Protein AF-0000000083596847 (afdb_homodimer)

Organism: NCBI:txid1368476

Radius of gyration: 22.95 Å; Cα contacts (8 Å, |Δi|>4): 1396; chains: 2; bounding box: 48×69×54 Å

Nearest PDB structures (foldseek):
  4c5m-assembly2_A  TM=9.742E-01  e=1.119E-39  Staphylococcus aureus subsp. aureus Mu50
  4c5k-assembly2_A  TM=9.726E-01  e=1.499E-39  Staphylococcus aureus subsp. aureus Mu50
  4c5m-assembly1_B  TM=9.642E-01  e=7.012E-40  Staphylococcus aureus subsp. aureus Mu50
  4c5m-assembly2_C  TM=9.725E-01  e=6.465E-39  Staphylococcus aureus subsp. aureus Mu50
  2i5b-assembly2_D  TM=9.674E-01  e=3.920E-35  Bacillus subtilis

pLDDT: mean 95.24, std 7.8, range [54.19, 99.0]

InterPro domains:
  IPR004399 Hydroxymethylpyrimidine kinase/phosphomethylpyrimidine kinase domain [TIGR00097] (7-261)
  IPR004399 Hydroxymethylpyrimidine kinase/phosphomethylpyrimidine kinase domain [cd01169] (5-249)
  IPR013749 Pyridoxamine kinase/Phosphomethylpyrimidine kinase [PF08543] (13-259)
  IPR029056 Ribokinase-like [G3DSA:3.40.1190.20] (1-277)
  IPR029056 Ribokinase-like [SSF53613] (4-266)

Sequence (554 aa):
MALKKTLTIAGSDASGGAGLEADLKAFEEHNTYGMAAVTVIATMDPDNNWSHGVHTLPINVLQAQLKTAFSTGIDALKTGMLSTEEVIQTTGEAISASGVEKVVIDPVMVCKGEDEVLNPGTVDAMIQYLLPNALVTTPNLFEAGQLAGTGTPKTIEEMKVAAQKINALGAKNIVIKGGRALNSDKAVDLFYDGQTFYLLETPKVDTTYNHGAGCTFAASVTANLANGLSVKESVIEAKEFVAAGILHGWKLNEFVGPVYHGAKPRLGAPEVTVTEIMALKKTLTIAGSDASGGAGLEADLKAFEEHNTYGMAAVTVIATMDPDNNWSHGVHTLPINVLQAQLKTAFSTGIDALKTGMLSTEEVIQTTGEAISASGVEKVVIDPVMVCKGEDEVLNPGTVDAMIQYLLPNALVTTPNLFEAGQLAGTGTPKTIEEMKVAAQKINALGAKNIVIKGGRALNSDKAVDLFYDGQTFYLLETPKVDTTYNHGAGCTFAASVTANLANGLSVKESVIEAKEFVAAGILHGWKLNEFVGPVYHGAKPRLGAPEVTVTEI

Foldseek 3Di:
DAFAEEEEEWADEPLLFAIVSLLCLLLVLLPHHYYYQHAKYWAFDPVPLRDIDIDGDDPVSSLVSLVVRLVVPHLFYEYYDHQDLSSLQSVLVSLVVSPHQRYEYAPYQDDPPDDDGRDLSSLVSCLPRPLQSAQEYEEEQCNLCSNLVHHRD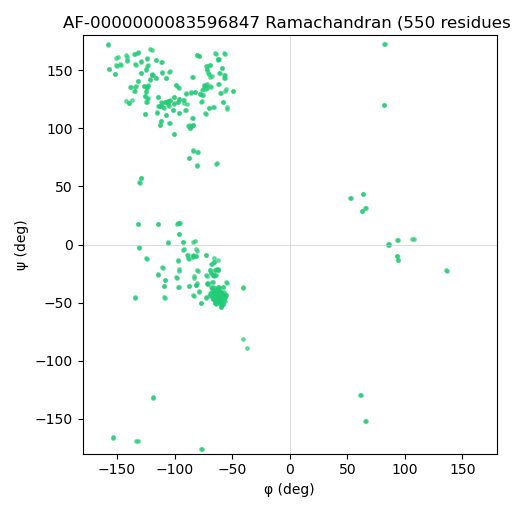ADPVSSVSSQQSSVVSHHQKYKYFHAPRHPDQWRWIWIDRNDWIKIKTFGHAPDQQARHLSRSLRSQLRSCVSVPDDSVVSNNVSVQQSQQQRNPWDDSDPNHIHGNNNRCVVPNGTDIDMDID/DAFAEEEEEWADEPLLFAIVSLLVLLLVLLPHHYYYQHAKYWAFDPVPLRDIDIDGDDPVSSLVSLVVRLVVPHLFYEYYDHQDLSSLQSVLVSLVVSPHQRYEYALYQDDPPDDDGRDLSSLVSCLPRPLQSAQEYEEEQCNLCSNLVHHRDADPVSSVSSQQSSVVSHHQKYKYFHAPRHPDQWRWIWIDRNDWIKIKTFGHAPDQAARHLSRSLRSQLRSCVSVPDDSVVSNNVSVQQSQQQRNPWDDPDPNHIHGNNNRCVPPNGTDIDMDID

Secondary structure (DSSP, 8-state):
-PPPEEEEEEEEETTSSSHHHHHHHHHHHTT-EEEEEEEEEEEEEGGGTTEEEEEEPPHHHHHHHHHHHHTT--SEEEE----SHHHHHHHHHHHHHHT---EEE----S-TT--S-S-HHHHHHHHHHTGGG-SEE--BHHHHHHHHTSPPP-SHHHHHHHHHHHHHTT-SEEEEEEET-SSSSEEEEEEE-SS-EEEEEEE----S--BTHHHHHHHHHHHHHHTT--HHHHHHHHHHHHHHHHHT----SSS--B--TTHHHHH--PPPEEEE-/-PPPEEEEEEEEETTSSSHHHHHHHHHHHTT-EEEEEEEEEEEEEGGGTTEEEEEEPPHHHHHHHHHHHHTT--SEEEE----SHHHHHHHHHHHHHHT---EEE----S-TT--S-S-HHHHHHHHHHTGGG-SEE--BHHHHHHHHTSPPP-SHHHHHHHHHHHHHTT-SEEEEEEET-SSSSEEEEEEE-SS-EEEEEEE----S--BTHHHHHHHHHHHHHHTT--HHHHHHHHHHHHHHHHHT----SSS--B--TTHHHHH--PPPEEEE-

Structure (mmCIF, N/CA/C/O backbone):
data_AF-0000000083596847-model_v1
#
loop_
_entity.id
_entity.type
_entity.pdbx_description
1 polymer 'pyridoxal kinase'
#
loop_
_atom_site.group_PDB
_atom_site.id
_atom_site.type_symbol
_atom_site.label_atom_id
_atom_site.label_alt_id
_atom_site.label_comp_id
_atom_site.label_asym_id
_atom_site.label_entity_id
_atom_site.label_seq_id
_atom_site.pdbx_PDB_ins_code
_atom_site.Cartn_x
_atom_site.Cartn_y
_atom_site.Cartn_z
_atom_site.occupancy
_atom_site.B_iso_or_equiv
_atom_site.auth_seq_id
_atom_site.auth_comp_id
_atom_site.auth_asym_id
_atom_site.auth_atom_id
_atom_site.pdbx_PDB_model_num
ATOM 1 N N . MET A 1 1 ? -19.203 5.289 -9.93 1 65.81 1 MET A N 1
ATOM 2 C CA . MET A 1 1 ? -19.219 3.83 -9.992 1 65.81 1 MET A CA 1
ATOM 3 C C . MET A 1 1 ? -18.234 3.221 -9.008 1 65.81 1 MET A C 1
ATOM 5 O O . MET A 1 1 ? -17.203 3.816 -8.719 1 65.81 1 MET A O 1
ATOM 9 N N . ALA A 1 2 ? -18.641 2.051 -8.375 1 87.31 2 ALA A N 1
ATOM 10 C CA . ALA A 1 2 ? -17.844 1.376 -7.344 1 87.31 2 ALA A CA 1
ATOM 11 C C . ALA A 1 2 ? -16.672 0.624 -7.961 1 87.31 2 ALA A C 1
ATOM 13 O O . ALA A 1 2 ? -16.812 0.002 -9.016 1 87.31 2 ALA A O 1
ATOM 14 N N . LEU A 1 3 ? -15.492 0.826 -7.484 1 95.81 3 LEU A N 1
ATOM 15 C CA . LEU A 1 3 ? -14.305 0.107 -7.926 1 95.81 3 LEU A CA 1
ATOM 16 C C . LEU A 1 3 ? -14.375 -1.361 -7.52 1 95.81 3 LEU A C 1
ATOM 18 O O . LEU A 1 3 ? -14.977 -1.698 -6.496 1 95.81 3 LEU A O 1
ATOM 22 N N . LYS A 1 4 ? -13.82 -2.264 -8.414 1 98.62 4 LYS A N 1
ATOM 23 C CA . LYS A 1 4 ? -13.625 -3.646 -7.992 1 98.62 4 LYS A CA 1
ATOM 24 C C . LYS A 1 4 ? -12.664 -3.732 -6.816 1 98.62 4 LYS A C 1
ATOM 26 O O . LYS A 1 4 ? -11.664 -3.004 -6.766 1 98.62 4 LYS A O 1
ATOM 31 N N . LYS A 1 5 ? -13.016 -4.578 -5.871 1 98.75 5 LYS A N 1
ATOM 32 C CA . LYS A 1 5 ? -12.258 -4.691 -4.629 1 98.75 5 LYS A CA 1
ATOM 33 C C . LYS A 1 5 ? -11.266 -5.848 -4.691 1 98.75 5 LYS A C 1
ATOM 35 O O . LYS A 1 5 ? -11.656 -6.996 -4.914 1 98.75 5 LYS A O 1
ATOM 40 N N . THR A 1 6 ? -9.961 -5.551 -4.492 1 98.94 6 THR A N 1
ATOM 41 C CA . THR A 1 6 ? -8.898 -6.547 -4.477 1 98.94 6 THR A CA 1
ATOM 42 C C . THR A 1 6 ? -8.234 -6.609 -3.102 1 98.94 6 THR A C 1
ATOM 44 O O . THR A 1 6 ? -8.07 -5.582 -2.441 1 98.94 6 THR A O 1
ATOM 47 N N . LEU A 1 7 ? -7.836 -7.812 -2.648 1 98.94 7 LEU A N 1
ATOM 48 C CA . LEU A 1 7 ? -7.203 -8.023 -1.352 1 98.94 7 LEU A CA 1
ATOM 49 C C . LEU A 1 7 ? -5.875 -8.758 -1.51 1 98.94 7 LEU A C 1
ATOM 51 O O . LEU A 1 7 ? -5.789 -9.75 -2.232 1 98.94 7 LEU A O 1
ATOM 55 N N . THR A 1 8 ? -4.855 -8.211 -0.955 1 98.94 8 THR A N 1
ATOM 56 C CA . THR A 1 8 ? -3.607 -8.945 -0.805 1 98.94 8 THR A CA 1
ATOM 57 C C . THR A 1 8 ? -3.402 -9.375 0.645 1 98.94 8 THR A C 1
ATOM 59 O O . THR A 1 8 ? -3.584 -8.578 1.565 1 98.94 8 THR A O 1
ATOM 62 N N . ILE A 1 9 ? -3.242 -10.633 0.878 1 98.88 9 ILE A N 1
ATOM 63 C CA . ILE A 1 9 ? -2.814 -11.211 2.15 1 98.88 9 ILE A CA 1
ATOM 64 C C . ILE A 1 9 ? -1.329 -11.562 2.084 1 98.88 9 ILE A C 1
ATOM 66 O O . ILE A 1 9 ? -0.958 -12.617 1.565 1 98.88 9 ILE A O 1
ATOM 70 N N . ALA A 1 10 ? -0.496 -10.648 2.561 1 98.25 10 ALA A N 1
ATOM 71 C CA . ALA A 1 10 ? 0.933 -10.758 2.281 1 98.25 10 ALA A CA 1
ATOM 72 C C . ALA A 1 10 ? 1.756 -9.992 3.311 1 98.25 10 ALA A C 1
ATOM 74 O O . ALA A 1 10 ? 1.199 -9.344 4.199 1 98.25 10 ALA A O 1
ATOM 75 N N . GLY A 1 11 ? 3.068 -10.172 3.221 1 97.5 11 GLY A N 1
ATOM 76 C CA . GLY A 1 11 ? 3.979 -9.414 4.062 1 97.5 11 GLY A CA 1
ATOM 77 C C . GLY A 1 11 ? 4.215 -8 3.561 1 97.5 11 GLY A C 1
ATOM 78 O O . GLY A 1 11 ? 3.871 -7.676 2.422 1 97.5 11 GLY A O 1
ATOM 79 N N . SER A 1 12 ? 4.715 -7.191 4.477 1 98.44 12 SER A N 1
ATOM 80 C CA . SER A 1 12 ? 5.191 -5.855 4.141 1 98.44 12 SER A CA 1
ATOM 81 C C . SER A 1 12 ? 6.699 -5.848 3.906 1 98.44 12 SER A C 1
ATOM 83 O O . SER A 1 12 ? 7.465 -6.34 4.734 1 98.44 12 SER A O 1
ATOM 85 N N . ASP A 1 13 ? 7.109 -5.375 2.771 1 98 13 ASP A N 1
ATOM 86 C CA . ASP A 1 13 ? 8.516 -5.188 2.43 1 98 13 ASP A CA 1
ATOM 87 C C . ASP A 1 13 ? 8.961 -3.748 2.686 1 98 13 ASP A C 1
ATOM 89 O O . ASP A 1 13 ? 8.617 -2.846 1.92 1 98 13 ASP A O 1
ATOM 93 N N . ALA A 1 14 ? 9.828 -3.562 3.639 1 98.38 14 ALA A N 1
ATOM 94 C CA . ALA A 1 14 ? 10.203 -2.221 4.078 1 98.38 14 ALA A CA 1
ATOM 95 C C . ALA A 1 14 ? 10.938 -1.467 2.975 1 98.38 14 ALA A C 1
ATOM 97 O O . ALA A 1 14 ? 11.055 -0.24 3.023 1 98.38 14 ALA A O 1
ATOM 98 N N . SER A 1 15 ? 11.391 -2.158 1.961 1 97.81 15 SER A N 1
ATOM 99 C CA . SER A 1 15 ? 12.078 -1.495 0.856 1 97.81 15 SER A CA 1
ATOM 100 C C . SER A 1 15 ? 11.086 -1.03 -0.208 1 97.81 15 SER A C 1
ATOM 102 O O . SER A 1 15 ? 11.461 -0.325 -1.146 1 97.81 15 SER A O 1
ATOM 104 N N . GLY A 1 16 ? 9.852 -1.495 -0.107 1 98.12 16 GLY A N 1
ATOM 105 C CA . GLY A 1 16 ? 8.781 -0.997 -0.966 1 98.12 16 GLY A CA 1
ATOM 106 C C . GLY A 1 16 ? 8.703 -1.726 -2.293 1 98.12 16 GLY A C 1
ATOM 107 O O . GLY A 1 16 ? 7.812 -1.447 -3.104 1 98.12 16 GLY A O 1
ATOM 108 N N . GLY A 1 17 ? 9.586 -2.713 -2.502 1 97 17 GLY A N 1
ATOM 109 C CA . GLY A 1 17 ? 9.695 -3.303 -3.826 1 97 17 GLY A CA 1
ATOM 110 C C . GLY A 1 17 ? 8.875 -4.57 -3.982 1 97 17 GLY A C 1
ATOM 111 O O . GLY A 1 17 ? 8.547 -4.973 -5.102 1 97 17 GLY A O 1
ATOM 112 N N . ALA A 1 18 ? 8.562 -5.238 -2.902 1 97.31 18 ALA A N 1
ATOM 113 C CA . ALA A 1 18 ? 7.797 -6.48 -2.898 1 97.31 18 ALA A CA 1
ATOM 114 C C . ALA A 1 18 ? 6.676 -6.438 -1.861 1 97.31 18 ALA A C 1
ATOM 116 O O . ALA A 1 18 ? 6.27 -5.355 -1.425 1 97.31 18 ALA A O 1
ATOM 117 N N . GLY A 1 19 ? 6.066 -7.551 -1.611 1 97.62 19 GLY A N 1
ATOM 118 C CA . GLY A 1 19 ? 5.031 -7.609 -0.588 1 97.62 19 GLY A CA 1
ATOM 119 C C . GLY A 1 19 ? 3.801 -6.793 -0.934 1 97.62 19 GLY A C 1
ATOM 120 O O . GLY A 1 19 ? 3.475 -6.625 -2.109 1 97.62 19 GLY A O 1
ATOM 121 N N . LEU A 1 20 ? 3.121 -6.324 0.175 1 98.62 20 LEU A N 1
ATOM 122 C CA . LEU A 1 20 ? 1.864 -5.613 -0.031 1 98.62 20 LEU A CA 1
ATOM 123 C C . LEU A 1 20 ? 2.105 -4.266 -0.698 1 98.62 20 LEU A C 1
ATOM 125 O O . LEU A 1 20 ? 1.21 -3.715 -1.343 1 98.62 20 LEU A O 1
ATOM 129 N N . GLU A 1 21 ? 3.357 -3.684 -0.548 1 98.81 21 GLU A N 1
ATOM 130 C CA . GLU A 1 21 ? 3.666 -2.428 -1.226 1 98.81 21 GLU A CA 1
ATOM 131 C C . GLU A 1 21 ? 3.594 -2.586 -2.742 1 98.81 21 GLU A C 1
ATOM 133 O O . GLU A 1 21 ? 2.959 -1.781 -3.426 1 98.81 21 GLU A O 1
ATOM 138 N N . ALA A 1 22 ? 4.207 -3.672 -3.264 1 98.69 22 ALA A N 1
ATOM 139 C CA . ALA A 1 22 ? 4.145 -3.949 -4.695 1 98.69 22 ALA A CA 1
ATOM 140 C C . ALA A 1 22 ? 2.715 -4.27 -5.129 1 98.69 22 ALA A C 1
ATOM 142 O O . ALA A 1 22 ? 2.275 -3.842 -6.199 1 98.69 22 ALA A O 1
ATOM 143 N N . ASP A 1 23 ? 2.014 -5.027 -4.312 1 98.88 23 ASP A N 1
ATOM 144 C CA . ASP A 1 23 ? 0.649 -5.438 -4.633 1 98.88 23 ASP A CA 1
ATOM 145 C C . ASP A 1 23 ? -0.271 -4.227 -4.762 1 98.88 23 ASP A C 1
ATOM 147 O O . ASP A 1 23 ? -1.021 -4.109 -5.734 1 98.88 23 ASP A O 1
ATOM 151 N N . LEU A 1 24 ? -0.179 -3.309 -3.797 1 98.94 24 LEU A N 1
ATOM 152 C CA . LEU A 1 24 ? -1.057 -2.143 -3.789 1 98.94 24 LEU A CA 1
ATOM 153 C C . LEU A 1 24 ? -0.738 -1.214 -4.957 1 98.94 24 LEU A C 1
ATOM 155 O O . LEU A 1 24 ? -1.64 -0.597 -5.527 1 98.94 24 LEU A O 1
ATOM 159 N N . LYS A 1 25 ? 0.543 -1.064 -5.312 1 98.81 25 LYS A N 1
ATOM 160 C CA . LYS A 1 25 ? 0.917 -0.277 -6.484 1 98.81 25 LYS A CA 1
ATOM 161 C C . LYS A 1 25 ? 0.323 -0.872 -7.758 1 98.81 25 LYS A C 1
ATOM 163 O O . LYS A 1 25 ? -0.242 -0.149 -8.578 1 98.81 25 LYS A O 1
ATOM 168 N N . ALA A 1 26 ? 0.414 -2.205 -7.891 1 98.88 26 ALA A N 1
ATOM 169 C CA . ALA A 1 26 ? -0.132 -2.875 -9.07 1 98.88 26 ALA A CA 1
ATOM 170 C C . ALA A 1 26 ? -1.651 -2.742 -9.117 1 98.88 26 ALA A C 1
ATOM 172 O O . ALA A 1 26 ? -2.221 -2.459 -10.172 1 98.88 26 ALA A O 1
ATOM 173 N N . PHE A 1 27 ? -2.32 -2.963 -7.953 1 98.94 27 PHE A N 1
ATOM 174 C CA . PHE A 1 27 ? -3.77 -2.805 -7.883 1 98.94 27 PHE A CA 1
ATOM 175 C C . PHE A 1 27 ? -4.184 -1.413 -8.344 1 98.94 27 PHE A C 1
ATOM 177 O O . PHE A 1 27 ? -5.141 -1.265 -9.109 1 98.94 27 PHE A O 1
ATOM 184 N N . GLU A 1 28 ? -3.416 -0.406 -7.871 1 98.69 28 GLU A N 1
ATOM 185 C CA . GLU A 1 28 ? -3.756 0.976 -8.195 1 98.69 28 GLU A CA 1
ATOM 186 C C . GLU A 1 28 ? -3.602 1.251 -9.688 1 98.69 28 GLU A C 1
ATOM 188 O O . GLU A 1 28 ? -4.449 1.913 -10.289 1 98.69 28 GLU A O 1
ATOM 193 N N . GLU A 1 29 ? -2.561 0.734 -10.289 1 98.56 29 GLU A N 1
ATOM 194 C CA . GLU A 1 29 ? -2.328 0.927 -11.719 1 98.56 29 GLU A CA 1
ATOM 195 C C . GLU A 1 29 ? -3.426 0.271 -12.555 1 98.56 29 GLU A C 1
ATOM 197 O O . GLU A 1 29 ? -3.684 0.684 -13.688 1 98.56 29 GLU A O 1
ATOM 202 N N . HIS A 1 30 ? -4.059 -0.752 -12.008 1 98.62 30 HIS A N 1
ATOM 203 C CA . HIS A 1 30 ? -5.141 -1.437 -12.703 1 98.62 30 HIS A CA 1
ATOM 204 C C . HIS A 1 30 ? -6.496 -0.847 -12.328 1 98.62 30 HIS A C 1
ATOM 206 O O . HIS A 1 30 ? -7.539 -1.38 -12.711 1 98.62 30 HIS A O 1
ATOM 212 N N . ASN A 1 31 ? -6.488 0.159 -11.523 1 98.12 31 ASN A N 1
ATOM 213 C CA . ASN A 1 31 ? -7.672 0.902 -11.109 1 98.12 31 ASN A CA 1
ATOM 214 C C . ASN A 1 31 ? -8.633 0.024 -10.32 1 98.12 31 ASN A C 1
ATOM 216 O O . ASN A 1 31 ? -9.836 0.015 -10.586 1 98.12 31 ASN A O 1
ATOM 220 N N . THR A 1 32 ? -8.164 -0.755 -9.43 1 98.62 32 THR A N 1
ATOM 221 C CA . THR A 1 32 ? -8.961 -1.482 -8.445 1 98.62 32 THR A CA 1
ATOM 222 C C . THR A 1 32 ? -8.711 -0.939 -7.039 1 98.62 32 THR A C 1
ATOM 224 O O . THR A 1 32 ? -7.738 -0.212 -6.812 1 98.62 32 THR A O 1
ATOM 227 N N . TYR A 1 33 ? -9.664 -1.153 -6.113 1 98.69 33 TYR A N 1
ATOM 228 C CA . TYR A 1 33 ? -9.539 -0.738 -4.719 1 98.69 33 TYR A CA 1
ATOM 229 C C . TYR A 1 33 ? -8.805 -1.792 -3.9 1 98.69 33 TYR A C 1
ATOM 231 O O . TYR A 1 33 ? -9.398 -2.781 -3.473 1 98.69 33 TYR A O 1
ATOM 239 N N . GLY A 1 34 ? -7.5 -1.48 -3.646 1 98.81 34 GLY A N 1
ATOM 240 C CA . GLY A 1 34 ? -6.652 -2.469 -2.998 1 98.81 34 GLY A CA 1
ATOM 241 C C . GLY A 1 34 ? -6.742 -2.428 -1.483 1 98.81 34 GLY A C 1
ATOM 242 O O . GLY A 1 34 ? -6.617 -1.362 -0.877 1 98.81 34 GLY A O 1
ATOM 243 N N . MET A 1 35 ? -6.941 -3.588 -0.889 1 98.88 35 MET A N 1
ATOM 244 C CA . MET A 1 35 ? -6.867 -3.805 0.553 1 98.88 35 MET A CA 1
ATOM 245 C C . MET A 1 35 ? -5.727 -4.754 0.9 1 98.88 35 MET A C 1
ATOM 247 O O . MET A 1 35 ? -5.246 -5.496 0.041 1 98.88 35 MET A O 1
ATOM 251 N N . ALA A 1 36 ? -5.293 -4.676 2.152 1 98.88 36 ALA A N 1
ATOM 252 C CA . ALA A 1 36 ? -4.195 -5.551 2.559 1 98.88 36 ALA A CA 1
ATOM 253 C C . ALA A 1 36 ? -4.438 -6.121 3.953 1 98.88 36 ALA A C 1
ATOM 255 O O . ALA A 1 36 ? -4.938 -5.426 4.84 1 98.88 36 ALA A O 1
ATOM 256 N N . ALA A 1 37 ? -4.203 -7.348 4.117 1 98.88 37 ALA A N 1
ATOM 257 C CA . ALA A 1 37 ? -4.004 -7.992 5.414 1 98.88 37 ALA A CA 1
ATOM 258 C C . ALA A 1 37 ? -2.537 -8.367 5.617 1 98.88 37 ALA A C 1
ATOM 260 O O . ALA A 1 37 ? -2.023 -9.273 4.957 1 98.88 37 ALA A O 1
ATOM 261 N N . VAL A 1 38 ? -1.915 -7.688 6.527 1 98.81 38 VAL A N 1
ATOM 262 C CA . VAL A 1 38 ? -0.48 -7.812 6.758 1 98.81 38 VAL A CA 1
ATOM 263 C C . VAL A 1 38 ? -0.194 -9.086 7.551 1 98.81 38 VAL A C 1
ATOM 265 O O . VAL A 1 38 ? -0.779 -9.305 8.617 1 98.81 38 VAL A O 1
ATOM 268 N N . THR A 1 39 ? 0.744 -9.883 7.051 1 97.94 39 THR A N 1
ATOM 269 C CA . THR A 1 39 ? 1.021 -11.156 7.715 1 97.94 39 THR A CA 1
ATOM 270 C C . THR A 1 39 ? 2.377 -11.117 8.414 1 97.94 39 THR A C 1
ATOM 272 O O . THR A 1 39 ? 2.564 -11.75 9.453 1 97.94 39 THR A O 1
ATOM 275 N N . VAL A 1 40 ? 3.281 -10.445 7.789 1 96.56 40 VAL A N 1
ATOM 276 C CA . VAL A 1 40 ? 4.668 -10.422 8.242 1 96.56 40 VAL A CA 1
ATOM 277 C C . VAL A 1 40 ? 5.324 -9.109 7.824 1 96.56 40 VAL A C 1
ATOM 279 O O . VAL A 1 40 ? 4.926 -8.5 6.828 1 96.56 40 VAL A O 1
ATOM 282 N N . ILE A 1 41 ? 6.254 -8.625 8.688 1 97.94 41 ILE A N 1
ATOM 283 C CA . ILE A 1 41 ? 7.078 -7.477 8.344 1 97.94 41 ILE A CA 1
ATOM 284 C C . ILE A 1 41 ? 8.469 -7.949 7.922 1 97.94 41 ILE A C 1
ATOM 286 O O . ILE A 1 41 ? 9.172 -8.602 8.695 1 97.94 41 ILE A O 1
ATOM 290 N N . ALA A 1 42 ? 8.805 -7.695 6.672 1 96.88 42 ALA A N 1
ATOM 291 C CA . ALA A 1 42 ? 10.141 -8.008 6.172 1 96.88 42 ALA A CA 1
ATOM 292 C C . ALA A 1 42 ? 11.016 -6.754 6.129 1 96.88 42 ALA A C 1
ATOM 294 O O . ALA A 1 42 ? 10.609 -5.723 5.586 1 96.88 42 ALA A O 1
ATOM 295 N N . THR A 1 43 ? 12.164 -6.824 6.73 1 97.69 43 THR A N 1
ATOM 296 C CA . THR A 1 43 ? 13.133 -5.73 6.766 1 97.69 43 THR A CA 1
ATOM 297 C C . THR A 1 43 ? 14.484 -6.184 6.215 1 97.69 43 THR A C 1
ATOM 299 O O . THR A 1 43 ? 14.719 -7.379 6.039 1 97.69 43 THR A O 1
ATOM 302 N N . MET A 1 44 ? 15.281 -5.23 5.824 1 97.56 44 MET A N 1
ATOM 303 C CA . MET A 1 44 ? 16.641 -5.484 5.379 1 97.56 44 MET A CA 1
ATOM 304 C C . MET A 1 44 ? 17.641 -4.656 6.184 1 97.56 44 MET A C 1
ATOM 306 O O . MET A 1 44 ? 17.312 -3.564 6.648 1 97.56 44 MET A O 1
ATOM 310 N N . ASP A 1 45 ? 18.859 -5.191 6.328 1 97.25 45 ASP A N 1
ATOM 311 C CA . ASP A 1 45 ? 19.922 -4.527 7.074 1 97.25 45 ASP A CA 1
ATOM 312 C C . ASP A 1 45 ? 21.062 -4.102 6.148 1 97.25 45 ASP A C 1
ATOM 314 O O . ASP A 1 45 ? 21.891 -4.926 5.766 1 97.25 45 ASP A O 1
ATOM 318 N N . PRO A 1 46 ? 21.094 -2.795 5.832 1 96.88 46 PRO A N 1
ATOM 319 C CA . PRO A 1 46 ? 22.141 -2.324 4.91 1 96.88 46 PRO A CA 1
ATOM 320 C C . PRO A 1 46 ? 23.547 -2.518 5.461 1 96.88 46 PRO A C 1
ATOM 322 O O . PRO A 1 46 ? 24.516 -2.57 4.695 1 96.88 46 PRO A O 1
ATOM 325 N N . ASP A 1 47 ? 23.719 -2.645 6.777 1 97.69 47 ASP A N 1
ATOM 326 C CA . ASP A 1 47 ? 25.031 -2.805 7.402 1 97.69 47 ASP A CA 1
ATOM 327 C C . ASP A 1 47 ? 25.469 -4.27 7.387 1 97.69 47 ASP A C 1
ATOM 329 O O . ASP A 1 47 ? 26.609 -4.582 7.715 1 97.69 47 ASP A O 1
ATOM 333 N N . ASN A 1 48 ? 24.625 -5.152 7.023 1 96.81 48 ASN A N 1
ATOM 334 C CA . ASN A 1 48 ? 24.906 -6.586 6.988 1 96.81 48 ASN A CA 1
ATOM 335 C C . ASN A 1 48 ? 24.5 -7.203 5.656 1 96.81 48 ASN A C 1
ATOM 337 O O . ASN A 1 48 ? 23.703 -8.148 5.621 1 96.81 48 ASN A O 1
ATOM 341 N N . ASN A 1 49 ? 25.031 -6.578 4.578 1 95.19 49 ASN A N 1
ATOM 342 C CA . ASN A 1 49 ? 24.875 -7.051 3.20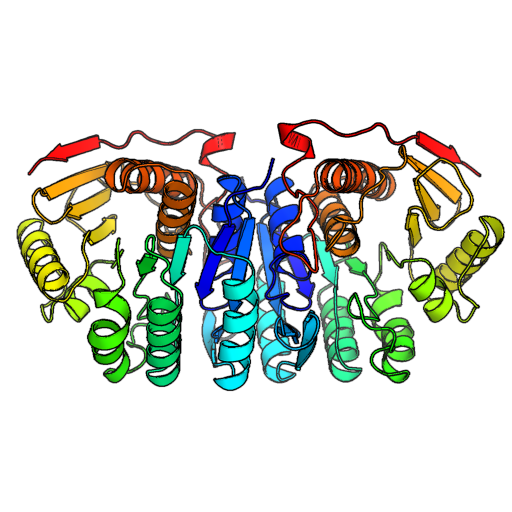5 1 95.19 49 ASN A CA 1
ATOM 343 C C . ASN A 1 49 ? 23.422 -7.289 2.848 1 95.19 49 ASN A C 1
ATOM 345 O O . ASN A 1 49 ? 23.078 -8.32 2.275 1 95.19 49 ASN A O 1
ATOM 349 N N . TRP A 1 50 ? 22.547 -6.352 3.338 1 95.5 50 TRP A N 1
ATOM 350 C CA . TRP A 1 50 ? 21.125 -6.371 2.996 1 95.5 50 TRP A CA 1
ATOM 351 C C . TRP A 1 50 ? 20.453 -7.645 3.506 1 95.5 50 TRP A C 1
ATOM 353 O O . TRP A 1 50 ? 19.516 -8.148 2.893 1 95.5 50 TRP A O 1
ATOM 363 N N . SER A 1 51 ? 20.969 -8.227 4.617 1 94.88 51 SER A N 1
ATOM 364 C CA . SER A 1 51 ? 20.344 -9.398 5.227 1 94.88 51 SER A CA 1
ATOM 365 C C . SER A 1 51 ? 18.906 -9.117 5.629 1 94.88 51 SER A C 1
ATOM 367 O O . SER A 1 51 ? 18.562 -7.992 6.012 1 94.88 51 SER A O 1
ATOM 369 N N . HIS A 1 52 ? 18.094 -10.203 5.633 1 93.81 52 HIS A N 1
ATOM 370 C CA . HIS A 1 52 ? 16.656 -10.039 5.844 1 93.81 52 HIS A CA 1
ATOM 371 C C . HIS A 1 52 ? 16.281 -10.32 7.293 1 93.81 52 HIS A C 1
ATOM 373 O O . HIS A 1 52 ? 16.844 -11.219 7.926 1 93.81 52 HIS A O 1
ATOM 379 N N . GLY A 1 53 ? 15.43 -9.477 7.82 1 93.94 53 GLY A N 1
ATOM 380 C CA . GLY A 1 53 ? 14.695 -9.734 9.047 1 93.94 53 GLY A CA 1
ATOM 381 C C . GLY A 1 53 ? 13.211 -9.938 8.828 1 93.94 53 GLY A C 1
ATOM 382 O O . GLY A 1 53 ? 12.633 -9.367 7.902 1 93.94 53 GLY A O 1
ATOM 383 N N . VAL A 1 54 ? 12.617 -10.805 9.727 1 93.81 54 VAL A N 1
ATOM 384 C CA . VAL A 1 54 ? 11.195 -11.125 9.57 1 93.81 54 VAL A CA 1
ATOM 385 C C . VAL A 1 54 ? 10.5 -11.055 10.93 1 93.81 54 VAL A C 1
ATOM 387 O O . VAL A 1 54 ? 11.031 -11.539 11.93 1 93.81 54 VAL A O 1
ATOM 390 N N . HIS A 1 55 ? 9.383 -10.383 10.969 1 96.69 55 HIS A N 1
ATOM 391 C CA . HIS A 1 55 ? 8.508 -10.352 12.141 1 96.69 55 HIS A CA 1
ATOM 392 C C . HIS A 1 55 ? 7.086 -10.758 11.773 1 96.69 55 HIS A C 1
ATOM 394 O O . HIS A 1 55 ? 6.359 -10 11.133 1 96.69 55 HIS A O 1
ATOM 400 N N . THR A 1 56 ? 6.633 -11.93 12.266 1 96.44 56 THR A N 1
ATOM 401 C CA . THR A 1 56 ? 5.293 -12.438 11.992 1 96.44 56 THR A CA 1
ATOM 402 C C . THR A 1 56 ? 4.273 -11.805 12.938 1 96.44 56 THR A C 1
ATOM 404 O O . THR A 1 56 ? 4.504 -11.742 14.148 1 96.44 56 THR A O 1
ATOM 407 N N . LEU A 1 57 ? 3.182 -11.312 12.406 1 98 57 LEU A N 1
ATOM 408 C CA . LEU A 1 57 ? 2.129 -10.766 13.242 1 98 57 LEU A CA 1
ATOM 409 C C . LEU A 1 57 ? 1.386 -11.867 13.984 1 98 57 LEU A C 1
ATOM 411 O O . LEU A 1 57 ? 1.294 -13 13.492 1 98 57 LEU A O 1
ATOM 415 N N . PRO A 1 58 ? 0.78 -11.5 15.18 1 98.19 58 PRO A N 1
ATOM 416 C CA . PRO A 1 58 ? -0.04 -12.492 15.883 1 98.19 58 PRO A CA 1
ATOM 417 C C . PRO A 1 58 ? -1.24 -12.953 15.062 1 98.19 58 PRO A C 1
ATOM 419 O O . PRO A 1 58 ? -1.837 -12.164 14.328 1 98.19 58 PRO A O 1
ATOM 422 N N . ILE A 1 59 ? -1.588 -14.234 15.289 1 98.44 59 ILE A N 1
ATOM 423 C CA . ILE A 1 59 ? -2.633 -14.867 14.492 1 98.44 59 ILE A CA 1
ATOM 424 C C . ILE A 1 59 ? -3.953 -14.125 14.695 1 98.44 59 ILE A C 1
ATOM 426 O O . ILE A 1 59 ? -4.734 -13.977 13.75 1 98.44 59 ILE A O 1
ATOM 430 N N . ASN A 1 60 ? -4.215 -13.648 15.938 1 98.62 60 ASN A N 1
ATOM 431 C CA . ASN A 1 60 ? -5.465 -12.945 16.219 1 98.62 60 ASN A CA 1
ATOM 432 C C . ASN A 1 60 ? -5.535 -11.609 15.469 1 98.62 60 ASN A C 1
ATOM 434 O O . ASN A 1 60 ? -6.617 -11.172 15.086 1 98.62 60 ASN A O 1
ATOM 438 N N . VAL A 1 61 ? -4.387 -10.977 15.273 1 98.5 61 VAL A N 1
ATOM 439 C CA . VAL A 1 61 ? -4.332 -9.734 14.508 1 98.5 61 VAL A CA 1
ATOM 440 C C . VAL A 1 61 ? -4.629 -10.016 13.039 1 98.5 61 VAL A C 1
ATOM 442 O O . VAL A 1 61 ? -5.375 -9.266 12.398 1 98.5 61 VAL A O 1
ATOM 445 N N . LEU A 1 62 ? -4.086 -11.094 12.508 1 98.69 62 LEU A N 1
ATOM 446 C CA . LEU A 1 62 ? -4.383 -11.492 11.141 1 98.69 62 LEU A CA 1
ATOM 447 C C . LEU A 1 62 ? -5.867 -11.781 10.969 1 98.69 62 LEU A C 1
ATOM 449 O O . LEU A 1 62 ? -6.488 -11.32 10.008 1 98.69 62 LEU A O 1
ATOM 453 N N . GLN A 1 63 ? -6.441 -12.492 11.883 1 98.75 63 GLN A N 1
ATOM 454 C CA . GLN A 1 63 ? -7.855 -12.844 11.82 1 98.75 63 GLN A CA 1
ATOM 455 C C . GLN A 1 63 ? -8.734 -11.594 11.812 1 98.75 63 GLN A C 1
ATOM 457 O O . GLN A 1 63 ? -9.719 -11.531 11.07 1 98.75 63 GLN A O 1
ATOM 462 N N . ALA A 1 64 ? -8.375 -10.648 12.656 1 98.75 64 ALA A N 1
ATOM 463 C CA . ALA A 1 64 ? -9.148 -9.406 12.727 1 98.75 64 ALA A CA 1
ATOM 464 C C . ALA A 1 64 ? -9.062 -8.641 11.414 1 98.75 64 ALA A C 1
ATOM 466 O O . ALA A 1 64 ? -10.055 -8.055 10.969 1 98.75 64 ALA A O 1
ATOM 467 N N . GLN A 1 65 ? -7.898 -8.602 10.797 1 98.88 65 GLN A N 1
ATOM 468 C CA . GLN A 1 65 ? -7.738 -7.957 9.5 1 98.88 65 GLN A CA 1
ATOM 469 C C . GLN A 1 65 ? -8.609 -8.625 8.445 1 98.88 65 GLN A C 1
ATOM 471 O O . GLN A 1 65 ? -9.289 -7.945 7.672 1 98.88 65 GLN A O 1
ATOM 476 N N . LEU A 1 66 ? -8.547 -9.953 8.406 1 98.88 66 LEU A N 1
ATOM 477 C CA . LEU A 1 66 ? -9.305 -10.719 7.418 1 98.88 66 LEU A CA 1
ATOM 478 C C . LEU A 1 66 ? -10.805 -10.516 7.602 1 98.88 66 LEU A C 1
ATOM 480 O O . LEU A 1 66 ? -11.539 -10.359 6.625 1 98.88 66 LEU A O 1
ATOM 484 N N . LYS A 1 67 ? -11.234 -10.531 8.852 1 98.62 67 LYS A N 1
ATOM 485 C CA . LYS A 1 67 ? -12.641 -10.266 9.141 1 98.62 67 LYS A CA 1
ATOM 486 C C . LYS A 1 67 ? -13.07 -8.906 8.594 1 98.62 67 LYS A C 1
ATOM 488 O O . LYS A 1 67 ? -14.125 -8.781 7.973 1 98.62 67 LYS A O 1
ATOM 493 N N . THR A 1 68 ? -12.242 -7.895 8.812 1 98.62 68 THR A N 1
ATOM 494 C CA . THR A 1 68 ? -12.516 -6.555 8.305 1 98.62 68 THR A CA 1
ATOM 495 C C . THR A 1 68 ? -12.617 -6.566 6.781 1 98.62 68 THR A C 1
ATOM 497 O O . THR A 1 68 ? -13.625 -6.137 6.219 1 98.62 68 THR A O 1
ATOM 500 N N . ALA A 1 69 ? -11.617 -7.086 6.121 1 98.69 69 ALA A N 1
ATOM 501 C CA . ALA A 1 69 ? -11.508 -7.023 4.668 1 98.69 69 ALA A CA 1
ATOM 502 C C . ALA A 1 69 ? -12.633 -7.812 4.004 1 98.69 69 ALA A C 1
ATOM 504 O O . ALA A 1 69 ? -13.32 -7.297 3.119 1 98.69 69 ALA A O 1
ATOM 505 N N . PHE A 1 70 ? -12.852 -9.023 4.441 1 98.62 70 PHE A N 1
ATOM 506 C CA . PHE A 1 70 ? -13.844 -9.883 3.799 1 98.62 70 PHE A CA 1
ATOM 507 C C . PHE A 1 70 ? -15.25 -9.328 3.996 1 98.62 70 PHE A C 1
ATOM 509 O O . PHE A 1 70 ? -16.125 -9.539 3.154 1 98.62 70 PHE A O 1
ATOM 516 N N . SER A 1 71 ? -15.477 -8.562 5.07 1 98.06 71 SER A N 1
ATOM 517 C CA . SER A 1 71 ? -16.797 -8 5.336 1 98.06 71 SER A CA 1
ATOM 518 C C . SER A 1 71 ? -17.172 -6.949 4.301 1 98.06 71 SER A C 1
ATOM 520 O O . SER A 1 71 ? -18.344 -6.582 4.18 1 98.06 71 SER A O 1
ATOM 522 N N . THR A 1 72 ? -16.203 -6.402 3.523 1 97.56 72 THR A N 1
ATOM 523 C CA . THR A 1 72 ? -16.469 -5.359 2.539 1 97.56 72 THR A CA 1
ATOM 524 C C . THR A 1 72 ? -16.828 -5.965 1.189 1 97.56 72 THR A C 1
ATOM 526 O O . THR A 1 72 ? -17.234 -5.25 0.271 1 97.56 72 THR A O 1
ATOM 529 N N . GLY A 1 73 ? -16.672 -7.289 1.066 1 97.19 73 GLY A N 1
ATOM 530 C CA . GLY A 1 73 ? -16.812 -7.926 -0.234 1 97.19 73 GLY A CA 1
ATOM 531 C C . GLY A 1 73 ? -15.555 -7.828 -1.085 1 97.19 73 GLY A C 1
ATOM 532 O O . GLY A 1 73 ? -15.039 -6.734 -1.312 1 97.19 73 GLY A O 1
ATOM 533 N N . ILE A 1 74 ? -15.031 -8.961 -1.429 1 98.62 74 ILE A N 1
ATOM 534 C CA . ILE A 1 74 ? -13.797 -9.016 -2.213 1 98.62 74 ILE A CA 1
ATOM 535 C C . ILE A 1 74 ? -14.086 -9.625 -3.584 1 98.62 74 ILE A C 1
ATOM 537 O O . ILE A 1 74 ? -14.664 -10.711 -3.68 1 98.62 74 ILE A O 1
ATOM 541 N N . ASP A 1 75 ? -13.672 -8.875 -4.652 1 98.88 75 ASP A N 1
ATOM 542 C CA . ASP A 1 75 ? -13.891 -9.383 -6.004 1 98.88 75 ASP A CA 1
ATOM 543 C C . ASP A 1 75 ? -12.812 -10.391 -6.398 1 98.88 75 ASP A C 1
ATOM 545 O O . ASP A 1 75 ? -13.078 -11.336 -7.141 1 98.88 75 ASP A O 1
ATOM 549 N N . ALA A 1 76 ? -11.602 -10.195 -5.957 1 98.94 76 ALA A N 1
ATOM 550 C CA . ALA A 1 76 ? -10.469 -11.094 -6.172 1 98.94 76 ALA A CA 1
ATOM 551 C C . ALA A 1 76 ? -9.398 -10.891 -5.105 1 98.94 76 ALA A C 1
ATOM 553 O O . ALA A 1 76 ? -9.266 -9.797 -4.559 1 98.94 76 ALA A O 1
ATOM 554 N N . LEU A 1 77 ? -8.664 -11.914 -4.793 1 98.94 77 LEU A N 1
ATOM 555 C CA . LEU A 1 77 ? -7.609 -11.766 -3.793 1 98.94 77 LEU A CA 1
ATOM 556 C C . LEU A 1 77 ? -6.371 -12.562 -4.188 1 98.94 77 LEU A C 1
ATOM 558 O O . LEU A 1 77 ? -6.438 -13.438 -5.051 1 98.94 77 LEU A O 1
ATOM 562 N N . LYS A 1 78 ? -5.254 -12.156 -3.617 1 98.81 78 LYS A N 1
ATOM 563 C CA . LYS A 1 78 ? -4.027 -12.93 -3.766 1 98.81 78 LYS A CA 1
ATOM 564 C C . LYS A 1 78 ? -3.312 -13.094 -2.428 1 98.81 78 LYS A C 1
ATOM 566 O O . LYS A 1 78 ? -3.514 -12.297 -1.51 1 98.81 78 LYS A O 1
ATOM 571 N N . THR A 1 79 ? -2.535 -14.156 -2.361 1 98.75 79 THR A N 1
ATOM 572 C CA . THR A 1 79 ? -1.623 -14.32 -1.235 1 98.75 79 THR A CA 1
ATOM 573 C C . THR A 1 79 ? -0.187 -14.023 -1.655 1 98.75 79 THR A C 1
ATOM 575 O O . THR A 1 79 ? 0.151 -14.117 -2.838 1 98.75 79 THR A O 1
ATOM 578 N N . GLY A 1 80 ? 0.549 -13.531 -0.735 1 97.44 80 GLY A N 1
ATOM 579 C CA . GLY A 1 80 ? 1.995 -13.43 -0.842 1 97.44 80 GLY A CA 1
ATOM 580 C C . GLY A 1 80 ? 2.73 -14.219 0.22 1 97.44 80 GLY A C 1
ATOM 581 O O . GLY A 1 80 ? 2.428 -15.398 0.444 1 97.44 80 GLY A O 1
ATOM 582 N N . MET A 1 81 ? 3.656 -13.641 0.857 1 94.56 81 MET A N 1
ATOM 583 C CA . MET A 1 81 ? 4.469 -14.32 1.861 1 94.56 81 MET A CA 1
ATOM 584 C C . MET A 1 81 ? 3.648 -14.625 3.109 1 94.56 81 MET A C 1
ATOM 586 O O . MET A 1 81 ? 3.104 -13.719 3.738 1 94.56 81 MET A O 1
ATOM 590 N N . LEU A 1 82 ? 3.521 -15.875 3.371 1 95.88 82 LEU A N 1
ATOM 591 C CA . LEU A 1 82 ? 2.934 -16.422 4.586 1 95.88 82 LEU A CA 1
ATOM 592 C C . LEU A 1 82 ? 3.979 -17.188 5.395 1 95.88 82 LEU A C 1
ATOM 594 O O . LEU A 1 82 ? 4.438 -18.25 4.98 1 95.88 82 LEU A O 1
ATOM 598 N N . SER A 1 83 ? 4.309 -16.703 6.52 1 91.19 83 SER A N 1
ATOM 599 C CA . SER A 1 83 ? 5.586 -16.969 7.172 1 91.19 83 SER A CA 1
ATOM 600 C C . SER A 1 83 ? 5.551 -18.281 7.938 1 91.19 83 SER A C 1
ATOM 602 O O . SER A 1 83 ? 6.594 -18.891 8.18 1 91.19 83 SER A O 1
ATOM 604 N N . THR A 1 84 ? 4.395 -18.734 8.414 1 93.5 84 THR A N 1
ATOM 605 C CA . THR A 1 84 ? 4.312 -19.922 9.242 1 93.5 84 THR A CA 1
ATOM 606 C C . THR A 1 84 ? 3.16 -20.828 8.789 1 93.5 84 THR A C 1
ATOM 608 O O . THR A 1 84 ? 2.277 -20.375 8.055 1 93.5 84 THR A O 1
ATOM 611 N N . GLU A 1 85 ? 3.207 -22.047 9.25 1 95.75 85 GLU A N 1
ATOM 612 C CA . GLU A 1 85 ? 2.131 -23 8.961 1 95.75 85 GLU A CA 1
ATOM 613 C C . GLU A 1 85 ? 0.791 -22.469 9.477 1 95.75 85 GLU A C 1
ATOM 615 O O . GLU A 1 85 ? -0.236 -22.625 8.812 1 95.75 85 GLU A O 1
ATOM 620 N N . GLU A 1 86 ? 0.841 -21.922 10.656 1 97 86 GLU A N 1
ATOM 621 C CA . GLU A 1 86 ? -0.379 -21.406 11.266 1 97 86 GLU A CA 1
ATOM 622 C C . GLU A 1 86 ? -0.971 -20.266 10.438 1 97 86 GLU A C 1
ATOM 624 O O . GLU A 1 86 ? -2.189 -20.188 10.266 1 97 86 GLU A O 1
ATOM 629 N N . VAL A 1 87 ? -0.134 -19.359 9.953 1 97.38 87 VAL A N 1
ATOM 630 C CA . VAL A 1 87 ? -0.576 -18.25 9.102 1 97.38 87 VAL A CA 1
ATOM 631 C C . VAL A 1 87 ? -1.197 -18.812 7.82 1 97.38 87 VAL A C 1
ATOM 633 O O . VAL A 1 87 ? -2.244 -18.328 7.379 1 97.38 87 VAL A O 1
ATOM 636 N N . ILE A 1 88 ? -0.543 -19.812 7.262 1 97.94 88 ILE A N 1
ATOM 637 C CA . ILE A 1 88 ? -1.014 -20.422 6.027 1 97.94 88 ILE A CA 1
ATOM 638 C C . ILE A 1 88 ? -2.379 -21.062 6.262 1 97.94 88 ILE A C 1
ATOM 640 O O . ILE A 1 88 ? -3.312 -20.859 5.484 1 97.94 88 ILE A O 1
ATOM 644 N N . GLN A 1 89 ? -2.479 -21.828 7.309 1 98.44 89 GLN A N 1
ATOM 645 C CA . GLN A 1 89 ? -3.736 -22.5 7.637 1 98.44 89 GLN A CA 1
ATOM 646 C C . GLN A 1 89 ? -4.848 -21.484 7.875 1 98.44 89 GLN A C 1
ATOM 648 O O . GLN A 1 89 ? -5.945 -21.609 7.332 1 98.44 89 GLN A O 1
ATOM 653 N N . THR A 1 90 ? -4.598 -20.484 8.672 1 98.69 90 THR A N 1
ATOM 654 C CA . THR A 1 90 ? -5.57 -19.453 8.992 1 98.69 90 THR A CA 1
ATOM 655 C C . THR A 1 90 ? -6.035 -18.734 7.719 1 98.69 90 THR A C 1
ATOM 657 O O . THR A 1 90 ? -7.234 -18.516 7.527 1 98.69 90 THR A O 1
ATOM 660 N N . THR A 1 91 ? -5.102 -18.422 6.883 1 98.75 91 THR A N 1
ATOM 661 C CA . THR A 1 91 ? -5.395 -17.734 5.625 1 98.75 91 THR A CA 1
ATOM 662 C C . THR A 1 91 ? -6.242 -18.625 4.719 1 98.75 91 THR A C 1
ATOM 664 O O . THR A 1 91 ? -7.262 -18.172 4.184 1 98.75 91 THR A O 1
ATOM 667 N N . GLY A 1 92 ? -5.809 -19.844 4.539 1 98.69 92 GLY A N 1
ATOM 668 C CA . GLY A 1 92 ? -6.539 -20.781 3.689 1 98.69 92 GLY A CA 1
ATOM 669 C C . GLY A 1 92 ? -7.973 -21 4.137 1 98.69 92 GLY A C 1
ATOM 670 O O . GLY A 1 92 ? -8.891 -21.016 3.314 1 98.69 92 GLY A O 1
ATOM 671 N N . GLU A 1 93 ? -8.156 -21.188 5.395 1 98.75 93 GLU A N 1
ATOM 672 C CA . GLU A 1 93 ? -9.492 -21.391 5.953 1 98.75 93 GLU A CA 1
ATOM 673 C C . GLU A 1 93 ? -10.367 -20.156 5.773 1 98.75 93 GLU A C 1
ATOM 675 O O . GLU A 1 93 ? -11.555 -20.281 5.48 1 98.75 93 GLU A O 1
ATOM 680 N N . ALA A 1 94 ? -9.758 -19.016 5.988 1 98.75 94 ALA A N 1
ATOM 681 C CA . ALA A 1 94 ? -10.508 -17.766 5.805 1 98.75 94 ALA A CA 1
ATOM 682 C C . ALA A 1 94 ? -10.938 -17.594 4.352 1 98.75 94 ALA A C 1
ATOM 684 O O . ALA A 1 94 ? -12.062 -17.172 4.078 1 98.75 94 ALA A O 1
ATOM 685 N N . ILE A 1 95 ? -10.055 -17.906 3.428 1 98.81 95 ILE A N 1
ATOM 686 C CA . ILE A 1 95 ? -10.359 -17.797 2.004 1 98.81 95 ILE A CA 1
ATOM 687 C C . ILE A 1 95 ? -11.508 -18.75 1.655 1 98.81 95 ILE A C 1
ATOM 689 O O . ILE A 1 95 ? -12.477 -18.344 1.012 1 98.81 95 ILE A O 1
ATOM 693 N N . SER A 1 96 ? -11.359 -19.953 2.094 1 98.38 96 SER A N 1
ATOM 694 C CA . SER A 1 96 ? -12.391 -20.953 1.824 1 98.38 96 SER A CA 1
ATOM 695 C C . SER A 1 96 ? -13.742 -20.5 2.365 1 98.38 96 SER A C 1
ATOM 697 O O . SER A 1 96 ? -14.758 -20.641 1.685 1 98.38 96 SER A O 1
ATOM 699 N N . ALA A 1 97 ? -13.789 -19.953 3.51 1 98.19 97 ALA A N 1
ATOM 700 C CA . ALA A 1 97 ? -15.016 -19.547 4.176 1 98.19 97 ALA A CA 1
ATOM 701 C C . ALA A 1 97 ? -15.617 -18.312 3.5 1 98.19 97 ALA A C 1
ATOM 703 O O . ALA A 1 97 ? -16.828 -18.109 3.543 1 98.19 97 ALA A O 1
ATOM 704 N N . SER A 1 98 ? -14.836 -17.5 2.877 1 97.81 98 SER A N 1
ATOM 705 C CA . SER A 1 98 ? -15.266 -16.234 2.287 1 97.81 98 SER A CA 1
ATOM 706 C C . SER A 1 98 ? -16.125 -16.469 1.042 1 97.81 98 SER A C 1
ATOM 708 O O . SER A 1 98 ? -16.938 -15.625 0.675 1 97.81 98 SER A O 1
ATOM 710 N N . GLY A 1 99 ? -15.781 -17.562 0.319 1 97.44 99 GLY A N 1
ATOM 711 C CA . GLY A 1 99 ? -16.484 -17.859 -0.917 1 97.44 99 GLY A CA 1
ATOM 712 C C . GLY A 1 99 ? -15.914 -17.141 -2.121 1 97.44 99 GLY A C 1
ATOM 713 O O . GLY A 1 99 ? -16.438 -17.25 -3.23 1 97.44 99 GLY A O 1
ATOM 714 N N . VAL A 1 100 ? -14.883 -16.359 -1.906 1 98.44 100 VAL A N 1
ATOM 715 C CA . VAL A 1 100 ? -14.25 -15.688 -3.039 1 98.44 100 VAL A CA 1
ATOM 716 C C . VAL A 1 100 ? -13.734 -16.734 -4.027 1 98.44 100 VAL A C 1
ATOM 718 O O . VAL A 1 100 ? -13.039 -17.672 -3.643 1 98.44 100 VAL A O 1
ATOM 721 N N . GLU A 1 101 ? -14.047 -16.578 -5.27 1 98.31 101 GLU A N 1
ATOM 722 C CA . GLU A 1 101 ? -13.695 -17.578 -6.285 1 98.31 101 GLU A CA 1
ATOM 723 C C . GLU A 1 101 ? -12.406 -17.188 -7 1 98.31 101 GLU A C 1
ATOM 725 O O . GLU A 1 101 ? -11.633 -18.062 -7.41 1 98.31 101 GLU A O 1
ATOM 730 N N . LYS A 1 102 ? -12.227 -15.891 -7.227 1 98.94 102 LYS A N 1
ATOM 731 C CA . LYS A 1 102 ? -11.039 -15.422 -7.941 1 98.94 102 LYS A CA 1
ATOM 732 C C . LYS A 1 102 ? -9.859 -15.258 -6.996 1 98.94 102 LYS A C 1
ATOM 734 O O . LYS A 1 102 ? -9.531 -14.141 -6.59 1 98.94 102 LYS A O 1
ATOM 739 N N . VAL A 1 103 ? -9.203 -16.406 -6.715 1 98.94 103 VAL A N 1
ATOM 740 C CA . VAL A 1 103 ? -8.109 -16.469 -5.762 1 98.94 103 VAL A CA 1
ATOM 741 C C . VAL A 1 103 ? -6.801 -16.766 -6.496 1 98.94 103 VAL A C 1
ATOM 743 O O . VAL A 1 103 ? -6.699 -17.766 -7.211 1 98.94 103 VAL A O 1
ATOM 746 N N . VAL A 1 104 ? -5.848 -15.898 -6.34 1 99 104 VAL A N 1
ATOM 747 C CA . VAL A 1 104 ? -4.508 -16.094 -6.887 1 99 104 VAL A CA 1
ATOM 748 C C . VAL A 1 104 ? -3.533 -16.438 -5.758 1 99 104 VAL A C 1
ATOM 750 O O . VAL A 1 104 ? -3.398 -15.672 -4.797 1 99 104 VAL A O 1
ATOM 753 N N . ILE A 1 105 ? -2.859 -17.578 -5.836 1 98.88 105 ILE A N 1
ATOM 754 C CA . ILE A 1 105 ? -1.887 -17.984 -4.832 1 98.88 105 ILE A CA 1
ATOM 755 C C . ILE A 1 105 ? -0.472 -17.797 -5.371 1 98.88 105 ILE A C 1
ATOM 757 O O . ILE A 1 105 ? -0.032 -18.516 -6.262 1 98.88 105 ILE A O 1
ATOM 761 N N . ASP A 1 106 ? 0.174 -16.781 -4.918 1 98.31 106 ASP A N 1
ATOM 762 C CA . ASP A 1 106 ? 1.617 -16.641 -5.086 1 98.31 106 ASP A CA 1
ATOM 763 C C . ASP A 1 106 ? 2.373 -17.344 -3.965 1 98.31 106 ASP A C 1
ATOM 765 O O . ASP A 1 106 ? 2.494 -16.812 -2.857 1 98.31 106 ASP A O 1
ATOM 769 N N . PRO A 1 107 ? 2.859 -18.516 -4.25 1 96.56 107 PRO A N 1
ATOM 770 C CA . PRO A 1 107 ? 3.408 -19.359 -3.188 1 96.56 107 PRO A CA 1
ATOM 771 C C . PRO A 1 107 ? 4.828 -18.969 -2.789 1 96.56 107 PRO A C 1
ATOM 773 O O . PRO A 1 107 ? 5.754 -19.766 -2.896 1 96.56 107 PRO A O 1
ATOM 776 N N . VAL A 1 108 ? 4.992 -17.828 -2.184 1 92.69 108 VAL A N 1
ATOM 777 C CA . VAL A 1 108 ? 6.281 -17.281 -1.789 1 92.69 108 VAL A CA 1
ATOM 778 C C . VAL A 1 108 ? 6.902 -18.141 -0.697 1 92.69 108 VAL A C 1
ATOM 780 O O . VAL A 1 108 ? 6.344 -18.281 0.394 1 92.69 108 VAL A O 1
ATOM 783 N N . MET A 1 109 ? 8.086 -18.719 -0.99 1 87.69 109 MET A N 1
ATOM 784 C CA . MET A 1 109 ? 8.711 -19.641 -0.047 1 87.69 109 MET A CA 1
ATOM 785 C C . MET A 1 109 ? 10.023 -19.062 0.489 1 87.69 109 MET A C 1
ATOM 787 O O . MET A 1 109 ? 10.516 -19.5 1.529 1 87.69 109 MET A O 1
ATOM 791 N N . VAL A 1 110 ? 10.664 -18.203 -0.252 1 76.88 110 VAL A N 1
ATOM 792 C CA . VAL A 1 110 ? 11.961 -17.656 0.144 1 76.88 110 VAL A CA 1
ATOM 793 C C . VAL A 1 110 ? 11.945 -16.141 -0.006 1 76.88 110 VAL A C 1
ATOM 795 O O . VAL A 1 110 ? 11.25 -15.594 -0.869 1 76.88 110 VAL A O 1
ATOM 798 N N . CYS A 1 111 ? 12.609 -15.578 1.037 1 65.38 111 CYS A N 1
ATOM 799 C CA . CYS A 1 111 ? 12.867 -14.156 0.822 1 65.38 111 CYS A CA 1
ATOM 800 C C . CYS A 1 111 ? 14.008 -13.961 -0.177 1 65.38 111 CYS A C 1
ATOM 802 O O . CYS A 1 111 ? 14.953 -14.742 -0.207 1 65.38 111 CYS A O 1
ATOM 804 N N . LYS A 1 112 ? 13.703 -13.086 -1.045 1 58.41 112 LYS A N 1
ATOM 805 C CA . LYS A 1 112 ? 14.742 -12.844 -2.041 1 58.41 112 LYS A CA 1
ATOM 806 C C . LYS A 1 112 ? 16.094 -12.609 -1.378 1 58.41 112 LYS A C 1
ATOM 808 O O . LYS A 1 112 ? 16.203 -11.828 -0.433 1 58.41 112 LYS A O 1
ATOM 813 N N . GLY A 1 113 ? 17.047 -13.242 -1.844 1 55.34 113 GLY A N 1
ATOM 814 C CA . GLY A 1 113 ? 18.406 -13.164 -1.356 1 55.34 113 GLY A CA 1
ATOM 815 C C . GLY A 1 113 ? 18.734 -14.219 -0.313 1 55.34 113 GLY A C 1
ATOM 816 O O . GLY A 1 113 ? 19.875 -14.336 0.131 1 55.34 113 GLY A O 1
ATOM 817 N N . GLU A 1 114 ? 17.656 -14.852 0.088 1 58.72 114 GLU A N 1
ATOM 818 C CA . GLU A 1 114 ? 17.906 -15.945 1.021 1 58.72 114 GLU A CA 1
ATOM 819 C C . GLU A 1 114 ? 17.703 -17.297 0.344 1 58.72 114 GLU A C 1
ATOM 821 O O . GLU A 1 114 ? 16.938 -17.406 -0.625 1 58.72 114 GLU A O 1
ATOM 826 N N . ASP A 1 115 ? 18.516 -18.219 0.711 1 54.38 115 ASP A N 1
ATOM 827 C CA . ASP A 1 115 ? 18.438 -19.547 0.102 1 54.38 115 ASP A CA 1
ATOM 828 C C . ASP A 1 115 ? 17.625 -20.5 0.966 1 54.38 115 ASP A C 1
ATOM 830 O O . ASP A 1 115 ? 17.281 -21.594 0.527 1 54.38 115 ASP A O 1
ATOM 834 N N . GLU A 1 116 ? 17.469 -20.047 2.055 1 56.41 116 GLU A N 1
ATOM 835 C CA . GLU A 1 116 ? 16.797 -21 2.943 1 56.41 116 GLU A CA 1
ATOM 836 C C . GLU A 1 116 ? 15.281 -20.859 2.867 1 56.41 116 GLU A C 1
ATOM 838 O O . GLU A 1 116 ? 14.75 -19.766 2.973 1 56.41 116 GLU A O 1
ATOM 843 N N . VAL A 1 117 ? 14.812 -22.047 2.469 1 60.44 117 VAL A N 1
ATOM 844 C CA . VAL A 1 117 ? 13.359 -22.141 2.5 1 60.44 117 VAL A CA 1
ATOM 845 C C . VAL A 1 117 ? 12.852 -21.812 3.902 1 60.44 117 VAL A C 1
ATOM 847 O O . VAL A 1 117 ? 13.516 -22.094 4.895 1 60.44 117 VAL A O 1
ATOM 850 N N . LEU A 1 118 ? 11.891 -20.984 4.035 1 65.12 118 LEU A N 1
ATOM 851 C CA . LEU A 1 118 ? 11.344 -20.672 5.348 1 65.12 118 LEU A CA 1
ATOM 852 C C . LEU A 1 118 ? 11.312 -21.922 6.234 1 65.12 118 LEU A C 1
ATOM 854 O O . LEU A 1 118 ? 12.008 -21.984 7.254 1 65.12 118 LEU A O 1
ATOM 858 N N . ASN A 1 119 ? 10.266 -22.844 6.324 1 68.12 119 ASN A N 1
ATOM 859 C CA . ASN A 1 119 ? 10.102 -24.078 7.09 1 68.12 119 ASN A CA 1
ATOM 860 C C . ASN A 1 119 ? 9.469 -25.172 6.246 1 68.12 119 ASN A C 1
ATOM 862 O O . ASN A 1 119 ? 8.547 -24.922 5.477 1 68.12 119 ASN A O 1
ATOM 866 N N . PRO A 1 120 ? 10.172 -26.344 6.156 1 72.19 120 PRO A N 1
ATOM 867 C CA . PRO A 1 120 ? 9.578 -27.453 5.41 1 72.19 120 PRO A CA 1
ATOM 868 C C . PRO A 1 120 ? 8.078 -27.594 5.66 1 72.19 120 PRO A C 1
ATOM 870 O O . PRO A 1 120 ? 7.324 -27.922 4.742 1 72.19 120 PRO A O 1
ATOM 873 N N . GLY A 1 121 ? 7.656 -27.391 6.746 1 88.94 121 GLY A N 1
ATOM 874 C CA . GLY A 1 121 ? 6.246 -27.484 7.09 1 88.94 121 GLY A CA 1
ATOM 875 C C . GLY A 1 121 ? 5.379 -26.484 6.344 1 88.94 121 GLY A C 1
ATOM 876 O O . GLY A 1 121 ? 4.184 -26.719 6.156 1 88.94 121 GLY A O 1
ATOM 877 N N . THR A 1 122 ? 5.984 -25.547 5.734 1 91.5 122 THR A N 1
ATOM 878 C CA . THR A 1 122 ? 5.227 -24.484 5.062 1 91.5 122 THR A CA 1
ATOM 879 C C . THR A 1 122 ? 4.75 -24.969 3.689 1 91.5 122 THR A C 1
ATOM 881 O O . THR A 1 122 ? 3.652 -24.609 3.254 1 91.5 122 THR A O 1
ATOM 884 N N . VAL A 1 123 ? 5.531 -25.781 3.031 1 93.94 123 VAL A N 1
ATOM 885 C CA . VAL A 1 123 ? 5.156 -26.266 1.714 1 93.94 123 VAL A CA 1
ATOM 886 C C . VAL A 1 123 ? 3.932 -27.172 1.834 1 93.94 123 VAL A C 1
ATOM 888 O O . VAL A 1 123 ? 2.961 -27.031 1.088 1 93.94 123 VAL A O 1
ATOM 891 N N . ASP A 1 124 ? 3.99 -28.078 2.787 1 95.5 124 ASP A N 1
ATOM 892 C CA . ASP A 1 124 ? 2.863 -28.984 3.018 1 95.5 124 ASP A CA 1
ATOM 893 C C . ASP A 1 124 ? 1.598 -28.188 3.361 1 95.5 124 ASP A C 1
ATOM 895 O O . ASP A 1 124 ? 0.505 -28.547 2.91 1 95.5 124 ASP A O 1
ATOM 899 N N . ALA A 1 125 ? 1.758 -27.234 4.152 1 97.12 125 ALA A N 1
ATOM 900 C CA . ALA A 1 125 ? 0.621 -26.406 4.539 1 97.12 125 ALA A CA 1
ATOM 901 C C . ALA A 1 125 ? 0.032 -25.688 3.33 1 97.12 125 ALA A C 1
ATOM 903 O O . ALA A 1 125 ? -1.188 -25.562 3.207 1 97.12 125 ALA A O 1
ATOM 904 N N . MET A 1 126 ? 0.876 -25.156 2.471 1 97.44 126 MET A N 1
ATOM 905 C CA . MET A 1 126 ? 0.403 -24.484 1.268 1 97.44 126 MET A CA 1
ATOM 906 C C . MET A 1 126 ? -0.411 -25.438 0.394 1 97.44 126 MET A C 1
ATOM 908 O O . MET A 1 126 ? -1.469 -25.062 -0.117 1 97.44 126 MET A O 1
ATOM 912 N N . ILE A 1 127 ? 0.112 -26.609 0.241 1 97.62 127 ILE A N 1
ATOM 913 C CA . ILE A 1 127 ? -0.542 -27.625 -0.58 1 97.62 127 ILE A CA 1
ATOM 914 C C . ILE A 1 127 ? -1.914 -27.953 0.004 1 97.62 127 ILE A C 1
ATOM 916 O O . ILE A 1 127 ? -2.902 -28.031 -0.727 1 97.62 127 ILE A O 1
ATOM 920 N N . GLN A 1 128 ? -1.987 -28.047 1.247 1 97.94 128 GLN A N 1
ATOM 921 C CA . GLN A 1 128 ? -3.197 -28.5 1.927 1 97.94 128 GLN A CA 1
ATOM 922 C C . GLN A 1 128 ? -4.227 -27.375 2.016 1 97.94 128 GLN A C 1
ATOM 924 O O . GLN A 1 128 ? -5.422 -27.594 1.807 1 97.94 128 GLN A O 1
ATOM 929 N N . TYR A 1 129 ? -3.771 -26.156 2.293 1 98.38 129 TYR A N 1
ATOM 930 C CA . TYR A 1 129 ? -4.727 -25.141 2.717 1 98.38 129 TYR A CA 1
ATOM 931 C C . TYR A 1 129 ? -4.887 -24.062 1.65 1 98.38 129 TYR A C 1
ATOM 933 O O . TYR A 1 129 ? -5.867 -23.312 1.658 1 98.38 129 TYR A O 1
ATOM 941 N N . LEU A 1 130 ? -3.924 -23.922 0.717 1 98.56 130 LEU A N 1
ATOM 942 C CA . LEU A 1 130 ? -3.988 -22.812 -0.229 1 98.56 130 LEU A CA 1
ATOM 943 C C . LEU A 1 130 ? -4.324 -23.312 -1.63 1 98.56 130 LEU A C 1
ATOM 945 O O . LEU A 1 130 ? -5.207 -22.766 -2.293 1 98.56 130 LEU A O 1
ATOM 949 N N . LEU A 1 131 ? -3.699 -24.391 -2.127 1 98.38 131 LEU A N 1
ATOM 950 C CA . LEU A 1 131 ? -3.795 -24.812 -3.518 1 98.38 131 LEU A CA 1
ATOM 951 C C . LEU A 1 131 ? -5.234 -25.172 -3.879 1 98.38 131 LEU A C 1
ATOM 953 O O . LEU A 1 131 ? -5.699 -24.859 -4.977 1 98.38 131 LEU A O 1
ATOM 957 N N . PRO A 1 132 ? -6 -25.812 -2.986 1 98.38 132 PRO A N 1
ATOM 958 C CA . PRO A 1 132 ? -7.383 -26.156 -3.332 1 98.38 132 PRO A CA 1
ATOM 959 C C . PRO A 1 132 ? -8.25 -24.938 -3.607 1 98.38 132 PRO A C 1
ATOM 961 O O . PRO A 1 132 ? -9.289 -25.031 -4.266 1 98.38 132 PRO A O 1
ATOM 964 N N . ASN A 1 133 ? -7.855 -23.734 -3.107 1 98.44 133 ASN A N 1
ATOM 965 C CA . ASN A 1 133 ? -8.602 -22.5 -3.299 1 98.44 133 ASN A CA 1
ATOM 966 C C . ASN A 1 133 ? -8.125 -21.734 -4.535 1 98.44 133 ASN A C 1
ATOM 968 O O . ASN A 1 133 ? -8.75 -20.75 -4.941 1 98.44 133 ASN A O 1
ATOM 972 N N . ALA A 1 134 ? -7.074 -22.188 -5.203 1 98.81 134 ALA A N 1
ATOM 973 C CA . ALA A 1 134 ? -6.359 -21.391 -6.199 1 98.81 134 ALA A CA 1
ATOM 974 C C . ALA A 1 134 ? -7.039 -21.484 -7.562 1 98.81 134 ALA A C 1
ATOM 976 O O . ALA A 1 134 ? -7.004 -22.531 -8.211 1 98.81 134 ALA A O 1
ATOM 977 N N . LEU A 1 135 ? -7.672 -20.344 -7.945 1 98.94 135 LEU A N 1
ATOM 978 C CA . LEU A 1 135 ? -8.016 -20.25 -9.359 1 98.94 135 LEU A CA 1
ATOM 979 C C . LEU A 1 135 ? -6.762 -20.203 -10.219 1 98.94 135 LEU A C 1
ATOM 981 O O . LEU A 1 135 ? -6.707 -20.828 -11.281 1 98.94 135 LEU A O 1
ATOM 985 N N . VAL A 1 136 ? -5.789 -19.469 -9.773 1 98.94 136 VAL A N 1
ATOM 986 C CA . VAL A 1 136 ? -4.48 -19.375 -10.406 1 98.94 136 VAL A CA 1
ATOM 987 C C . VAL A 1 136 ? -3.385 -19.5 -9.352 1 98.94 136 VAL A C 1
ATOM 989 O O . VAL A 1 136 ? -3.5 -18.922 -8.266 1 98.94 136 VAL A O 1
ATOM 992 N N . THR A 1 137 ? -2.369 -20.219 -9.547 1 98.94 137 THR A N 1
ATOM 993 C CA . THR A 1 137 ? -1.146 -20.172 -8.75 1 98.94 137 THR A CA 1
ATOM 994 C C . THR A 1 137 ? 0.051 -19.797 -9.625 1 98.94 137 THR A C 1
ATOM 996 O O . THR A 1 137 ? 0.113 -20.172 -10.797 1 98.94 137 THR A O 1
ATOM 999 N N . THR A 1 138 ? 1.018 -19.062 -9.016 1 98.81 138 THR A N 1
ATOM 1000 C CA . THR A 1 138 ? 2.049 -18.438 -9.836 1 98.81 138 THR A CA 1
ATOM 1001 C C . THR A 1 138 ? 3.439 -18.766 -9.297 1 98.81 138 THR A C 1
ATOM 1003 O O . THR A 1 138 ? 4.25 -17.859 -9.078 1 98.81 138 THR A O 1
ATOM 1006 N N . PRO A 1 139 ? 3.82 -19.953 -9.164 1 98.12 139 PRO A N 1
ATOM 1007 C CA . PRO A 1 139 ? 5.145 -20.312 -8.648 1 98.12 139 PRO A CA 1
ATOM 1008 C C . PRO A 1 139 ? 6.27 -19.984 -9.625 1 98.12 139 PRO A C 1
ATOM 1010 O O . PRO A 1 139 ? 6.059 -20 -10.844 1 98.12 139 PRO A O 1
ATOM 1013 N N . ASN A 1 140 ? 7.438 -19.609 -9.055 1 95.94 140 ASN A N 1
ATOM 1014 C CA . ASN A 1 140 ? 8.641 -19.672 -9.875 1 95.94 140 ASN A CA 1
ATOM 1015 C C . ASN A 1 140 ? 9.148 -21.094 -10.039 1 95.94 140 ASN A C 1
ATOM 1017 O O . ASN A 1 140 ? 8.492 -22.047 -9.594 1 95.94 140 ASN A O 1
ATOM 1021 N N . LEU A 1 141 ? 10.258 -21.297 -10.688 1 96.06 141 LEU A N 1
ATOM 1022 C CA . LEU A 1 141 ? 10.766 -22.625 -10.984 1 96.06 141 LEU A CA 1
ATOM 1023 C C . LEU A 1 141 ? 11.031 -23.406 -9.703 1 96.06 141 LEU A C 1
ATOM 1025 O O . LEU A 1 141 ? 10.617 -24.562 -9.586 1 96.06 141 LEU A O 1
ATOM 1029 N N . PHE A 1 142 ? 11.703 -22.781 -8.734 1 94.38 142 PHE A N 1
ATOM 1030 C CA . PHE A 1 142 ? 12.023 -23.422 -7.465 1 94.38 142 PHE A CA 1
ATOM 1031 C C . PHE A 1 142 ? 10.75 -23.781 -6.715 1 94.38 142 PHE A C 1
ATOM 1033 O O . PHE A 1 142 ? 10.602 -24.922 -6.254 1 94.38 142 PHE A O 1
ATOM 1040 N N . GLU A 1 143 ? 9.828 -22.859 -6.621 1 95.75 143 GLU A N 1
ATOM 1041 C CA . GLU A 1 143 ? 8.555 -23.062 -5.93 1 95.75 143 GLU A CA 1
ATOM 1042 C C . GLU A 1 143 ? 7.723 -24.141 -6.609 1 95.75 143 GLU A C 1
ATOM 1044 O O . GLU A 1 143 ? 7.074 -24.938 -5.934 1 95.75 143 GLU A O 1
ATOM 1049 N N . ALA A 1 144 ? 7.754 -24.141 -7.949 1 97.25 144 ALA A N 1
ATOM 1050 C CA . ALA A 1 144 ? 7.031 -25.172 -8.695 1 97.25 144 ALA A CA 1
ATOM 1051 C C . ALA A 1 144 ? 7.555 -26.562 -8.352 1 97.25 144 ALA A C 1
ATOM 1053 O O . ALA A 1 144 ? 6.77 -27.5 -8.156 1 97.25 144 ALA A O 1
ATOM 1054 N N . GLY A 1 145 ? 8.844 -26.656 -8.328 1 96.38 145 GLY A N 1
ATOM 1055 C CA . GLY A 1 145 ? 9.438 -27.922 -7.949 1 96.38 145 GLY A CA 1
ATOM 1056 C C . GLY A 1 145 ? 9.047 -28.375 -6.559 1 96.38 145 GLY A C 1
ATOM 1057 O O . GLY A 1 145 ? 8.773 -29.562 -6.336 1 96.38 145 GLY A O 1
ATOM 1058 N N . GLN A 1 146 ? 8.992 -27.438 -5.602 1 95.12 146 GLN A N 1
ATOM 1059 C CA . GLN A 1 146 ? 8.633 -27.75 -4.223 1 95.12 146 GLN A CA 1
ATOM 1060 C C . GLN A 1 146 ? 7.172 -28.188 -4.125 1 95.12 146 GLN A C 1
ATOM 1062 O O . GLN A 1 146 ? 6.863 -29.172 -3.453 1 95.12 146 GLN A O 1
ATOM 1067 N N . LEU A 1 147 ? 6.301 -27.484 -4.781 1 97 147 LEU A N 1
ATOM 1068 C CA . LEU A 1 147 ? 4.883 -27.812 -4.723 1 97 147 LEU A CA 1
ATOM 1069 C C . LEU A 1 147 ? 4.602 -29.141 -5.395 1 97 147 LEU A C 1
ATOM 1071 O O . LEU A 1 147 ? 3.811 -29.938 -4.891 1 97 147 LEU A O 1
ATOM 1075 N N . ALA A 1 148 ? 5.297 -29.375 -6.48 1 97.56 148 ALA A N 1
ATOM 1076 C CA . ALA A 1 148 ? 5.043 -30.578 -7.289 1 97.56 148 ALA A CA 1
ATOM 1077 C C . ALA A 1 148 ? 5.746 -31.797 -6.707 1 97.56 148 ALA A C 1
ATOM 1079 O O . ALA A 1 148 ? 5.434 -32.938 -7.07 1 97.56 148 ALA A O 1
ATOM 1080 N N . GLY A 1 149 ? 6.602 -31.5 -5.715 1 94.81 149 GLY A N 1
ATOM 1081 C CA . GLY A 1 149 ? 7.398 -32.594 -5.18 1 94.81 149 GLY A CA 1
ATOM 1082 C C . GLY A 1 149 ? 8.383 -33.156 -6.188 1 94.81 149 GLY A C 1
ATOM 1083 O O . GLY A 1 149 ? 8.602 -34.375 -6.234 1 94.81 149 GLY A O 1
ATOM 1084 N N . THR A 1 150 ? 8.766 -32.219 -6.988 1 93.62 150 THR A N 1
ATOM 1085 C CA . THR A 1 150 ? 9.773 -32.594 -7.984 1 93.62 150 THR A CA 1
ATOM 1086 C C . THR A 1 150 ? 11.023 -31.734 -7.82 1 93.62 150 THR A C 1
ATOM 1088 O O . THR A 1 150 ? 11.062 -30.828 -6.98 1 93.62 150 THR A O 1
ATOM 1091 N N . GLY A 1 151 ? 12.125 -31.984 -8.391 1 92.31 151 GLY A N 1
ATOM 1092 C CA . GLY A 1 151 ? 13.242 -31.062 -8.492 1 92.31 151 GLY A CA 1
ATOM 1093 C C . GLY A 1 151 ? 12.906 -29.797 -9.266 1 92.31 151 GLY A C 1
ATOM 1094 O O . GLY A 1 151 ? 11.875 -29.75 -9.945 1 92.31 151 GLY A O 1
ATOM 1095 N N . THR A 1 152 ? 13.672 -28.766 -9.07 1 94.94 152 THR A N 1
ATOM 1096 C CA . THR A 1 152 ? 13.469 -27.531 -9.82 1 94.94 152 THR A CA 1
ATOM 1097 C C . THR A 1 152 ? 13.492 -27.812 -11.32 1 94.94 152 THR A C 1
ATOM 1099 O O . THR A 1 152 ? 14.484 -28.312 -11.852 1 94.94 152 THR A O 1
ATOM 1102 N N . PRO A 1 153 ? 12.375 -27.547 -12.031 1 96.75 153 PRO A N 1
ATOM 1103 C CA . PRO A 1 153 ? 12.352 -27.781 -13.477 1 96.75 153 PRO A CA 1
ATOM 1104 C C . PRO A 1 153 ? 13.438 -27.016 -14.219 1 96.75 153 PRO A C 1
ATOM 1106 O O . PRO A 1 153 ? 13.742 -25.859 -13.867 1 96.75 153 PRO A O 1
ATOM 1109 N N . LYS A 1 154 ? 13.984 -27.609 -15.219 1 94.81 154 LYS A N 1
ATOM 1110 C CA . LYS A 1 154 ? 15.039 -27 -16.016 1 94.81 154 LYS A CA 1
ATOM 1111 C C . LYS A 1 154 ? 14.664 -26.953 -17.484 1 94.81 154 LYS A C 1
ATOM 1113 O O . LYS A 1 154 ? 15.344 -26.297 -18.281 1 94.81 154 LYS A O 1
ATOM 1118 N N . THR A 1 155 ? 13.617 -27.656 -17.859 1 95 155 THR A N 1
ATOM 1119 C CA . THR A 1 155 ? 13.148 -27.703 -19.234 1 95 155 THR A CA 1
ATOM 1120 C C . THR A 1 155 ? 11.648 -27.469 -19.312 1 95 155 THR A C 1
ATOM 1122 O O . THR A 1 155 ? 10.953 -27.547 -18.297 1 95 155 THR A O 1
ATOM 1125 N N . ILE A 1 156 ? 11.164 -27.188 -20.469 1 96.31 156 ILE A N 1
ATOM 1126 C CA . ILE A 1 156 ? 9.734 -26.984 -20.688 1 96.31 156 ILE A CA 1
ATOM 1127 C C . ILE A 1 156 ? 8.961 -28.25 -20.312 1 96.31 156 ILE A C 1
ATOM 1129 O O . ILE A 1 156 ? 7.891 -28.172 -19.703 1 96.31 156 ILE A O 1
ATOM 1133 N N . GLU A 1 157 ? 9.531 -29.406 -20.672 1 97.19 157 GLU A N 1
ATOM 1134 C CA . GLU A 1 157 ? 8.875 -30.672 -20.359 1 97.19 157 GLU A CA 1
ATOM 1135 C C . GLU A 1 157 ? 8.758 -30.875 -18.844 1 97.19 157 GLU A C 1
ATOM 1137 O O . GLU A 1 157 ? 7.73 -31.344 -18.359 1 97.19 157 GLU A O 1
ATOM 1142 N N . GLU A 1 158 ? 9.82 -30.547 -18.156 1 97.62 158 GLU A N 1
ATOM 1143 C CA . GLU A 1 158 ? 9.781 -30.641 -16.703 1 97.62 158 GLU A CA 1
ATOM 1144 C C . GLU A 1 158 ? 8.781 -29.672 -16.109 1 97.62 158 GLU A C 1
ATOM 1146 O O . GLU A 1 158 ? 8.133 -29.969 -15.102 1 97.62 158 GLU A O 1
ATOM 1151 N N . MET A 1 159 ? 8.648 -28.469 -16.656 1 98.06 159 MET A N 1
ATOM 1152 C CA . MET A 1 159 ? 7.652 -27.5 -16.234 1 98.06 159 MET A CA 1
ATOM 1153 C C . MET A 1 159 ? 6.242 -28.047 -16.406 1 98.06 159 MET A C 1
ATOM 1155 O O . MET A 1 159 ? 5.379 -27.859 -15.547 1 98.06 159 MET A O 1
ATOM 1159 N N . LYS A 1 160 ? 6.02 -28.719 -17.562 1 98.56 160 LYS A N 1
ATOM 1160 C CA . LYS A 1 160 ? 4.707 -29.297 -17.828 1 98.56 160 LYS A CA 1
ATOM 1161 C C . LYS A 1 160 ? 4.336 -30.328 -16.766 1 98.56 160 LYS A C 1
ATOM 1163 O O . LYS A 1 160 ? 3.207 -30.328 -16.266 1 98.56 160 LYS A O 1
ATOM 1168 N N . VAL A 1 161 ? 5.312 -31.156 -16.453 1 98.56 161 VAL A N 1
ATOM 1169 C CA . VAL A 1 161 ? 5.086 -32.188 -15.445 1 98.56 161 VAL A CA 1
ATOM 1170 C C . VAL A 1 161 ? 4.742 -31.531 -14.102 1 98.56 161 VAL A C 1
ATOM 1172 O O . VAL A 1 161 ? 3.793 -31.953 -13.438 1 98.56 161 VAL A O 1
ATOM 1175 N N . ALA A 1 162 ? 5.539 -30.547 -13.75 1 98.56 162 ALA A N 1
ATOM 1176 C CA . ALA A 1 162 ? 5.289 -29.844 -12.492 1 98.56 162 ALA A CA 1
ATOM 1177 C C . ALA A 1 162 ? 3.9 -29.219 -12.484 1 98.56 162 ALA A C 1
ATOM 1179 O O . ALA A 1 162 ? 3.182 -29.297 -11.484 1 98.56 162 ALA A O 1
ATOM 1180 N N . ALA A 1 163 ? 3.516 -28.609 -13.57 1 98.81 163 ALA A N 1
ATOM 1181 C CA . ALA A 1 163 ? 2.223 -27.938 -13.672 1 98.81 163 ALA A CA 1
ATOM 1182 C C . ALA A 1 163 ? 1.076 -28.922 -13.492 1 98.81 163 ALA A C 1
ATOM 1184 O O . ALA A 1 163 ? 0.105 -28.641 -12.789 1 98.81 163 ALA A O 1
ATOM 1185 N N . GLN A 1 164 ? 1.198 -30.062 -14.125 1 98.75 164 GLN A N 1
ATOM 1186 C CA . GLN A 1 164 ? 0.157 -31.078 -14.031 1 98.75 164 GLN A CA 1
ATOM 1187 C C . GLN A 1 164 ? 0.027 -31.594 -12.602 1 98.75 164 GLN A C 1
ATOM 1189 O O . GLN A 1 164 ? -1.082 -31.844 -12.125 1 98.75 164 GLN A O 1
ATOM 1194 N N . LYS A 1 165 ? 1.154 -31.812 -12 1 98.69 165 LYS A N 1
ATOM 1195 C CA . LYS A 1 165 ? 1.133 -32.281 -10.625 1 98.69 165 LYS A CA 1
ATOM 1196 C C . LYS A 1 165 ? 0.48 -31.25 -9.703 1 98.69 165 LYS A C 1
ATOM 1198 O O . LYS A 1 165 ? -0.303 -31.609 -8.82 1 98.69 165 LYS A O 1
ATOM 1203 N N . ILE A 1 166 ? 0.841 -29.969 -9.875 1 98.81 166 ILE A N 1
ATOM 1204 C CA . ILE A 1 166 ? 0.261 -28.906 -9.062 1 98.81 166 ILE A CA 1
ATOM 1205 C C . ILE A 1 166 ? -1.241 -28.812 -9.328 1 98.81 166 ILE A C 1
ATOM 1207 O O . ILE A 1 166 ? -2.027 -28.594 -8.406 1 98.81 166 ILE A O 1
ATOM 1211 N N . ASN A 1 167 ? -1.643 -28.969 -10.594 1 98.81 167 ASN A N 1
ATOM 1212 C CA . ASN A 1 167 ? -3.059 -29.016 -10.945 1 98.81 167 ASN A CA 1
ATOM 1213 C C . ASN A 1 167 ? -3.785 -30.125 -10.203 1 98.81 167 ASN A C 1
ATOM 1215 O O . ASN A 1 167 ? -4.891 -29.938 -9.695 1 98.81 167 ASN A O 1
ATOM 1219 N N . ALA A 1 168 ? -3.184 -31.25 -10.141 1 98.44 168 ALA A N 1
ATOM 1220 C CA . ALA A 1 168 ? -3.771 -32.406 -9.484 1 98.44 168 ALA A CA 1
ATOM 1221 C C . ALA A 1 168 ? -3.936 -32.188 -7.984 1 98.44 168 ALA A C 1
ATOM 1223 O O . ALA A 1 168 ? -4.758 -32.812 -7.332 1 98.44 168 ALA A O 1
ATOM 1224 N N . LEU A 1 169 ? -3.158 -31.266 -7.457 1 98.19 169 LEU A N 1
ATOM 1225 C CA . LEU A 1 169 ? -3.213 -30.953 -6.031 1 98.19 169 LEU A CA 1
ATOM 1226 C C . LEU A 1 169 ? -4.324 -29.953 -5.738 1 98.19 169 LEU A C 1
ATOM 1228 O O . LEU A 1 169 ? -4.609 -29.656 -4.574 1 98.19 169 LEU A O 1
ATOM 1232 N N . GLY A 1 170 ? -4.941 -29.359 -6.809 1 98.06 170 GLY A N 1
ATOM 1233 C CA . GLY A 1 170 ? -6.148 -28.578 -6.555 1 98.06 170 GLY A CA 1
ATOM 1234 C C . GLY A 1 170 ? -6.172 -27.25 -7.289 1 98.06 170 GLY A C 1
ATOM 1235 O O . GLY A 1 170 ? -7.238 -26.672 -7.488 1 98.06 170 GLY A O 1
ATOM 1236 N N . ALA A 1 171 ? -5.008 -26.719 -7.684 1 98.62 171 ALA A N 1
ATOM 1237 C CA . ALA A 1 171 ? -4.969 -25.453 -8.406 1 98.62 171 ALA A CA 1
ATOM 1238 C C . ALA A 1 171 ? -5.559 -25.609 -9.805 1 98.62 171 ALA A C 1
ATOM 1240 O O . ALA A 1 171 ? -5.246 -26.562 -10.516 1 98.62 171 ALA A O 1
ATOM 1241 N N . LYS A 1 172 ? -6.371 -24.672 -10.227 1 98.75 172 LYS A N 1
ATOM 1242 C CA . LYS A 1 172 ? -7.086 -24.828 -11.492 1 98.75 172 LYS A CA 1
ATOM 1243 C C . LYS A 1 172 ? -6.219 -24.391 -12.672 1 98.75 172 LYS A C 1
ATOM 1245 O O . LYS A 1 172 ? -6.262 -25 -13.742 1 98.75 172 LYS A O 1
ATOM 1250 N N . ASN A 1 173 ? -5.543 -23.281 -12.523 1 98.94 173 ASN A N 1
ATOM 1251 C CA . ASN A 1 173 ? -4.613 -22.734 -13.508 1 98.94 173 ASN A CA 1
ATOM 1252 C C . ASN A 1 173 ? -3.227 -22.531 -12.906 1 98.94 173 ASN A C 1
ATOM 1254 O O . ASN A 1 173 ? -3.098 -22.094 -11.766 1 98.94 173 ASN A O 1
ATOM 1258 N N . ILE A 1 174 ? -2.17 -22.891 -13.633 1 98.94 174 ILE A N 1
ATOM 1259 C CA . ILE A 1 174 ? -0.803 -22.812 -13.125 1 98.94 174 ILE A CA 1
ATOM 1260 C C . ILE A 1 174 ? 0.045 -21.969 -14.07 1 98.94 174 ILE A C 1
ATOM 1262 O O . ILE A 1 174 ? 0.086 -22.219 -15.273 1 98.94 174 ILE A O 1
ATOM 1266 N N . VAL A 1 175 ? 0.624 -20.938 -13.539 1 98.94 175 VAL A N 1
ATOM 1267 C CA . VAL A 1 175 ? 1.628 -20.172 -14.266 1 98.94 175 VAL A CA 1
ATOM 1268 C C . VAL A 1 175 ? 2.998 -20.359 -13.617 1 98.94 175 VAL A C 1
ATOM 1270 O O . VAL A 1 175 ? 3.26 -19.828 -12.539 1 98.94 175 VAL A O 1
ATOM 1273 N N . ILE A 1 176 ? 3.871 -21.109 -14.219 1 98.62 176 ILE A N 1
ATOM 1274 C CA . ILE A 1 176 ? 5.238 -21.266 -13.734 1 98.62 176 ILE A CA 1
ATOM 1275 C C . ILE A 1 176 ? 6.133 -20.203 -14.367 1 98.62 176 ILE A C 1
ATOM 1277 O O . ILE A 1 176 ? 6.352 -20.203 -15.578 1 98.62 176 ILE A O 1
ATOM 1281 N N . LYS A 1 177 ? 6.645 -19.344 -13.555 1 96.88 177 LYS A N 1
ATOM 1282 C CA . LYS A 1 177 ? 7.48 -18.219 -13.992 1 96.88 177 LYS A CA 1
ATOM 1283 C C . LYS A 1 177 ? 8.93 -18.656 -14.156 1 96.88 177 LYS A C 1
ATOM 1285 O O . LYS A 1 177 ? 9.664 -18.781 -13.172 1 96.88 177 LYS A O 1
ATOM 1290 N N . GLY A 1 178 ? 9.297 -18.828 -15.32 1 92.31 178 GLY A N 1
ATOM 1291 C CA . GLY A 1 178 ? 10.664 -19.219 -15.625 1 92.31 178 GLY A CA 1
ATOM 1292 C C . GLY A 1 178 ? 11.602 -18.047 -15.773 1 92.31 178 GLY A C 1
ATOM 1293 O O . GLY A 1 178 ? 12.773 -18.125 -15.406 1 92.31 178 GLY A O 1
ATOM 1294 N N . GLY A 1 179 ? 11.062 -17.016 -16.312 1 86.94 179 GLY A N 1
ATOM 1295 C CA . GLY A 1 179 ? 11.898 -15.859 -16.547 1 86.94 179 GLY A CA 1
ATOM 1296 C C . GLY A 1 179 ? 13.055 -16.141 -17.484 1 86.94 179 GLY A C 1
ATOM 1297 O O . GLY A 1 179 ? 12.875 -16.719 -18.562 1 86.94 179 GLY A O 1
ATOM 1298 N N . ARG A 1 180 ? 14.305 -15.727 -17 1 80.5 180 ARG A N 1
ATOM 1299 C CA . ARG A 1 180 ? 15.508 -15.852 -17.828 1 80.5 180 ARG A CA 1
ATOM 1300 C C . ARG A 1 180 ? 16.266 -17.141 -17.5 1 80.5 180 ARG A C 1
ATOM 1302 O O . ARG A 1 180 ? 17.359 -17.375 -18.031 1 80.5 180 ARG A O 1
ATOM 1309 N N . ALA A 1 181 ? 15.617 -17.922 -16.734 1 78.31 181 ALA A N 1
ATOM 1310 C CA . ALA A 1 181 ? 16.375 -19.031 -16.141 1 78.31 181 ALA A CA 1
ATOM 1311 C C . ALA A 1 181 ? 16.516 -20.172 -17.125 1 78.31 181 ALA A C 1
ATOM 1313 O O . ALA A 1 181 ? 17.406 -21.016 -16.984 1 78.31 181 ALA A O 1
ATOM 1314 N N . LEU A 1 182 ? 15.633 -20.203 -18.078 1 78.62 182 LEU A N 1
ATOM 1315 C CA . LEU A 1 182 ? 15.688 -21.297 -19.047 1 78.62 182 LEU A CA 1
ATOM 1316 C C . LEU A 1 182 ? 16.672 -20.969 -20.172 1 78.62 182 LEU A C 1
ATOM 1318 O O . LEU A 1 182 ? 16.953 -19.797 -20.438 1 78.62 182 LEU A O 1
ATOM 1322 N N . ASN A 1 183 ? 17.297 -21.891 -20.609 1 76.56 183 ASN A N 1
ATOM 1323 C CA . ASN A 1 183 ? 18.25 -21.719 -21.703 1 76.56 183 ASN A CA 1
ATOM 1324 C C . ASN A 1 183 ? 17.562 -21.266 -22.984 1 76.56 183 ASN A C 1
ATOM 1326 O O . ASN A 1 183 ? 17.375 -22.062 -23.906 1 76.56 183 ASN A O 1
ATOM 1330 N N . SER A 1 184 ? 17.125 -20.094 -22.953 1 78.06 184 SER A N 1
ATOM 1331 C CA . SER A 1 184 ? 16.5 -19.5 -24.125 1 78.06 184 SER A CA 1
ATOM 1332 C C . SER A 1 184 ? 16.875 -18.016 -24.25 1 78.06 184 SER A C 1
ATOM 1334 O O . SER A 1 184 ? 17.391 -17.422 -23.312 1 78.06 184 SER A O 1
ATOM 1336 N N . ASP A 1 185 ? 16.656 -17.5 -25.422 1 85.5 185 ASP A N 1
ATOM 1337 C CA . ASP A 1 185 ? 16.922 -16.094 -25.688 1 85.5 185 ASP A CA 1
ATOM 1338 C C . ASP A 1 185 ? 15.75 -15.211 -25.266 1 85.5 185 ASP A C 1
ATOM 1340 O O . ASP A 1 185 ? 15.773 -14 -25.453 1 85.5 185 ASP A O 1
ATOM 1344 N N . LYS A 1 186 ? 14.758 -15.859 -24.719 1 90.88 186 LYS A N 1
ATOM 1345 C CA . LYS A 1 186 ? 13.555 -15.148 -24.281 1 90.88 186 LYS A CA 1
ATOM 1346 C C . LYS A 1 186 ? 13.273 -15.391 -22.797 1 90.88 186 LYS A C 1
ATOM 1348 O O . LYS A 1 186 ? 13.828 -16.312 -22.203 1 90.88 186 LYS A O 1
ATOM 1353 N N . ALA A 1 187 ? 12.609 -14.484 -22.172 1 92.75 187 ALA A N 1
ATOM 1354 C CA . ALA A 1 187 ? 11.992 -14.758 -20.875 1 92.75 187 ALA A CA 1
ATOM 1355 C C . ALA A 1 187 ? 10.719 -15.578 -21.047 1 92.75 187 ALA A C 1
ATOM 1357 O O . ALA A 1 187 ? 9.789 -15.164 -21.734 1 92.75 187 ALA A O 1
ATOM 1358 N N . VAL A 1 188 ? 10.648 -16.734 -20.406 1 94.75 188 VAL A N 1
ATOM 1359 C CA . VAL A 1 188 ? 9.594 -17.703 -20.719 1 94.75 188 VAL A CA 1
ATOM 1360 C C . VAL A 1 188 ? 8.828 -18.062 -19.438 1 94.75 188 VAL A C 1
ATOM 1362 O O . VAL A 1 188 ? 9.43 -18.375 -18.406 1 94.75 188 VAL A O 1
ATOM 1365 N N . ASP A 1 189 ? 7.551 -18.016 -19.531 1 97.62 189 ASP A N 1
ATOM 1366 C CA . ASP A 1 189 ? 6.641 -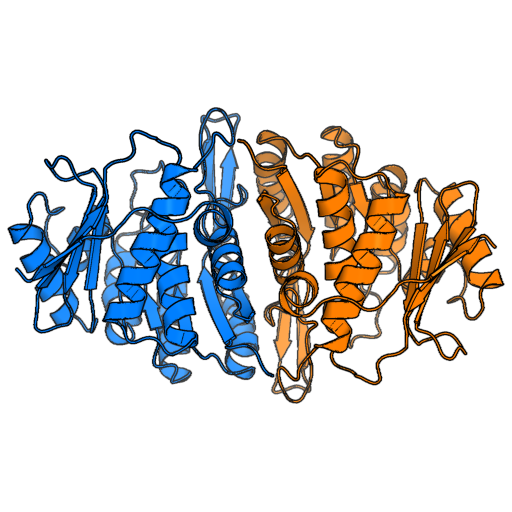18.578 -18.531 1 97.62 189 ASP A CA 1
ATOM 1367 C C . ASP A 1 189 ? 5.75 -19.656 -19.141 1 97.62 189 ASP A C 1
ATOM 1369 O O . ASP A 1 189 ? 5.43 -19.594 -20.344 1 97.62 189 ASP A O 1
ATOM 1373 N N . LEU A 1 190 ? 5.438 -20.625 -18.391 1 98.56 190 LEU A N 1
ATOM 1374 C CA . LEU A 1 190 ? 4.488 -21.656 -18.812 1 98.56 190 LEU A CA 1
ATOM 1375 C C . LEU A 1 190 ? 3.139 -21.469 -18.141 1 98.56 190 LEU A C 1
ATOM 1377 O O . LEU A 1 190 ? 3.068 -21.344 -16.906 1 98.56 190 LEU A O 1
ATOM 1381 N N . PHE A 1 191 ? 2.123 -21.344 -18.969 1 98.88 191 PHE A N 1
ATOM 1382 C CA . PHE A 1 191 ? 0.749 -21.25 -18.5 1 98.88 191 PHE A CA 1
ATOM 1383 C C . PHE A 1 191 ? -0.022 -22.531 -18.828 1 98.88 191 PHE A C 1
ATOM 1385 O O . PHE A 1 191 ? -0.106 -22.922 -19.984 1 98.88 191 PHE A O 1
ATOM 1392 N N . TYR A 1 192 ? -0.487 -23.25 -17.797 1 98.88 192 TYR A N 1
ATOM 1393 C CA . TYR A 1 192 ? -1.343 -24.422 -17.922 1 98.88 192 TYR A CA 1
ATOM 1394 C C . TYR A 1 192 ? -2.74 -24.141 -17.391 1 98.88 192 TYR A C 1
ATOM 1396 O O . TYR A 1 192 ? -2.91 -23.891 -16.188 1 98.88 192 TYR A O 1
ATOM 1404 N N . ASP A 1 193 ? -3.758 -24.25 -18.266 1 98.56 193 ASP A N 1
ATOM 1405 C CA . ASP A 1 193 ? -5.109 -23.891 -17.844 1 98.56 193 ASP A CA 1
ATOM 1406 C C . ASP A 1 193 ? -5.906 -25.125 -17.438 1 98.56 193 ASP A C 1
ATOM 1408 O O . ASP A 1 193 ? -7.133 -25.078 -17.344 1 98.56 193 ASP A O 1
ATOM 1412 N N . GLY A 1 194 ? -5.211 -26.219 -17.172 1 97.75 194 GLY A N 1
ATOM 1413 C CA . GLY A 1 194 ? -5.855 -27.484 -16.812 1 97.75 194 GLY A CA 1
ATOM 1414 C C . GLY A 1 194 ? -6.074 -28.391 -18 1 97.75 194 GLY A C 1
ATOM 1415 O O . GLY A 1 194 ? -6.34 -29.594 -17.844 1 97.75 194 GLY A O 1
ATOM 1416 N N . GLN A 1 195 ? -5.93 -27.859 -19.219 1 98 195 GLN A N 1
ATOM 1417 C CA . GLN A 1 195 ? -6.148 -28.625 -20.438 1 98 195 GLN A CA 1
ATOM 1418 C C . GLN A 1 195 ? -5.027 -28.391 -21.453 1 98 195 GLN A C 1
ATOM 1420 O O . GLN A 1 195 ? -4.523 -29.328 -22.062 1 98 195 GLN A O 1
ATOM 1425 N N . THR A 1 196 ? -4.695 -27.125 -21.609 1 98.5 196 THR A N 1
ATOM 1426 C CA . THR A 1 196 ? -3.746 -26.719 -22.641 1 98.5 196 THR A CA 1
ATOM 1427 C C . THR A 1 196 ? -2.557 -26 -22.016 1 98.5 196 THR A C 1
ATOM 1429 O O . THR A 1 196 ? -2.713 -25.25 -21.047 1 98.5 196 THR A O 1
ATOM 1432 N N . PHE A 1 197 ? -1.407 -26.266 -22.594 1 98.69 197 PHE A N 1
ATOM 1433 C CA . PHE A 1 197 ? -0.19 -25.562 -22.203 1 98.69 197 PHE A CA 1
ATOM 1434 C C . PHE A 1 197 ? 0.094 -24.406 -23.141 1 98.69 197 PHE A C 1
ATOM 1436 O O . PHE A 1 197 ? -0.038 -24.547 -24.359 1 98.69 197 PHE A O 1
ATOM 1443 N N . TYR A 1 198 ? 0.456 -23.266 -22.578 1 98.69 198 TYR A N 1
ATOM 1444 C CA . TYR A 1 198 ? 0.869 -22.094 -23.344 1 98.69 198 TYR A CA 1
ATOM 1445 C C . TYR A 1 198 ? 2.242 -21.609 -22.906 1 98.69 198 TYR A C 1
ATOM 1447 O O . TYR A 1 198 ? 2.543 -21.578 -21.703 1 98.69 198 TYR A O 1
ATOM 1455 N N . LEU A 1 199 ? 3.025 -21.312 -23.859 1 97.62 199 LEU A N 1
ATOM 1456 C CA . LEU A 1 199 ? 4.258 -20.578 -23.594 1 97.62 199 LEU A CA 1
ATOM 1457 C C . LEU A 1 199 ? 4.043 -19.078 -23.734 1 97.62 199 LEU A C 1
ATOM 1459 O O . LEU A 1 199 ? 3.514 -18.609 -24.75 1 97.62 199 LEU A O 1
ATOM 1463 N N . LEU A 1 200 ? 4.363 -18.359 -22.719 1 97.94 200 LEU A N 1
ATOM 1464 C CA . LEU A 1 200 ? 4.367 -16.906 -22.75 1 97.94 200 LEU A CA 1
ATOM 1465 C C . LEU A 1 200 ? 5.789 -16.359 -22.812 1 97.94 200 LEU A C 1
ATOM 1467 O O . LEU A 1 200 ? 6.586 -16.578 -21.906 1 97.94 200 LEU A O 1
ATOM 1471 N N . GLU A 1 201 ? 6.066 -15.625 -23.891 1 96.44 201 GLU A N 1
ATOM 1472 C CA . GLU A 1 201 ? 7.445 -15.203 -24.109 1 96.44 201 GLU A CA 1
ATOM 1473 C C . GLU A 1 201 ? 7.539 -13.695 -24.297 1 96.44 201 GLU A C 1
ATOM 1475 O O . GLU A 1 201 ? 6.668 -13.086 -24.922 1 96.44 201 GLU A O 1
ATOM 1480 N N . THR A 1 202 ? 8.469 -13.102 -23.703 1 95.5 202 THR A N 1
ATOM 1481 C CA . THR A 1 202 ? 8.883 -11.719 -23.922 1 95.5 202 THR A CA 1
ATOM 1482 C C . THR A 1 202 ? 10.391 -11.641 -24.156 1 95.5 202 THR A C 1
ATOM 1484 O O . THR A 1 202 ? 11.125 -12.57 -23.828 1 95.5 202 THR A O 1
ATOM 1487 N N . PRO A 1 203 ? 10.859 -10.555 -24.828 1 92.12 203 PRO A N 1
ATOM 1488 C CA . PRO A 1 203 ? 12.312 -10.383 -24.906 1 92.12 203 PRO A CA 1
ATOM 1489 C C . PRO A 1 203 ? 12.984 -10.352 -23.547 1 92.12 203 PRO A C 1
ATOM 1491 O O . PRO A 1 203 ? 12.414 -9.828 -22.578 1 92.12 203 PRO A O 1
ATOM 1494 N N . LYS A 1 204 ? 14.172 -10.883 -23.516 1 90.88 204 LYS A N 1
ATOM 1495 C CA . LYS A 1 204 ? 14.938 -10.812 -22.281 1 90.88 204 LYS A CA 1
ATOM 1496 C C . LYS A 1 204 ? 15.438 -9.398 -22.031 1 90.88 204 LYS A C 1
ATOM 1498 O O . LYS A 1 204 ? 15.812 -8.688 -22.969 1 90.88 204 LYS A O 1
ATOM 1503 N N . VAL A 1 205 ? 15.32 -9.047 -20.844 1 88.5 205 VAL A N 1
ATOM 1504 C CA . VAL A 1 205 ? 15.898 -7.781 -20.406 1 88.5 205 VAL A CA 1
ATOM 1505 C C . VAL A 1 205 ? 17.125 -8.047 -19.531 1 88.5 205 VAL A C 1
ATOM 1507 O O . VAL A 1 205 ? 17.047 -8.805 -18.562 1 88.5 205 VAL A O 1
ATOM 1510 N N . ASP A 1 206 ? 18.266 -7.535 -19.875 1 88 206 ASP A N 1
ATOM 1511 C CA . ASP A 1 206 ? 19.484 -7.719 -19.109 1 88 206 ASP A CA 1
ATOM 1512 C C . ASP A 1 206 ? 19.547 -6.758 -17.922 1 88 206 ASP A C 1
ATOM 1514 O O . ASP A 1 206 ? 20.188 -5.715 -17.984 1 88 206 ASP A O 1
ATOM 1518 N N . THR A 1 207 ? 18.859 -7.137 -16.922 1 89.38 207 THR A N 1
ATOM 1519 C CA . THR A 1 207 ? 18.828 -6.312 -15.711 1 89.38 207 THR A CA 1
ATOM 1520 C C . THR A 1 207 ? 18.703 -7.184 -14.469 1 89.38 207 THR A C 1
ATOM 1522 O O . THR A 1 207 ? 18.25 -8.328 -14.539 1 89.38 207 THR A O 1
ATOM 1525 N N . THR A 1 208 ? 19.188 -6.641 -13.367 1 89.06 208 THR A N 1
ATOM 1526 C CA . THR A 1 208 ? 19 -7.289 -12.07 1 89.06 208 THR A CA 1
ATOM 1527 C C . THR A 1 208 ? 17.953 -6.562 -11.234 1 89.06 208 THR A C 1
ATOM 1529 O O . THR A 1 208 ? 17.703 -6.926 -10.086 1 89.06 208 THR A O 1
ATOM 1532 N N . TYR A 1 209 ? 17.422 -5.559 -11.859 1 92.25 209 TYR A N 1
ATOM 1533 C CA . TYR A 1 209 ? 16.422 -4.754 -11.164 1 92.25 209 TYR A CA 1
ATOM 1534 C C . TYR A 1 209 ? 15.031 -5.332 -11.352 1 92.25 209 TYR A C 1
ATOM 1536 O O . TYR A 1 209 ? 14.203 -4.762 -12.062 1 92.25 209 TYR A O 1
ATOM 1544 N N . ASN A 1 210 ? 14.766 -6.441 -10.641 1 93.06 210 ASN A N 1
ATOM 1545 C CA . ASN A 1 210 ? 13.508 -7.16 -10.805 1 93.06 210 ASN A CA 1
ATOM 1546 C C . ASN A 1 210 ? 12.859 -7.469 -9.461 1 93.06 210 ASN A C 1
ATOM 1548 O O . ASN A 1 210 ? 11.969 -8.312 -9.375 1 93.06 210 ASN A O 1
ATOM 1552 N N . HIS A 1 211 ? 13.297 -6.758 -8.406 1 95.06 211 HIS A N 1
ATOM 1553 C CA . HIS A 1 211 ? 12.703 -6.945 -7.094 1 95.06 211 HIS A CA 1
ATOM 1554 C C . HIS A 1 211 ? 11.203 -6.68 -7.129 1 95.06 211 HIS A C 1
ATOM 1556 O O . HIS A 1 211 ? 10.766 -5.633 -7.609 1 95.06 211 HIS A O 1
ATOM 1562 N N . GLY A 1 212 ? 10.469 -7.652 -6.734 1 96 212 GLY A N 1
ATOM 1563 C CA . GLY A 1 212 ? 9.023 -7.52 -6.66 1 96 212 GLY A CA 1
ATOM 1564 C C . GLY A 1 212 ? 8.312 -7.992 -7.914 1 96 212 GLY A C 1
ATOM 1565 O O . GLY A 1 212 ? 7.09 -7.906 -8.008 1 96 212 GLY A O 1
ATOM 1566 N N . ALA A 1 213 ? 9.047 -8.531 -8.898 1 96.56 213 ALA A N 1
ATOM 1567 C CA . ALA A 1 213 ? 8.461 -8.945 -10.164 1 96.56 213 ALA A CA 1
ATOM 1568 C C . ALA A 1 213 ? 7.379 -10.008 -9.953 1 96.56 213 ALA A C 1
ATOM 1570 O O . ALA A 1 213 ? 6.301 -9.93 -10.547 1 96.56 213 ALA A O 1
ATOM 1571 N N . GLY A 1 214 ? 7.629 -11 -9.102 1 96.94 214 GLY A N 1
ATOM 1572 C CA . GLY A 1 214 ? 6.66 -12.047 -8.82 1 96.94 214 GLY A CA 1
ATOM 1573 C C . GLY A 1 214 ? 5.406 -11.523 -8.141 1 96.94 214 GLY A C 1
ATOM 1574 O O . GLY A 1 214 ? 4.289 -11.867 -8.539 1 96.94 214 GLY A O 1
ATOM 1575 N N . CYS A 1 215 ? 5.566 -10.68 -7.094 1 98.12 215 CYS A N 1
ATOM 1576 C CA . CYS A 1 215 ? 4.438 -10.062 -6.406 1 98.12 215 CYS A CA 1
ATOM 1577 C C . CYS A 1 215 ? 3.6 -9.234 -7.371 1 98.12 215 CYS A C 1
ATOM 1579 O O . CYS A 1 215 ? 2.369 -9.305 -7.348 1 98.12 215 CYS A O 1
ATOM 1581 N N . THR A 1 216 ? 4.262 -8.492 -8.195 1 98.62 216 THR A N 1
ATOM 1582 C CA . THR A 1 216 ? 3.602 -7.613 -9.156 1 98.62 216 THR A CA 1
ATOM 1583 C C . THR A 1 216 ? 2.807 -8.43 -10.172 1 98.62 216 THR A C 1
ATOM 1585 O O . THR A 1 216 ? 1.688 -8.062 -10.539 1 98.62 216 THR A O 1
ATOM 1588 N N . PHE A 1 217 ? 3.422 -9.516 -10.68 1 98.69 217 PHE A N 1
ATOM 1589 C CA . PHE A 1 217 ? 2.736 -10.391 -11.625 1 98.69 217 PHE A CA 1
ATOM 1590 C C . PHE A 1 217 ? 1.451 -10.938 -11.016 1 98.69 217 PHE A C 1
ATOM 1592 O O . PHE A 1 217 ? 0.376 -10.82 -11.609 1 98.69 217 PHE A O 1
ATOM 1599 N N . ALA A 1 218 ? 1.546 -11.516 -9.797 1 98.88 218 ALA A N 1
ATOM 1600 C CA . ALA A 1 218 ? 0.396 -12.117 -9.117 1 98.88 218 ALA A CA 1
ATOM 1601 C C . ALA A 1 218 ? -0.676 -11.07 -8.828 1 98.88 218 ALA A C 1
ATOM 1603 O O . ALA A 1 218 ? -1.869 -11.328 -9.008 1 98.88 218 ALA A O 1
ATOM 1604 N N . ALA A 1 219 ? -0.253 -9.891 -8.398 1 98.94 219 ALA A N 1
ATOM 1605 C CA . ALA A 1 219 ? -1.189 -8.805 -8.109 1 98.94 219 ALA A CA 1
ATOM 1606 C C . ALA A 1 219 ? -1.898 -8.344 -9.383 1 98.94 219 ALA A C 1
ATOM 1608 O O . ALA A 1 219 ? -3.092 -8.039 -9.359 1 98.94 219 ALA A O 1
ATOM 1609 N N . SER A 1 220 ? -1.162 -8.281 -10.484 1 98.94 220 SER A N 1
ATOM 1610 C CA . SER A 1 220 ? -1.744 -7.883 -11.758 1 98.94 220 SER A CA 1
ATOM 1611 C C . SER A 1 220 ? -2.783 -8.891 -12.234 1 98.94 220 SER A C 1
ATOM 1613 O O . SER A 1 220 ? -3.855 -8.516 -12.711 1 98.94 220 SER A O 1
ATOM 1615 N N . VAL A 1 221 ? -2.457 -10.203 -12.125 1 98.94 221 VAL A N 1
ATOM 1616 C CA . VAL A 1 221 ? -3.443 -11.227 -12.453 1 98.94 221 VAL A CA 1
ATOM 1617 C C . VAL A 1 221 ? -4.703 -11.016 -11.609 1 98.94 221 VAL A C 1
ATOM 1619 O O . VAL A 1 221 ? -5.816 -11.047 -12.141 1 98.94 221 VAL A O 1
ATOM 1622 N N . THR A 1 222 ? -4.539 -10.766 -10.352 1 98.94 222 THR A N 1
ATOM 1623 C CA . THR A 1 222 ? -5.633 -10.586 -9.406 1 98.94 222 THR A CA 1
ATOM 1624 C C . THR A 1 222 ? -6.512 -9.406 -9.812 1 98.94 222 THR A C 1
ATOM 1626 O O . THR A 1 222 ? -7.738 -9.523 -9.852 1 98.94 222 THR A O 1
ATOM 1629 N N . ALA A 1 223 ? -5.859 -8.266 -10.094 1 98.94 223 ALA A N 1
ATOM 1630 C CA . ALA A 1 223 ? -6.594 -7.062 -10.469 1 98.94 223 ALA A CA 1
ATOM 1631 C C . ALA A 1 223 ? -7.355 -7.273 -11.773 1 98.94 223 ALA A C 1
ATOM 1633 O O . ALA A 1 223 ? -8.5 -6.836 -11.914 1 98.94 223 ALA A O 1
ATOM 1634 N N . ASN A 1 224 ? -6.73 -7.914 -12.758 1 98.94 224 ASN A N 1
ATOM 1635 C CA . ASN A 1 224 ? -7.375 -8.195 -14.039 1 98.94 224 ASN A CA 1
ATOM 1636 C C . ASN A 1 224 ? -8.586 -9.102 -13.867 1 98.94 224 ASN A C 1
ATOM 1638 O O . ASN A 1 224 ? -9.633 -8.875 -14.484 1 98.94 224 ASN A O 1
ATOM 1642 N N . LEU A 1 225 ? -8.445 -10.148 -13.031 1 98.94 225 LEU A N 1
ATOM 1643 C CA . LEU A 1 225 ? -9.57 -11.016 -12.734 1 98.94 225 LEU A CA 1
ATOM 1644 C C . LEU A 1 225 ? -10.719 -10.227 -12.102 1 98.94 225 LEU A C 1
ATOM 1646 O O . LEU A 1 225 ? -11.875 -10.406 -12.477 1 98.94 225 LEU A O 1
ATOM 1650 N N . ALA A 1 226 ? -10.391 -9.375 -11.156 1 98.88 226 ALA A N 1
ATOM 1651 C CA . ALA A 1 226 ? -11.398 -8.539 -10.516 1 98.88 226 ALA A CA 1
ATOM 1652 C C . ALA A 1 226 ? -12.133 -7.68 -11.539 1 98.88 226 ALA A C 1
ATOM 1654 O O . ALA A 1 226 ? -13.344 -7.477 -11.438 1 98.88 226 ALA A O 1
ATOM 1655 N N . ASN A 1 227 ? -11.406 -7.219 -12.539 1 98.75 227 ASN A N 1
ATOM 1656 C CA . ASN A 1 227 ? -11.953 -6.332 -13.57 1 98.75 227 ASN A CA 1
ATOM 1657 C C . ASN A 1 227 ? -12.711 -7.117 -14.641 1 98.75 227 ASN A C 1
ATOM 1659 O O . ASN A 1 227 ? -13.188 -6.535 -15.617 1 98.75 227 ASN A O 1
ATOM 1663 N N . GLY A 1 228 ? -12.695 -8.391 -14.547 1 98.75 228 GLY A N 1
ATOM 1664 C CA . GLY A 1 228 ? -13.609 -9.172 -15.367 1 98.75 228 GLY A CA 1
ATOM 1665 C C . GLY A 1 228 ? -12.93 -9.883 -16.516 1 98.75 228 GLY A C 1
ATOM 1666 O O . GLY A 1 228 ? -13.586 -10.547 -17.328 1 98.75 228 GLY A O 1
ATOM 1667 N N . LEU A 1 229 ? -11.656 -9.836 -16.625 1 98.81 229 LEU A N 1
ATOM 1668 C CA . LEU A 1 229 ? -10.945 -10.562 -17.672 1 98.81 229 LEU A CA 1
ATOM 1669 C C . LEU A 1 229 ? -10.961 -12.062 -17.406 1 98.81 229 LEU A C 1
ATOM 1671 O O . LEU A 1 229 ? -11.023 -12.492 -16.25 1 98.81 229 LEU A O 1
ATOM 1675 N N . SER A 1 230 ? -10.914 -12.875 -18.484 1 98.81 230 SER A N 1
ATOM 1676 C CA . SER A 1 230 ? -10.734 -14.312 -18.312 1 98.81 230 SER A CA 1
ATOM 1677 C C . SER A 1 230 ? -9.375 -14.633 -17.703 1 98.81 230 SER A C 1
ATOM 1679 O O . SER A 1 230 ? -8.484 -13.773 -17.672 1 98.81 230 SER A O 1
ATOM 1681 N N . VAL A 1 231 ? -9.227 -15.828 -17.219 1 98.88 231 VAL A N 1
ATOM 1682 C CA . VAL A 1 231 ? -7.953 -16.234 -16.641 1 98.88 231 VAL A CA 1
ATOM 1683 C C . VAL A 1 231 ? -6.832 -16.047 -17.656 1 98.88 231 VAL A C 1
ATOM 1685 O O . VAL A 1 231 ? -5.793 -15.453 -17.344 1 98.88 231 VAL A O 1
ATOM 1688 N N . LYS A 1 232 ? -7.047 -16.531 -18.844 1 98.62 232 LYS A N 1
ATOM 1689 C CA . LYS A 1 232 ? -6.023 -16.438 -19.891 1 98.62 232 LYS A CA 1
ATOM 1690 C C . LYS A 1 232 ? -5.664 -14.992 -20.188 1 98.62 232 LYS A C 1
ATOM 1692 O O . LYS A 1 232 ? -4.484 -14.633 -20.234 1 98.62 232 LYS A O 1
ATOM 1697 N N . GLU A 1 233 ? -6.656 -14.148 -20.406 1 98.69 233 GLU A N 1
ATOM 1698 C CA . GLU A 1 233 ? -6.414 -12.734 -20.656 1 98.69 233 GLU A CA 1
ATOM 1699 C C . GLU A 1 233 ? -5.68 -12.078 -19.5 1 98.69 233 GLU A C 1
ATOM 1701 O O . GLU A 1 233 ? -4.805 -11.234 -19.703 1 98.69 233 GLU A O 1
ATOM 1706 N N . SER A 1 234 ? -6.098 -12.445 -18.25 1 98.88 234 SER A N 1
ATOM 1707 C CA . SER A 1 234 ? -5.496 -11.883 -17.047 1 98.88 234 SER A CA 1
ATOM 1708 C C . SER A 1 234 ? -4.008 -12.211 -16.969 1 98.88 234 SER A C 1
ATOM 1710 O O . SER A 1 234 ? -3.193 -11.352 -16.625 1 98.88 234 SER A O 1
ATOM 1712 N N . VAL A 1 235 ? -3.68 -13.414 -17.281 1 98.81 235 VAL A N 1
ATOM 1713 C CA . VAL A 1 235 ? -2.307 -13.898 -17.188 1 98.81 235 VAL A CA 1
ATOM 1714 C C . VAL A 1 235 ? -1.455 -13.234 -18.266 1 98.81 235 VAL A C 1
ATOM 1716 O O . VAL A 1 235 ? -0.345 -12.773 -18 1 98.81 235 VAL A O 1
ATOM 1719 N N . ILE A 1 236 ? -1.962 -13.141 -19.5 1 98.38 236 ILE A N 1
ATOM 1720 C CA . ILE A 1 236 ? -1.229 -12.531 -20.609 1 98.38 236 ILE A CA 1
ATOM 1721 C C . ILE A 1 236 ? -0.999 -11.055 -20.328 1 98.38 236 ILE A C 1
ATOM 1723 O O . ILE A 1 236 ? 0.117 -10.547 -20.469 1 98.38 236 ILE A O 1
ATOM 1727 N N . GLU A 1 237 ? -2.049 -10.383 -19.891 1 98.31 237 GLU A N 1
ATOM 1728 C CA . GLU A 1 237 ? -1.933 -8.969 -19.547 1 98.31 237 GLU A CA 1
ATOM 1729 C C . GLU A 1 237 ? -0.923 -8.758 -18.422 1 98.31 237 GLU A C 1
ATOM 1731 O O . GLU A 1 237 ? -0.156 -7.789 -18.438 1 98.31 237 GLU A O 1
ATOM 1736 N N . ALA A 1 238 ? -0.942 -9.625 -17.375 1 98.62 238 ALA A N 1
ATOM 1737 C CA . ALA A 1 238 ? -0.012 -9.523 -16.25 1 98.62 238 ALA A CA 1
ATOM 1738 C C . ALA A 1 238 ? 1.43 -9.703 -16.719 1 98.62 238 ALA A C 1
ATOM 1740 O O . ALA A 1 238 ? 2.338 -9.039 -16.219 1 98.62 238 ALA A O 1
ATOM 1741 N N . LYS A 1 239 ? 1.65 -10.602 -17.641 1 98.19 239 LYS A N 1
ATOM 1742 C CA . LYS A 1 239 ? 2.984 -10.797 -18.203 1 98.19 239 LYS A CA 1
ATOM 1743 C C . LYS A 1 239 ? 3.477 -9.531 -18.891 1 98.19 239 LYS A C 1
ATOM 1745 O O . LYS A 1 239 ? 4.637 -9.141 -18.75 1 98.19 239 LYS A O 1
ATOM 1750 N N . GLU A 1 240 ? 2.605 -8.891 -19.688 1 97.62 240 GLU A N 1
ATOM 1751 C CA . GLU A 1 240 ? 2.947 -7.625 -20.312 1 97.62 240 GLU A CA 1
ATOM 1752 C C . GLU A 1 240 ? 3.273 -6.555 -19.281 1 97.62 240 GLU A C 1
ATOM 1754 O O . GLU A 1 240 ? 4.242 -5.809 -19.438 1 97.62 240 GLU A O 1
ATOM 1759 N N . PHE A 1 241 ? 2.447 -6.512 -18.297 1 98.12 241 PHE A N 1
ATOM 1760 C CA . PHE A 1 241 ? 2.57 -5.516 -17.234 1 98.12 241 PHE A CA 1
ATOM 1761 C C . PHE A 1 241 ? 3.918 -5.637 -16.531 1 98.12 241 PHE A C 1
ATOM 1763 O O . PHE A 1 241 ? 4.645 -4.648 -16.406 1 98.12 241 PHE A O 1
ATOM 1770 N N . VAL A 1 242 ? 4.25 -6.855 -16.094 1 97.38 242 VAL A N 1
ATOM 1771 C CA . VAL A 1 242 ? 5.48 -7.047 -15.328 1 97.38 242 VAL A CA 1
ATOM 1772 C C . VAL A 1 242 ? 6.688 -6.906 -16.25 1 97.38 242 VAL A C 1
ATOM 1774 O O . VAL A 1 242 ? 7.734 -6.402 -15.844 1 97.38 242 VAL A O 1
ATOM 1777 N N . ALA A 1 243 ? 6.57 -7.332 -17.547 1 96.88 243 ALA A N 1
ATOM 1778 C CA . ALA A 1 243 ? 7.656 -7.16 -18.5 1 96.88 243 ALA A CA 1
ATOM 1779 C C . ALA A 1 243 ? 8 -5.684 -18.672 1 96.88 243 ALA A C 1
ATOM 1781 O O . ALA A 1 243 ? 9.18 -5.32 -18.766 1 96.88 243 ALA A O 1
ATOM 1782 N N . ALA A 1 244 ? 6.988 -4.867 -18.781 1 97.5 244 ALA A N 1
ATOM 1783 C CA . ALA A 1 244 ? 7.219 -3.426 -18.844 1 97.5 244 ALA A CA 1
ATOM 1784 C C . ALA A 1 244 ? 7.934 -2.924 -17.594 1 97.5 244 ALA A C 1
ATOM 1786 O O . ALA A 1 244 ? 8.859 -2.113 -17.688 1 97.5 244 ALA A O 1
ATOM 1787 N N . GLY A 1 245 ? 7.441 -3.359 -16.422 1 97.56 245 GLY A N 1
ATOM 1788 C CA . GLY A 1 245 ? 8.062 -2.969 -15.172 1 97.56 245 GLY A CA 1
ATOM 1789 C C . GLY A 1 245 ? 9.523 -3.365 -15.078 1 97.56 245 GLY A C 1
ATOM 1790 O O . GLY A 1 245 ? 10.352 -2.59 -14.594 1 97.56 245 GLY A O 1
ATOM 1791 N N . ILE A 1 246 ? 9.836 -4.613 -15.5 1 96.5 246 ILE A N 1
ATOM 1792 C CA . ILE A 1 246 ? 11.203 -5.109 -15.461 1 96.5 246 ILE A CA 1
ATOM 1793 C C . ILE A 1 246 ? 12.07 -4.312 -16.438 1 96.5 246 ILE A C 1
ATOM 1795 O O . ILE A 1 246 ? 13.188 -3.906 -16.094 1 96.5 246 ILE A O 1
ATOM 1799 N N . LEU A 1 247 ? 11.609 -4.09 -17.656 1 96 247 LEU A N 1
ATOM 1800 C CA . LEU A 1 247 ? 12.336 -3.352 -18.688 1 96 247 LEU A CA 1
ATOM 1801 C C . LEU A 1 247 ? 12.734 -1.97 -18.188 1 96 247 LEU A C 1
ATOM 1803 O O . LEU A 1 247 ? 13.805 -1.46 -18.531 1 96 247 LEU A O 1
ATOM 1807 N N . HIS A 1 248 ? 11.938 -1.408 -17.344 1 96.81 248 HIS A N 1
ATOM 1808 C CA . HIS A 1 248 ? 12.172 -0.047 -16.875 1 96.81 248 HIS A CA 1
ATOM 1809 C C . HIS A 1 248 ? 12.492 -0.027 -15.383 1 96.81 248 HIS A C 1
ATOM 1811 O O . HIS A 1 248 ? 12.266 0.98 -14.711 1 96.81 248 HIS A O 1
ATOM 1817 N N . GLY A 1 249 ? 12.867 -1.236 -14.844 1 96.44 249 GLY A N 1
ATOM 1818 C CA . GLY A 1 249 ? 13.352 -1.262 -13.469 1 96.44 249 GLY A CA 1
ATOM 1819 C C . GLY A 1 249 ? 14.539 -0.347 -13.242 1 96.44 249 GLY A C 1
ATOM 1820 O O . GLY A 1 249 ? 15.148 0.141 -14.195 1 96.44 249 GLY A O 1
ATOM 1821 N N . TRP A 1 250 ? 14.883 -0.045 -12.031 1 95.56 250 TRP A N 1
ATOM 1822 C CA . TRP A 1 250 ? 15.93 0.93 -11.742 1 95.56 250 TRP A CA 1
ATOM 1823 C C . TRP A 1 250 ? 16.625 0.604 -10.43 1 95.56 250 TRP A C 1
ATOM 1825 O O . TRP A 1 250 ? 16.125 -0.188 -9.633 1 95.56 250 TRP A O 1
ATOM 1835 N N . LYS A 1 251 ? 17.766 1.149 -10.305 1 96.25 251 LYS A N 1
ATOM 1836 C CA . LYS A 1 251 ? 18.594 0.912 -9.133 1 96.25 251 LYS A CA 1
ATOM 1837 C C . LYS A 1 251 ? 18.031 1.636 -7.906 1 96.25 251 LYS A C 1
ATOM 1839 O O . LYS A 1 251 ? 17.984 2.867 -7.879 1 96.25 251 LYS A O 1
ATOM 1844 N N . LEU A 1 252 ? 17.562 0.879 -6.953 1 96.88 252 LEU A N 1
ATOM 1845 C CA . LEU A 1 252 ? 17.109 1.475 -5.699 1 96.88 252 LEU A CA 1
ATOM 1846 C C . LEU A 1 252 ? 18.297 1.848 -4.816 1 96.88 252 LEU A C 1
ATOM 1848 O O . LEU A 1 252 ? 18.344 2.951 -4.27 1 96.88 252 LEU A O 1
ATOM 1852 N N . ASN A 1 253 ? 19.172 0.951 -4.617 1 95.75 253 ASN A N 1
ATOM 1853 C CA . ASN A 1 253 ? 20.438 1.109 -3.916 1 95.75 253 ASN A CA 1
ATOM 1854 C C . ASN A 1 253 ? 21.469 0.098 -4.398 1 95.75 253 ASN A C 1
ATOM 1856 O O . ASN A 1 253 ? 21.328 -0.48 -5.477 1 95.75 253 ASN A O 1
ATOM 1860 N N . GLU A 1 254 ? 22.594 -0.091 -3.68 1 95.06 254 GLU A N 1
ATOM 1861 C CA . GLU A 1 254 ? 23.688 -0.939 -4.152 1 95.06 254 GLU A CA 1
ATOM 1862 C C . GLU A 1 254 ? 23.312 -2.416 -4.074 1 95.06 254 GLU A C 1
ATOM 1864 O O . GLU A 1 254 ? 23.969 -3.264 -4.672 1 95.06 254 GLU A O 1
ATOM 1869 N N . PHE A 1 255 ? 22.156 -2.748 -3.426 1 94.06 255 PHE A N 1
ATOM 1870 C CA . PHE A 1 255 ? 21.828 -4.145 -3.18 1 94.06 255 PHE A CA 1
ATOM 1871 C C . PHE A 1 255 ? 20.672 -4.586 -4.074 1 94.06 255 PHE A C 1
ATOM 1873 O O . PHE A 1 255 ? 20.562 -5.766 -4.414 1 94.06 255 PHE A O 1
ATOM 1880 N N . VAL A 1 256 ? 19.766 -3.635 -4.406 1 94.69 256 VAL A N 1
ATOM 1881 C CA . VAL A 1 256 ? 18.5 -4.078 -5 1 94.69 256 VAL A CA 1
ATOM 1882 C C . VAL A 1 256 ? 17.969 -2.998 -5.941 1 94.69 256 VAL A C 1
ATOM 1884 O O . VAL A 1 256 ? 18.312 -1.821 -5.805 1 94.69 256 VAL A O 1
ATOM 1887 N N . GLY A 1 257 ? 17.172 -3.41 -6.945 1 96.5 257 GLY A N 1
ATOM 1888 C CA . GLY A 1 257 ? 16.406 -2.555 -7.836 1 96.5 257 GLY A CA 1
ATOM 1889 C C . GLY A 1 257 ? 15.023 -3.1 -8.133 1 96.5 257 GLY A C 1
ATOM 1890 O O . GLY A 1 257 ? 14.883 -4.234 -8.594 1 96.5 257 GLY A O 1
ATOM 1891 N N . PRO A 1 258 ? 13.977 -2.324 -7.828 1 97.38 258 PRO A N 1
ATOM 1892 C CA . PRO A 1 258 ? 12.609 -2.785 -8.055 1 97.38 258 PRO A CA 1
ATOM 1893 C C . PRO A 1 258 ? 12.156 -2.629 -9.5 1 97.38 258 PRO A C 1
ATOM 1895 O O . PRO A 1 258 ? 12.789 -1.902 -10.273 1 97.38 258 PRO A O 1
ATOM 1898 N N . VAL A 1 259 ? 11.062 -3.344 -9.828 1 97.44 259 VAL A N 1
ATOM 1899 C CA . VAL A 1 259 ? 10.367 -3.09 -11.086 1 97.44 259 VAL A CA 1
ATOM 1900 C C . VAL A 1 259 ? 9.68 -1.728 -11.031 1 97.44 259 VAL A C 1
ATOM 1902 O O . VAL A 1 259 ? 9.438 -1.19 -9.953 1 97.44 259 VAL A O 1
ATOM 1905 N N . TYR A 1 260 ? 9.461 -1.118 -12.211 1 98.06 260 TYR A N 1
ATOM 1906 C CA . TYR A 1 260 ? 8.688 0.113 -12.32 1 98.06 260 TYR A CA 1
ATOM 1907 C C . TYR A 1 260 ? 7.199 -0.191 -12.492 1 98.06 260 TYR A C 1
ATOM 1909 O O . TYR A 1 260 ? 6.734 -0.443 -13.602 1 98.06 260 TYR A O 1
ATOM 1917 N N . HIS A 1 261 ? 6.402 -0.055 -11.43 1 98 261 HIS A N 1
ATOM 1918 C CA . HIS A 1 261 ? 5.008 -0.489 -11.398 1 98 261 HIS A CA 1
ATOM 1919 C C . HIS A 1 261 ? 4.152 0.334 -12.359 1 98 261 HIS A C 1
ATOM 1921 O O . HIS A 1 261 ? 3.158 -0.163 -12.891 1 98 261 HIS A O 1
ATOM 1927 N N . GLY A 1 262 ? 4.559 1.61 -12.648 1 97.25 262 GLY A N 1
ATOM 1928 C CA . GLY A 1 262 ? 3.768 2.471 -13.516 1 97.25 262 GLY A CA 1
ATOM 1929 C C . GLY A 1 262 ? 4.227 2.449 -14.961 1 97.25 262 GLY A C 1
ATOM 1930 O O . GLY A 1 262 ? 3.822 3.297 -15.758 1 97.25 262 GLY A O 1
ATOM 1931 N N . ALA A 1 263 ? 4.969 1.474 -15.375 1 97.81 263 ALA A N 1
ATOM 1932 C CA . ALA A 1 263 ? 5.68 1.494 -16.656 1 97.81 263 ALA A CA 1
ATOM 1933 C C . ALA A 1 263 ? 4.715 1.318 -17.828 1 97.81 263 ALA A C 1
ATOM 1935 O O . ALA A 1 263 ? 4.758 2.082 -18.797 1 97.81 263 ALA A O 1
ATOM 1936 N N . LYS A 1 264 ? 3.793 0.359 -17.719 1 97.25 264 LYS A N 1
ATOM 1937 C CA . LYS A 1 264 ? 3.004 -0.028 -18.891 1 97.25 264 LYS A CA 1
ATOM 1938 C C . LYS A 1 264 ? 2.125 1.124 -19.359 1 97.25 264 LYS A C 1
ATOM 1940 O O . LYS A 1 264 ? 2.158 1.491 -20.547 1 97.25 264 LYS A O 1
ATOM 1945 N N . PRO A 1 265 ? 1.386 1.713 -18.453 1 94.62 265 PRO A N 1
ATOM 1946 C CA . PRO A 1 265 ? 0.521 2.785 -18.953 1 94.62 265 PRO A CA 1
ATOM 1947 C C . PRO A 1 265 ? 1.307 4.016 -19.406 1 94.62 265 PRO A C 1
ATOM 1949 O O . PRO A 1 265 ? 0.809 4.809 -20.219 1 94.62 265 PRO A O 1
ATOM 1952 N N . ARG A 1 266 ? 2.533 4.223 -18.938 1 95.19 266 ARG A N 1
ATOM 1953 C CA . ARG A 1 266 ? 3.279 5.449 -19.188 1 95.19 266 ARG A CA 1
ATOM 1954 C C . ARG A 1 266 ? 4.254 5.266 -20.344 1 95.19 266 ARG A C 1
ATOM 1956 O O . ARG A 1 266 ? 4.562 6.219 -21.062 1 95.19 266 ARG A O 1
ATOM 1963 N N . LEU A 1 267 ? 4.746 4.004 -20.547 1 96.5 267 LEU A N 1
ATOM 1964 C CA . LEU A 1 267 ? 5.859 3.811 -21.469 1 96.5 267 LEU A CA 1
ATOM 1965 C C . LEU A 1 267 ? 5.566 2.68 -22.438 1 96.5 267 LEU A C 1
ATOM 1967 O O . LEU A 1 267 ? 6.352 2.432 -23.359 1 96.5 267 LEU A O 1
ATOM 1971 N N . GLY A 1 268 ? 4.418 2.01 -22.297 1 95.44 268 GLY A N 1
ATOM 1972 C CA . GLY A 1 268 ? 4.098 0.852 -23.109 1 95.44 268 GLY A CA 1
ATOM 1973 C C . GLY A 1 268 ? 4.727 -0.431 -22.609 1 95.44 268 GLY A C 1
ATOM 1974 O O . GLY A 1 268 ? 5.43 -0.423 -21.594 1 95.44 268 GLY A O 1
ATOM 1975 N N . ALA A 1 269 ? 4.359 -1.552 -23.203 1 95.19 269 ALA A N 1
ATOM 1976 C CA . ALA A 1 269 ? 4.859 -2.863 -22.812 1 95.19 269 ALA A CA 1
ATOM 1977 C C . ALA A 1 269 ? 5.379 -3.643 -24.016 1 95.19 269 ALA A C 1
ATOM 1979 O O . ALA A 1 269 ? 4.91 -3.439 -25.141 1 95.19 269 ALA A O 1
ATOM 1980 N N . PRO A 1 270 ? 6.414 -4.461 -23.734 1 93.5 270 PRO A N 1
ATOM 1981 C CA . PRO A 1 270 ? 6.812 -5.363 -24.828 1 93.5 270 PRO A CA 1
ATOM 1982 C C . PRO A 1 270 ? 5.703 -6.336 -25.219 1 93.5 270 PRO A C 1
ATOM 1984 O O . PRO A 1 270 ? 4.816 -6.629 -24.406 1 93.5 270 PRO A O 1
ATOM 1987 N N . GLU A 1 271 ? 5.832 -6.805 -26.375 1 91.12 271 GLU A N 1
ATOM 1988 C CA . GLU A 1 271 ? 4.855 -7.777 -26.859 1 91.12 271 GLU A CA 1
ATOM 1989 C C . GLU A 1 271 ? 5.062 -9.141 -26.203 1 91.12 271 GLU A C 1
ATOM 1991 O O . GLU A 1 271 ? 6.199 -9.586 -26.047 1 91.12 271 GLU A O 1
ATOM 1996 N N . VAL A 1 272 ? 3.979 -9.75 -25.828 1 95.81 272 VAL A N 1
ATOM 1997 C CA . VAL A 1 272 ? 4 -11.125 -25.328 1 95.81 272 VAL A CA 1
ATOM 1998 C C . VAL A 1 272 ? 3.561 -12.078 -26.422 1 95.81 272 VAL A C 1
ATOM 2000 O O . VAL A 1 272 ? 2.479 -11.922 -27 1 95.81 272 VAL A O 1
ATOM 2003 N N . THR A 1 273 ? 4.398 -13 -26.766 1 96.94 273 THR A N 1
ATOM 2004 C CA . THR A 1 273 ? 4.023 -14.055 -27.703 1 96.94 273 THR A CA 1
ATOM 2005 C C . THR A 1 273 ? 3.438 -15.25 -26.953 1 96.94 273 THR A C 1
ATOM 2007 O O . THR A 1 273 ? 4.031 -15.734 -25.984 1 96.94 273 THR A O 1
ATOM 2010 N N . VAL A 1 274 ? 2.295 -15.719 -27.359 1 97.81 274 VAL A N 1
ATOM 2011 C CA . VAL A 1 274 ? 1.608 -16.844 -26.734 1 97.81 274 VAL A CA 1
ATOM 2012 C C . VAL A 1 274 ? 1.568 -18.031 -27.719 1 97.81 274 VAL A C 1
ATOM 2014 O O . VAL A 1 274 ? 1.034 -17.906 -28.812 1 97.81 274 VAL A O 1
ATOM 2017 N N . THR A 1 275 ? 2.156 -19.125 -27.359 1 97.75 275 THR A N 1
ATOM 2018 C CA . THR A 1 275 ? 2.191 -20.312 -28.203 1 97.75 275 THR A CA 1
ATOM 2019 C C . THR A 1 275 ? 1.604 -21.516 -27.469 1 97.75 275 THR A C 1
ATOM 2021 O O . THR A 1 275 ? 2.039 -21.844 -26.359 1 97.75 275 THR A O 1
ATOM 2024 N N . GLU A 1 276 ? 0.657 -22.156 -28.062 1 97.81 276 GLU A N 1
ATOM 2025 C CA . GLU A 1 276 ? 0.164 -23.422 -27.531 1 97.81 276 GLU A CA 1
ATOM 2026 C C . GLU A 1 276 ? 1.168 -24.547 -27.766 1 97.81 276 GLU A C 1
ATOM 2028 O O . GLU A 1 276 ? 1.716 -24.688 -28.859 1 97.81 276 GLU A O 1
ATOM 2033 N N . ILE A 1 277 ? 1.391 -25.328 -26.703 1 96.56 277 ILE A N 1
ATOM 2034 C CA . ILE A 1 277 ? 2.393 -26.391 -26.828 1 96.56 277 ILE A CA 1
ATOM 2035 C C . ILE A 1 277 ? 1.87 -27.672 -26.203 1 96.56 277 ILE A C 1
ATOM 2037 O O . ILE A 1 277 ? 0.998 -27.641 -25.328 1 96.56 277 ILE A O 1
ATOM 2041 N N . MET B 1 1 ? 14.891 6.113 -15.992 1 65.81 1 MET B N 1
ATOM 2042 C CA . MET B 1 1 ? 15.07 7.152 -14.977 1 65.81 1 MET B CA 1
ATOM 2043 C C . MET B 1 1 ? 14.531 6.699 -13.625 1 65.81 1 MET B C 1
ATOM 2045 O O . MET B 1 1 ? 13.57 5.938 -13.562 1 65.81 1 MET B O 1
ATOM 2049 N N . ALA B 1 2 ? 15.266 7.098 -12.516 1 87.38 2 ALA B N 1
ATOM 2050 C CA . ALA B 1 2 ? 14.938 6.691 -11.148 1 87.38 2 ALA B CA 1
ATOM 2051 C C . ALA B 1 2 ? 13.742 7.48 -10.617 1 87.38 2 ALA B C 1
ATOM 2053 O O . ALA B 1 2 ? 13.641 8.688 -10.844 1 87.38 2 ALA B O 1
ATOM 2054 N N . LEU B 1 3 ? 12.766 6.824 -10.102 1 95.88 3 LEU B N 1
ATOM 2055 C CA . LEU B 1 3 ? 11.609 7.465 -9.477 1 95.88 3 LEU B CA 1
ATOM 2056 C C . LEU B 1 3 ? 12 8.148 -8.172 1 95.88 3 LEU B C 1
ATOM 2058 O O . LEU B 1 3 ? 12.922 7.703 -7.488 1 95.88 3 LEU B O 1
ATOM 2062 N N . LYS B 1 4 ? 11.328 9.336 -7.891 1 98.69 4 LYS B N 1
ATOM 2063 C CA . LYS B 1 4 ? 11.469 9.922 -6.559 1 98.69 4 LYS B CA 1
ATOM 2064 C C . LYS B 1 4 ? 10.93 8.977 -5.484 1 98.69 4 LYS B C 1
ATOM 2066 O O . LYS B 1 4 ? 9.906 8.32 -5.688 1 98.69 4 LYS B O 1
ATOM 2071 N N . LYS B 1 5 ? 11.672 8.891 -4.398 1 98.75 5 LYS B N 1
ATOM 2072 C CA . LYS B 1 5 ? 11.352 7.945 -3.33 1 98.75 5 LYS B CA 1
ATOM 2073 C C . LYS B 1 5 ? 10.562 8.625 -2.217 1 98.75 5 LYS B C 1
ATOM 2075 O O . LYS B 1 5 ? 11.016 9.609 -1.634 1 98.75 5 LYS B O 1
ATOM 2080 N N . THR B 1 6 ? 9.352 8.102 -1.919 1 98.94 6 THR B N 1
ATOM 2081 C CA . THR B 1 6 ? 8.492 8.602 -0.855 1 98.94 6 THR B CA 1
ATOM 2082 C C . THR B 1 6 ? 8.297 7.547 0.227 1 98.94 6 THR B C 1
ATOM 2084 O O . THR B 1 6 ? 8.188 6.355 -0.074 1 98.94 6 THR B O 1
ATOM 2087 N N . LEU B 1 7 ? 8.234 7.957 1.504 1 98.94 7 LEU B N 1
ATOM 2088 C CA . LEU B 1 7 ? 8.062 7.059 2.641 1 98.94 7 LEU B CA 1
ATOM 2089 C C . LEU B 1 7 ? 6.863 7.473 3.488 1 98.94 7 LEU B C 1
ATOM 2091 O O . LEU B 1 7 ? 6.703 8.656 3.805 1 98.94 7 LEU B O 1
ATOM 2095 N N . THR B 1 8 ? 5.996 6.555 3.734 1 98.94 8 THR B N 1
ATOM 2096 C CA . THR B 1 8 ? 4.969 6.762 4.75 1 98.94 8 THR B CA 1
ATOM 2097 C C . THR B 1 8 ? 5.281 5.953 6.008 1 98.94 8 THR B C 1
ATOM 2099 O O . THR B 1 8 ? 5.621 4.77 5.922 1 98.94 8 THR B O 1
ATOM 2102 N N . ILE B 1 9 ? 5.379 6.598 7.125 1 98.88 9 ILE B N 1
ATOM 2103 C CA . ILE B 1 9 ? 5.445 5.988 8.445 1 98.88 9 ILE B CA 1
ATOM 2104 C C . ILE B 1 9 ? 4.078 6.062 9.125 1 98.88 9 ILE B C 1
ATOM 2106 O O . ILE B 1 9 ? 3.717 7.09 9.703 1 98.88 9 ILE B O 1
ATOM 2110 N N . ALA B 1 10 ? 3.312 4.988 8.992 1 98.31 10 ALA B N 1
ATOM 2111 C CA . ALA B 1 10 ? 1.896 5.07 9.344 1 98.31 10 ALA B CA 1
ATOM 2112 C C . ALA B 1 10 ? 1.327 3.688 9.648 1 98.31 10 ALA B C 1
ATOM 2114 O O . ALA B 1 10 ? 2.031 2.682 9.539 1 98.31 10 ALA B O 1
ATOM 2115 N N . GLY B 1 11 ? 0.09 3.697 10.141 1 97.56 11 GLY B N 1
ATOM 2116 C CA . GLY B 1 11 ? -0.618 2.447 10.367 1 97.56 11 GLY B CA 1
ATOM 2117 C C . GLY B 1 11 ? -1.195 1.848 9.102 1 97.56 11 GLY B C 1
ATOM 2118 O O . GLY B 1 11 ? -1.268 2.516 8.07 1 97.56 11 GLY B O 1
ATOM 2119 N N . SER B 1 12 ? -1.506 0.559 9.211 1 98.5 12 SER B N 1
ATOM 2120 C CA . SER B 1 12 ? -2.244 -0.148 8.172 1 98.5 12 SER B CA 1
ATOM 2121 C C . SER B 1 12 ? -3.736 -0.19 8.484 1 98.5 12 SER B C 1
ATOM 2123 O O . SER B 1 12 ? -4.137 -0.577 9.578 1 98.5 12 SER B O 1
ATOM 2125 N N . ASP B 1 13 ? -4.531 0.276 7.566 1 98 13 ASP B N 1
ATOM 2126 C CA . ASP B 1 13 ? -5.988 0.203 7.648 1 98 13 ASP B CA 1
ATOM 2127 C C . ASP B 1 13 ? -6.52 -1.002 6.879 1 98 13 ASP B C 1
ATOM 2129 O O . ASP B 1 13 ? -6.559 -0.989 5.645 1 98 13 ASP B O 1
ATOM 2133 N N . ALA B 1 14 ? -7.074 -1.954 7.59 1 98.38 14 ALA B N 1
ATOM 2134 C CA . ALA B 1 14 ? -7.477 -3.221 6.98 1 98.38 14 ALA B CA 1
ATOM 2135 C C . ALA B 1 14 ? -8.609 -3.014 5.984 1 98.38 14 ALA B C 1
ATOM 2137 O O . ALA B 1 14 ? -8.875 -3.877 5.141 1 98.38 14 ALA B O 1
ATOM 2138 N N . SER B 1 15 ? -9.258 -1.873 6.016 1 97.81 15 SER B N 1
ATOM 2139 C CA . SER B 1 15 ? -10.328 -1.599 5.07 1 97.81 15 SER B CA 1
ATOM 2140 C C . SER B 1 15 ? -9.789 -0.978 3.785 1 97.81 15 SER B C 1
ATOM 2142 O O . SER B 1 15 ? -10.531 -0.799 2.816 1 97.81 15 SER B O 1
ATOM 2144 N N . GLY B 1 16 ? -8.531 -0.569 3.809 1 98.12 16 GLY B N 1
ATOM 2145 C CA . GLY B 1 16 ? -7.859 -0.121 2.598 1 98.12 16 GLY B CA 1
ATOM 2146 C C . GLY B 1 16 ? -8.086 1.351 2.303 1 98.12 16 GLY B C 1
ATOM 2147 O O . GLY B 1 16 ? -7.531 1.886 1.338 1 98.12 16 GLY B O 1
ATOM 2148 N N . GLY B 1 17 ? -8.852 2.033 3.166 1 97.06 17 GLY B N 1
ATOM 2149 C CA . GLY B 1 17 ? -9.266 3.385 2.826 1 97.06 17 GLY B CA 1
ATOM 2150 C C . GLY B 1 17 ? -8.375 4.457 3.418 1 97.06 17 GLY B C 1
ATOM 2151 O O . GLY B 1 17 ? -8.352 5.59 2.936 1 97.06 17 GLY B O 1
ATOM 2152 N N . ALA B 1 18 ? -7.645 4.148 4.461 1 97.38 18 ALA B N 1
ATOM 2153 C CA . ALA B 1 18 ? -6.754 5.082 5.145 1 97.38 18 ALA B CA 1
ATOM 2154 C C . ALA B 1 18 ? -5.391 4.445 5.402 1 97.38 18 ALA B C 1
ATOM 2156 O O . ALA B 1 18 ? -5.027 3.461 4.754 1 97.38 18 ALA B O 1
ATOM 2157 N N . GLY B 1 19 ? -4.582 5.082 6.188 1 97.62 19 GLY B N 1
ATOM 2158 C CA . GLY B 1 19 ? -3.289 4.516 6.539 1 97.62 19 GLY B CA 1
ATOM 2159 C C . GLY B 1 19 ? -2.348 4.398 5.355 1 97.62 19 GLY B C 1
ATOM 2160 O O . GLY B 1 19 ? -2.42 5.191 4.418 1 97.62 19 GLY B O 1
ATOM 2161 N N . LEU B 1 20 ? -1.436 3.369 5.477 1 98.69 20 LEU B N 1
ATOM 2162 C CA . LEU B 1 20 ? -0.414 3.219 4.449 1 98.69 20 LEU B CA 1
ATOM 2163 C C . LEU B 1 20 ? -1.034 2.777 3.127 1 98.69 20 LEU B C 1
ATOM 2165 O O . LEU B 1 20 ? -0.463 3.012 2.059 1 98.69 20 LEU B O 1
ATOM 2169 N N . GLU B 1 21 ? -2.246 2.111 3.174 1 98.81 21 GLU B N 1
ATOM 2170 C CA . GLU B 1 21 ? -2.918 1.73 1.934 1 98.81 21 GLU B CA 1
ATOM 2171 C C . GLU B 1 21 ? -3.293 2.959 1.109 1 98.81 21 GLU B C 1
ATOM 2173 O O . GLU B 1 21 ? -3.018 3.014 -0.092 1 98.81 21 GLU B O 1
ATOM 2178 N N . ALA B 1 22 ? -3.877 3.977 1.774 1 98.69 22 ALA B N 1
ATOM 2179 C CA . ALA B 1 22 ? -4.215 5.223 1.088 1 98.69 22 ALA B CA 1
ATOM 2180 C C . ALA B 1 22 ? -2.955 5.953 0.626 1 98.69 22 ALA B C 1
ATOM 2182 O O . ALA B 1 22 ? -2.926 6.516 -0.47 1 98.69 22 ALA B O 1
ATOM 2183 N N . ASP B 1 23 ? -1.945 5.953 1.468 1 98.88 23 ASP B N 1
ATOM 2184 C CA . ASP B 1 23 ? -0.7 6.648 1.159 1 98.88 23 ASP B CA 1
ATOM 2185 C C . ASP B 1 23 ? -0.042 6.07 -0.091 1 98.88 23 ASP B C 1
ATOM 2187 O O . ASP B 1 23 ? 0.356 6.812 -0.991 1 98.88 23 ASP B O 1
ATOM 2191 N N . LEU B 1 24 ? 0.036 4.742 -0.157 1 98.94 24 LEU B N 1
ATOM 2192 C CA . LEU B 1 24 ? 0.702 4.086 -1.276 1 98.94 24 LEU B CA 1
ATOM 2193 C C . LEU B 1 24 ? -0.084 4.281 -2.568 1 98.94 24 LEU B C 1
ATOM 2195 O O . LEU B 1 24 ? 0.505 4.418 -3.643 1 98.94 24 LEU B O 1
ATOM 2199 N N . LYS B 1 25 ? -1.423 4.27 -2.502 1 98.81 25 LYS B N 1
ATOM 2200 C CA . LYS B 1 25 ? -2.242 4.555 -3.676 1 98.81 25 LYS B CA 1
ATOM 2201 C C . LYS B 1 25 ? -1.984 5.969 -4.195 1 98.81 25 LYS B C 1
ATOM 2203 O O . LYS B 1 25 ? -1.804 6.172 -5.398 1 98.81 25 LYS B O 1
ATOM 2208 N N . ALA B 1 26 ? -1.917 6.938 -3.264 1 98.88 26 ALA B N 1
ATOM 2209 C CA . ALA B 1 26 ? -1.667 8.32 -3.654 1 98.88 26 ALA B CA 1
ATOM 2210 C C . ALA B 1 26 ? -0.27 8.477 -4.25 1 98.88 26 ALA B C 1
ATOM 2212 O O . ALA B 1 26 ? -0.096 9.148 -5.273 1 98.88 26 ALA B O 1
ATOM 2213 N N . PHE B 1 27 ? 0.743 7.863 -3.58 1 98.94 27 PHE B N 1
ATOM 2214 C CA . PHE B 1 27 ? 2.105 7.906 -4.098 1 98.94 27 PHE B CA 1
ATOM 2215 C C . PHE B 1 27 ? 2.16 7.375 -5.523 1 98.94 27 PHE B C 1
ATOM 2217 O O . PHE B 1 27 ? 2.807 7.969 -6.387 1 98.94 27 PHE B O 1
ATOM 2224 N N . GLU B 1 28 ? 1.439 6.254 -5.746 1 98.69 28 GLU B N 1
ATOM 2225 C CA . GLU B 1 28 ? 1.469 5.617 -7.062 1 98.69 28 GLU B CA 1
ATOM 2226 C C . GLU B 1 28 ? 0.826 6.508 -8.117 1 98.69 28 GLU B C 1
ATOM 2228 O O . GLU B 1 28 ? 1.343 6.633 -9.234 1 98.69 28 GLU B O 1
ATOM 2233 N N . GLU B 1 29 ? -0.269 7.152 -7.789 1 98.56 29 GLU B N 1
ATOM 2234 C CA . GLU B 1 29 ? -0.951 8.039 -8.727 1 98.56 29 GLU B CA 1
ATOM 2235 C C . GLU B 1 29 ? -0.078 9.242 -9.086 1 98.56 29 GLU B C 1
ATOM 2237 O O . GLU B 1 29 ? -0.241 9.836 -10.148 1 98.56 29 GLU B O 1
ATOM 2242 N N . HIS B 1 30 ? 0.833 9.609 -8.195 1 98.62 30 HIS B N 1
ATOM 2243 C CA . HIS B 1 30 ? 1.74 10.727 -8.445 1 98.62 30 HIS B CA 1
ATOM 2244 C C . HIS B 1 30 ? 3.047 10.242 -9.07 1 98.62 30 HIS B C 1
ATOM 2246 O O . HIS B 1 30 ? 3.988 11.023 -9.227 1 98.62 30 HIS B O 1
ATOM 2252 N N . ASN B 1 31 ? 3.135 8.984 -9.312 1 98.12 31 ASN B N 1
ATOM 2253 C CA . ASN B 1 31 ? 4.273 8.352 -9.969 1 98.12 31 ASN B CA 1
ATOM 2254 C C . ASN B 1 31 ? 5.547 8.484 -9.141 1 98.12 31 ASN B C 1
ATOM 2256 O O . ASN B 1 31 ? 6.598 8.859 -9.664 1 98.12 31 ASN B O 1
ATOM 2260 N N . THR B 1 32 ? 5.48 8.289 -7.887 1 98.69 32 THR B N 1
ATOM 2261 C CA . THR B 1 32 ? 6.629 8.164 -6.996 1 98.69 32 THR B CA 1
ATOM 2262 C C . THR B 1 32 ? 6.75 6.738 -6.469 1 98.69 32 THR B C 1
ATOM 2264 O O . THR B 1 32 ? 5.801 5.953 -6.562 1 98.69 32 THR B O 1
ATOM 2267 N N . TYR B 1 33 ? 7.961 6.332 -6.047 1 98.69 33 TYR B N 1
ATOM 2268 C CA . TYR B 1 33 ? 8.219 5.016 -5.469 1 98.69 33 TYR B CA 1
ATOM 2269 C C . TYR B 1 33 ? 7.918 5.012 -3.973 1 98.69 33 TYR B C 1
ATOM 2271 O O . TYR B 1 33 ? 8.75 5.438 -3.168 1 98.69 33 TYR B O 1
ATOM 2279 N N . GLY B 1 34 ? 6.727 4.434 -3.646 1 98.81 34 GLY B N 1
ATOM 2280 C CA . GLY B 1 34 ? 6.266 4.492 -2.27 1 98.81 34 GLY B CA 1
ATOM 2281 C C . GLY B 1 34 ? 6.809 3.369 -1.409 1 98.81 34 GLY B C 1
ATOM 2282 O O . GLY B 1 34 ? 6.734 2.197 -1.789 1 98.81 34 GLY B O 1
ATOM 2283 N N . MET B 1 35 ? 7.332 3.732 -0.253 1 98.88 35 MET B N 1
ATOM 2284 C CA . MET B 1 35 ? 7.73 2.809 0.804 1 98.88 35 MET B CA 1
ATOM 2285 C C . MET B 1 35 ? 6.895 3.023 2.061 1 98.88 35 MET B C 1
ATOM 2287 O O . MET B 1 35 ? 6.289 4.082 2.234 1 98.88 35 MET B O 1
ATOM 2291 N N . ALA B 1 36 ? 6.859 1.991 2.891 1 98.88 36 ALA B N 1
ATOM 2292 C CA . ALA B 1 36 ? 6.074 2.117 4.117 1 98.88 36 ALA B CA 1
ATOM 2293 C C . ALA B 1 36 ? 6.816 1.513 5.305 1 98.88 36 ALA B C 1
ATOM 2295 O O . ALA B 1 36 ? 7.461 0.47 5.176 1 98.88 36 ALA B O 1
ATOM 2296 N N . ALA B 1 37 ? 6.816 2.176 6.379 1 98.88 37 ALA B N 1
ATOM 2297 C CA . ALA B 1 37 ? 7.113 1.623 7.699 1 98.88 37 ALA B CA 1
ATOM 2298 C C . ALA B 1 37 ? 5.848 1.515 8.547 1 98.88 37 ALA B C 1
ATOM 2300 O O . ALA B 1 37 ? 5.285 2.529 8.961 1 98.88 37 ALA B O 1
ATOM 2301 N N . VAL B 1 38 ? 5.445 0.307 8.789 1 98.81 38 VAL B N 1
ATOM 2302 C CA . VAL B 1 38 ? 4.18 0.02 9.453 1 98.81 38 VAL B CA 1
ATOM 2303 C C . VAL B 1 38 ? 4.332 0.242 10.961 1 98.81 38 VAL B C 1
ATOM 2305 O O . VAL B 1 38 ? 5.238 -0.307 11.586 1 98.81 38 VAL B O 1
ATOM 2308 N N . THR B 1 39 ? 3.402 1.009 11.531 1 98 39 THR B N 1
ATOM 2309 C CA . THR B 1 39 ? 3.523 1.327 12.945 1 98 39 THR B CA 1
ATOM 2310 C C . THR B 1 39 ? 2.453 0.599 13.758 1 98 39 THR B C 1
ATOM 2312 O O . THR B 1 39 ? 2.686 0.227 14.906 1 98 39 THR B O 1
ATOM 2315 N N . VAL B 1 40 ? 1.321 0.483 13.164 1 96.69 40 VAL B N 1
ATOM 2316 C CA . VAL B 1 40 ? 0.154 -0.067 13.844 1 96.69 40 VAL B CA 1
ATOM 2317 C C . VAL B 1 40 ? -0.779 -0.717 12.828 1 96.69 40 VAL B C 1
ATOM 2319 O O . VAL B 1 40 ? -0.795 -0.331 11.656 1 96.69 40 VAL B O 1
ATOM 2322 N N . ILE B 1 41 ? -1.459 -1.799 13.281 1 98 41 ILE B N 1
ATOM 2323 C CA . ILE B 1 41 ? -2.504 -2.426 12.477 1 98 41 ILE B CA 1
ATOM 2324 C C . ILE B 1 41 ? -3.877 -1.997 12.992 1 98 41 ILE B C 1
ATOM 2326 O O . ILE B 1 41 ? -4.211 -2.232 14.156 1 98 41 ILE B O 1
ATOM 2330 N N . ALA B 1 42 ? -4.609 -1.292 12.156 1 96.94 42 ALA B N 1
ATOM 2331 C CA . ALA B 1 42 ? -5.98 -0.908 12.492 1 96.94 42 ALA B CA 1
ATOM 2332 C C . ALA B 1 42 ? -6.988 -1.826 11.812 1 96.94 42 ALA B C 1
ATOM 2334 O O . ALA B 1 42 ? -6.918 -2.051 10.602 1 96.94 42 ALA B O 1
ATOM 2335 N N . THR B 1 43 ? -7.883 -2.385 12.578 1 97.75 43 THR B N 1
ATOM 2336 C CA . THR B 1 43 ? -8.93 -3.271 12.086 1 97.75 43 THR B CA 1
ATOM 2337 C C . THR B 1 43 ? -10.305 -2.758 12.5 1 97.75 43 THR B C 1
ATOM 2339 O O . THR B 1 43 ? -10.414 -1.862 13.344 1 97.75 43 THR B O 1
ATOM 2342 N N . MET B 1 44 ? -11.312 -3.215 11.812 1 97.56 44 MET B N 1
ATOM 2343 C CA . MET B 1 44 ? -12.703 -2.914 12.148 1 97.56 44 MET B CA 1
ATOM 2344 C C . MET B 1 44 ? -13.508 -4.195 12.328 1 97.56 44 MET B C 1
ATOM 2346 O O . MET B 1 44 ? -13.211 -5.215 11.703 1 97.56 44 MET B O 1
ATOM 2350 N N . ASP B 1 45 ? -14.523 -4.121 13.18 1 97.25 45 ASP B N 1
ATOM 2351 C CA . ASP B 1 45 ? -15.391 -5.262 13.461 1 97.25 45 ASP B CA 1
ATOM 2352 C C . ASP B 1 45 ? -16.812 -5.02 12.945 1 97.25 45 ASP B C 1
ATOM 2354 O O . ASP B 1 45 ? -17.594 -4.309 13.57 1 97.25 45 ASP B O 1
ATOM 2358 N N . PRO B 1 46 ? -17.125 -5.656 11.797 1 96.88 46 PRO B N 1
ATOM 2359 C CA . PRO B 1 46 ? -18.453 -5.434 11.219 1 96.88 46 PRO B CA 1
ATOM 2360 C C . PRO B 1 46 ? -19.578 -5.91 12.125 1 96.88 46 PRO B C 1
ATOM 2362 O O . PRO B 1 46 ? -20.719 -5.441 12.008 1 96.88 46 PRO B O 1
ATOM 2365 N N . ASP B 1 47 ? -19.328 -6.816 13.062 1 97.69 47 ASP B N 1
ATOM 2366 C CA . ASP B 1 47 ? -20.344 -7.352 13.961 1 97.69 47 ASP B CA 1
ATOM 2367 C C . ASP B 1 47 ? -20.562 -6.434 15.156 1 97.69 47 ASP B C 1
ATOM 2369 O O . ASP B 1 47 ? -21.484 -6.633 15.945 1 97.69 47 ASP B O 1
ATOM 2373 N N . ASN B 1 48 ? -19.75 -5.461 15.336 1 96.81 48 ASN B N 1
ATOM 2374 C CA . ASN B 1 48 ? -19.828 -4.527 16.453 1 96.81 48 ASN B CA 1
ATOM 2375 C C . ASN B 1 48 ? -19.766 -3.078 15.977 1 96.81 48 ASN B C 1
ATOM 2377 O O . ASN B 1 48 ? -18.891 -2.314 16.406 1 96.81 48 ASN B O 1
ATOM 2381 N N . ASN B 1 49 ? -20.672 -2.783 15.031 1 95.19 49 ASN B N 1
ATOM 2382 C CA . ASN B 1 49 ? -20.891 -1.439 14.5 1 95.19 49 ASN B CA 1
ATOM 2383 C C . ASN B 1 49 ? -19.594 -0.812 14.016 1 95.19 49 ASN B C 1
ATOM 2385 O O . ASN B 1 49 ? -19.297 0.342 14.328 1 95.19 49 ASN B O 1
ATOM 2389 N N . TRP B 1 50 ? -18.75 -1.667 13.352 1 95.5 50 TRP B N 1
ATOM 2390 C CA . TRP B 1 50 ? -17.516 -1.203 12.727 1 95.5 50 TRP B CA 1
ATOM 2391 C C . TRP B 1 50 ? -16.547 -0.64 13.766 1 95.5 50 TRP B C 1
ATOM 2393 O O . TRP B 1 50 ? -15.773 0.274 13.477 1 95.5 50 TRP B O 1
ATOM 2403 N N . SER B 1 51 ? -16.609 -1.141 15.023 1 94.88 51 SER B N 1
ATOM 2404 C CA . SER B 1 51 ? -15.672 -0.725 16.062 1 94.88 51 SER B CA 1
ATOM 2405 C C . SER B 1 51 ? -14.227 -1.007 15.656 1 94.88 51 SER B C 1
ATOM 2407 O O . SER B 1 51 ? -13.953 -1.984 14.961 1 94.88 51 SER B O 1
ATOM 2409 N N . HIS B 1 52 ? -13.32 -0.174 16.219 1 93.88 52 HIS B N 1
ATOM 2410 C CA . HIS B 1 52 ? -11.93 -0.239 15.781 1 93.88 52 HIS B CA 1
ATOM 2411 C C . HIS B 1 52 ? -11.086 -1.066 16.75 1 93.88 52 HIS B C 1
ATOM 2413 O O . HIS B 1 52 ? -11.297 -1.017 17.969 1 93.88 52 HIS B O 1
ATOM 2419 N N . GLY B 1 53 ? -10.234 -1.893 16.188 1 93.94 53 GLY B N 1
ATOM 2420 C CA . GLY B 1 53 ? -9.133 -2.529 16.891 1 93.94 53 GLY B CA 1
ATOM 2421 C C . GLY B 1 53 ? -7.77 -2.021 16.453 1 93.94 53 GLY B C 1
ATOM 2422 O O . GLY B 1 53 ? -7.586 -1.641 15.297 1 93.94 53 GLY B O 1
ATOM 2423 N N . VAL B 1 54 ? -6.82 -2.014 17.453 1 93.88 54 VAL B N 1
ATOM 2424 C CA . VAL B 1 54 ? -5.488 -1.489 17.156 1 93.88 54 VAL B CA 1
ATOM 2425 C C . VAL B 1 54 ? -4.426 -2.43 17.719 1 93.88 54 VAL B C 1
ATOM 2427 O O . VAL B 1 54 ? -4.555 -2.916 18.844 1 93.88 54 VAL B O 1
ATOM 2430 N N . HIS B 1 55 ? -3.453 -2.75 16.906 1 96.75 55 HIS B N 1
ATOM 2431 C CA . HIS B 1 55 ? -2.279 -3.508 17.328 1 96.75 55 HIS B CA 1
ATOM 2432 C C . HIS B 1 55 ? -0.991 -2.773 16.969 1 96.75 55 HIS B C 1
ATOM 2434 O O . HIS B 1 55 ? -0.611 -2.711 15.805 1 96.75 55 HIS B O 1
ATOM 2440 N N . THR B 1 56 ? -0.256 -2.297 17.984 1 96.5 56 THR B N 1
ATOM 2441 C CA . THR B 1 56 ? 0.994 -1.572 17.781 1 96.5 56 THR B CA 1
ATOM 2442 C C . THR B 1 56 ? 2.154 -2.543 17.578 1 96.5 56 THR B C 1
ATOM 2444 O O . THR B 1 56 ? 2.299 -3.508 18.344 1 96.5 56 THR B O 1
ATOM 2447 N N . LEU B 1 57 ? 2.947 -2.318 16.562 1 98 57 LEU B N 1
ATOM 2448 C CA . LEU B 1 57 ? 4.117 -3.16 16.344 1 98 57 LEU B CA 1
ATOM 2449 C C . LEU B 1 57 ? 5.199 -2.867 17.375 1 98 57 LEU B C 1
ATOM 2451 O O . LEU B 1 57 ? 5.293 -1.746 17.891 1 98 57 LEU B O 1
ATOM 2455 N N . PRO B 1 58 ? 6.086 -3.904 17.656 1 98.19 58 PRO B N 1
ATOM 2456 C CA . PRO B 1 58 ? 7.215 -3.654 18.547 1 98.19 58 PRO B CA 1
ATOM 2457 C C . PRO B 1 58 ? 8.156 -2.572 18.031 1 98.19 58 PRO B C 1
ATOM 2459 O O . PRO B 1 58 ? 8.383 -2.477 16.828 1 98.19 58 PRO B O 1
ATOM 2462 N N . ILE B 1 59 ? 8.734 -1.846 19 1 98.44 59 ILE B N 1
ATOM 2463 C CA . ILE B 1 59 ? 9.555 -0.69 18.672 1 98.44 59 ILE B CA 1
ATOM 2464 C C . ILE B 1 59 ? 10.766 -1.141 17.844 1 98.44 59 ILE B C 1
ATOM 2466 O O . ILE B 1 59 ? 11.188 -0.438 16.922 1 98.44 59 ILE B O 1
ATOM 2470 N N . ASN B 1 60 ? 11.32 -2.334 18.156 1 98.62 60 ASN B N 1
ATOM 2471 C CA . ASN B 1 60 ? 12.484 -2.822 17.438 1 98.62 60 ASN B CA 1
ATOM 2472 C C . ASN B 1 60 ? 12.141 -3.148 15.977 1 98.62 60 ASN B C 1
ATOM 2474 O O . ASN B 1 60 ? 12.984 -3.008 15.094 1 98.62 60 ASN B O 1
ATOM 2478 N N . VAL B 1 61 ? 10.914 -3.59 15.734 1 98.5 61 VAL B N 1
ATOM 2479 C CA . VAL B 1 61 ? 10.453 -3.861 14.375 1 98.5 61 VAL B CA 1
ATOM 2480 C C . VAL B 1 61 ? 10.32 -2.553 13.602 1 98.5 61 VAL B C 1
ATOM 2482 O O . VAL B 1 61 ? 10.719 -2.469 12.445 1 98.5 61 VAL B O 1
ATOM 2485 N N . LEU B 1 62 ? 9.789 -1.525 14.242 1 98.69 62 LEU B N 1
ATOM 2486 C CA . LEU B 1 62 ? 9.711 -0.208 13.617 1 98.69 62 LEU B CA 1
ATOM 2487 C C . LEU B 1 62 ? 11.094 0.318 13.273 1 98.69 62 LEU B C 1
ATOM 2489 O O . LEU B 1 62 ? 11.32 0.805 12.164 1 98.69 62 LEU B O 1
ATOM 2493 N N . GLN B 1 63 ? 12.023 0.19 14.172 1 98.75 63 GLN B N 1
ATOM 2494 C CA . GLN B 1 63 ? 13.383 0.67 13.961 1 98.75 63 GLN B CA 1
ATOM 2495 C C . GLN B 1 63 ? 14.039 -0.026 12.773 1 98.75 63 GLN B C 1
ATOM 2497 O O . GLN B 1 63 ? 14.727 0.612 11.969 1 98.75 63 GLN B O 1
ATOM 2502 N N . ALA B 1 64 ? 13.82 -1.323 12.688 1 98.75 64 ALA B N 1
ATOM 2503 C CA . ALA B 1 64 ? 14.398 -2.088 11.586 1 98.75 64 ALA B CA 1
ATOM 2504 C C . ALA B 1 64 ? 13.812 -1.642 10.25 1 98.75 64 ALA B C 1
ATOM 2506 O O . ALA B 1 64 ? 14.523 -1.562 9.25 1 98.75 64 ALA B O 1
ATOM 2507 N N . GLN B 1 65 ? 12.523 -1.384 10.211 1 98.88 65 GLN B N 1
ATOM 2508 C CA . GLN B 1 65 ? 11.883 -0.881 9 1 98.88 65 GLN B CA 1
ATOM 2509 C C . GLN B 1 65 ? 12.469 0.464 8.586 1 98.88 65 GLN B C 1
ATOM 2511 O O . GLN B 1 65 ? 12.781 0.675 7.41 1 98.88 65 GLN B O 1
ATOM 2516 N N . LEU B 1 66 ? 12.586 1.364 9.562 1 98.88 66 LEU B N 1
ATOM 2517 C CA . LEU B 1 66 ? 13.102 2.701 9.297 1 98.88 66 LEU B CA 1
ATOM 2518 C C . LEU B 1 66 ? 14.539 2.639 8.797 1 98.88 66 LEU B C 1
ATOM 2520 O O . LEU B 1 66 ? 14.914 3.357 7.863 1 98.88 66 LEU B O 1
ATOM 2524 N N . LYS B 1 67 ? 15.328 1.793 9.438 1 98.62 67 LYS B N 1
ATOM 2525 C CA . LYS B 1 67 ? 16.703 1.606 8.984 1 98.62 67 LYS B CA 1
ATOM 2526 C C . LYS B 1 67 ? 16.75 1.16 7.527 1 98.62 67 LYS B C 1
ATOM 2528 O O . LYS B 1 67 ? 17.547 1.682 6.738 1 98.62 67 LYS B O 1
ATOM 2533 N N . THR B 1 68 ? 15.898 0.212 7.168 1 98.62 68 THR B N 1
ATOM 2534 C CA . THR B 1 68 ? 15.812 -0.267 5.793 1 98.62 68 THR B CA 1
ATOM 2535 C C . THR B 1 68 ? 15.438 0.872 4.848 1 98.62 68 THR B C 1
ATOM 2537 O O . THR B 1 68 ? 16.156 1.138 3.881 1 98.62 68 THR B O 1
ATOM 2540 N N . ALA B 1 69 ? 14.375 1.561 5.133 1 98.6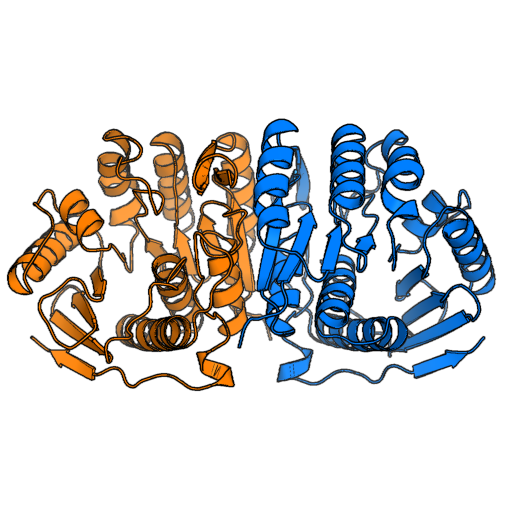9 69 ALA B N 1
ATOM 2541 C CA . ALA B 1 69 ? 13.828 2.574 4.234 1 98.69 69 ALA B CA 1
ATOM 2542 C C . ALA B 1 69 ? 14.797 3.742 4.066 1 98.69 69 ALA B C 1
ATOM 2544 O O . ALA B 1 69 ? 15.102 4.145 2.943 1 98.69 69 ALA B O 1
ATOM 2545 N N . PHE B 1 70 ? 15.305 4.25 5.16 1 98.62 70 PHE B N 1
ATOM 2546 C CA . PHE B 1 70 ? 16.156 5.426 5.098 1 98.62 70 PHE B CA 1
ATOM 2547 C C . PHE B 1 70 ? 17.469 5.113 4.379 1 98.62 70 PHE B C 1
ATOM 2549 O O . PHE B 1 70 ? 18.062 5.988 3.75 1 98.62 70 PHE B O 1
ATOM 2556 N N . SER B 1 71 ? 17.906 3.852 4.395 1 98.06 71 SER B N 1
ATOM 2557 C CA . SER B 1 71 ? 19.156 3.469 3.742 1 98.06 71 SER B CA 1
ATOM 2558 C C . SER B 1 71 ? 19.031 3.582 2.225 1 98.06 71 SER B C 1
ATOM 2560 O O . SER B 1 71 ? 20.047 3.59 1.523 1 98.06 71 SER B O 1
ATOM 2562 N N . THR B 1 72 ? 17.812 3.654 1.646 1 97.56 72 THR B N 1
ATOM 2563 C CA . THR B 1 72 ? 17.609 3.721 0.203 1 97.56 72 THR B CA 1
ATOM 2564 C C . THR B 1 72 ? 17.625 5.168 -0.28 1 97.56 72 THR B C 1
ATOM 2566 O O . THR B 1 72 ? 17.625 5.426 -1.485 1 97.56 72 THR B O 1
ATOM 2569 N N . GLY B 1 73 ? 17.625 6.113 0.681 1 97.25 73 GLY B N 1
ATOM 2570 C CA . GLY B 1 73 ? 17.438 7.512 0.32 1 97.25 73 GLY B CA 1
ATOM 2571 C C . GLY B 1 73 ? 15.984 7.895 0.116 1 97.25 73 GLY B C 1
ATOM 2572 O O . GLY B 1 73 ? 15.273 7.258 -0.662 1 97.25 73 GLY B O 1
ATOM 2573 N N . ILE B 1 74 ? 15.539 8.82 0.898 1 98.62 74 ILE B N 1
ATOM 2574 C CA . ILE B 1 74 ? 14.148 9.266 0.839 1 98.62 74 ILE B CA 1
ATOM 2575 C C . ILE B 1 74 ? 14.094 10.711 0.365 1 98.62 74 ILE B C 1
ATOM 2577 O O . ILE B 1 74 ? 14.758 11.586 0.928 1 98.62 74 ILE B O 1
ATOM 2581 N N . ASP B 1 75 ? 13.273 10.945 -0.702 1 98.88 75 ASP B N 1
ATOM 2582 C CA . ASP B 1 75 ? 13.141 12.305 -1.221 1 98.88 75 ASP B CA 1
ATOM 2583 C C . ASP B 1 75 ? 12.141 13.109 -0.392 1 98.88 75 ASP B C 1
ATOM 2585 O O . ASP B 1 75 ? 12.297 14.32 -0.229 1 98.88 75 ASP B O 1
ATOM 2589 N N . ALA B 1 76 ? 11.109 12.492 0.101 1 98.94 76 ALA B N 1
ATOM 2590 C CA . ALA B 1 76 ? 10.102 13.086 0.975 1 98.94 76 ALA B CA 1
ATOM 2591 C C . ALA B 1 76 ? 9.391 12.016 1.801 1 98.94 76 ALA B C 1
ATOM 2593 O O . ALA B 1 76 ? 9.273 10.867 1.372 1 98.94 76 ALA B O 1
ATOM 2594 N N . LEU B 1 77 ? 8.93 12.367 2.971 1 98.94 77 LEU B N 1
ATOM 2595 C CA . LEU B 1 77 ? 8.227 11.391 3.791 1 98.94 77 LEU B CA 1
ATOM 2596 C C . LEU B 1 77 ? 7.051 12.031 4.516 1 98.94 77 LEU B C 1
ATOM 2598 O O . LEU B 1 77 ? 6.973 13.258 4.613 1 98.94 77 LEU B O 1
ATOM 2602 N N . LYS B 1 78 ? 6.113 11.188 4.898 1 98.81 78 LYS B N 1
ATOM 2603 C CA . LYS B 1 78 ? 5.02 11.641 5.754 1 98.81 78 LYS B CA 1
ATOM 2604 C C . LYS B 1 78 ? 4.781 10.672 6.902 1 98.81 78 LYS B C 1
ATOM 2606 O O . LYS B 1 78 ? 5.137 9.492 6.812 1 98.81 78 LYS B O 1
ATOM 2611 N N . THR B 1 79 ? 4.227 11.219 7.961 1 98.75 79 THR B N 1
ATOM 2612 C CA . THR B 1 79 ? 3.732 10.375 9.047 1 98.75 79 THR B CA 1
ATOM 2613 C C . THR B 1 79 ? 2.209 10.281 9.008 1 98.75 79 THR B C 1
ATOM 2615 O O . THR B 1 79 ? 1.543 11.164 8.453 1 98.75 79 THR B O 1
ATOM 2618 N N . GLY B 1 80 ? 1.73 9.18 9.438 1 97.44 80 GLY B N 1
ATOM 2619 C CA . GLY B 1 80 ? 0.319 8.984 9.734 1 97.44 80 GLY B CA 1
ATOM 2620 C C . GLY B 1 80 ? 0.058 8.633 11.188 1 97.44 80 GLY B C 1
ATOM 2621 O O . GLY B 1 80 ? 0.573 9.289 12.094 1 97.44 80 GLY B O 1
ATOM 2622 N N . MET B 1 81 ? -0.708 7.648 11.422 1 94.56 81 MET B N 1
ATOM 2623 C CA . MET B 1 81 ? -1.075 7.25 12.773 1 94.56 81 MET B CA 1
ATOM 2624 C C . MET B 1 81 ? 0.119 6.645 13.508 1 94.56 81 MET B C 1
ATOM 2626 O O . MET B 1 81 ? 0.694 5.656 13.055 1 94.56 81 MET B O 1
ATOM 2630 N N . LEU B 1 82 ? 0.484 7.301 14.555 1 95.88 82 LEU B N 1
ATOM 2631 C CA . LEU B 1 82 ? 1.486 6.852 15.516 1 95.88 82 LEU B CA 1
ATOM 2632 C C . LEU B 1 82 ? 0.858 6.613 16.875 1 95.88 82 LEU B C 1
ATOM 2634 O O . LEU B 1 82 ? 0.444 7.562 17.547 1 95.88 82 LEU B O 1
ATOM 2638 N N . SER B 1 83 ? 0.832 5.426 17.297 1 91.12 83 SER B N 1
ATOM 2639 C CA . SER B 1 83 ? -0.13 4.941 18.281 1 91.12 83 SER B CA 1
ATOM 2640 C C . SER B 1 83 ? 0.32 5.27 19.703 1 91.12 83 SER B C 1
ATOM 2642 O O . SER B 1 83 ? -0.503 5.352 20.625 1 91.12 83 SER B O 1
ATOM 2644 N N . THR B 1 84 ? 1.62 5.375 19.969 1 93.5 84 THR B N 1
ATOM 2645 C CA . THR B 1 84 ? 2.121 5.57 21.328 1 93.5 84 THR B CA 1
ATOM 2646 C C . THR B 1 84 ? 3.193 6.656 21.359 1 93.5 84 THR B C 1
ATOM 2648 O O . THR B 1 84 ? 3.736 7.027 20.312 1 93.5 84 THR B O 1
ATOM 2651 N N . GLU B 1 85 ? 3.461 7.129 22.562 1 95.81 85 GLU B N 1
ATOM 2652 C CA . GLU B 1 85 ? 4.523 8.117 22.75 1 95.81 85 GLU B CA 1
ATOM 2653 C C . GLU B 1 85 ? 5.867 7.574 22.266 1 95.81 85 GLU B C 1
ATOM 2655 O O . GLU B 1 85 ? 6.652 8.305 21.656 1 95.81 85 GLU B O 1
ATOM 2660 N N . GLU B 1 86 ? 6.09 6.34 22.578 1 96.94 86 GLU B N 1
ATOM 2661 C CA . GLU B 1 86 ? 7.352 5.715 22.203 1 96.94 86 GLU B CA 1
ATOM 2662 C C . GLU B 1 86 ? 7.5 5.648 20.688 1 96.94 86 GLU B C 1
ATOM 2664 O O . GLU B 1 86 ? 8.586 5.891 20.156 1 96.94 86 GLU B O 1
ATOM 2669 N N . VAL B 1 87 ? 6.438 5.293 19.969 1 97.38 87 VAL B N 1
ATOM 2670 C CA . VAL B 1 87 ? 6.441 5.242 18.516 1 97.38 87 VAL B CA 1
ATOM 2671 C C . VAL B 1 87 ? 6.715 6.637 17.953 1 97.38 87 VAL B C 1
ATOM 2673 O O . VAL B 1 87 ? 7.5 6.789 17.016 1 97.38 87 VAL B O 1
ATOM 2676 N N . ILE B 1 88 ? 6.07 7.625 18.547 1 97.94 88 ILE B N 1
ATOM 2677 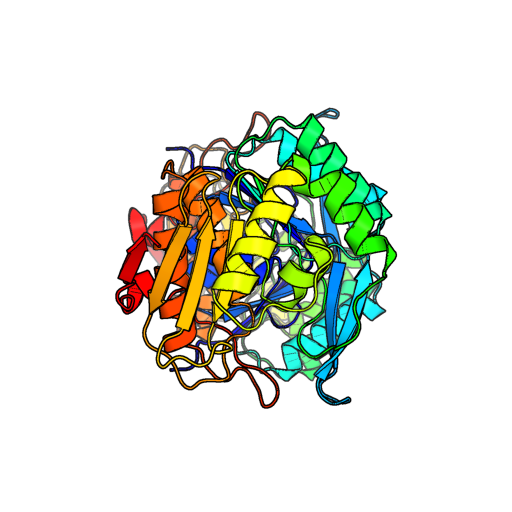C CA . ILE B 1 88 ? 6.227 9.008 18.109 1 97.94 88 ILE B CA 1
ATOM 2678 C C . ILE B 1 88 ? 7.672 9.453 18.312 1 97.94 88 ILE B C 1
ATOM 2680 O O . ILE B 1 88 ? 8.289 10.008 17.391 1 97.94 88 ILE B O 1
ATOM 2684 N N . GLN B 1 89 ? 8.188 9.203 19.484 1 98.38 89 GLN B N 1
ATOM 2685 C CA . GLN B 1 89 ? 9.57 9.578 19.781 1 98.38 89 GLN B CA 1
ATOM 2686 C C . GLN B 1 89 ? 10.547 8.883 18.844 1 98.38 89 GLN B C 1
ATOM 2688 O O . GLN B 1 89 ? 11.438 9.523 18.281 1 98.38 89 GLN B O 1
ATOM 2693 N N . THR B 1 90 ? 10.414 7.598 18.656 1 98.69 90 THR B N 1
ATOM 2694 C CA . THR B 1 90 ? 11.281 6.812 17.797 1 98.69 90 THR B CA 1
ATOM 2695 C C . THR B 1 90 ? 11.234 7.34 16.359 1 98.69 90 THR B C 1
ATOM 2697 O O . THR B 1 90 ? 12.273 7.496 15.719 1 98.69 90 THR B O 1
ATOM 2700 N N . THR B 1 91 ? 10.047 7.609 15.906 1 98.75 91 THR B N 1
ATOM 2701 C CA . THR B 1 91 ? 9.844 8.125 14.555 1 98.75 91 THR B CA 1
ATOM 2702 C C . THR B 1 91 ? 10.492 9.5 14.398 1 98.75 91 THR B C 1
ATOM 2704 O O . THR B 1 91 ? 11.227 9.742 13.438 1 98.75 91 THR B O 1
ATOM 2707 N N . GLY B 1 92 ? 10.203 10.383 15.328 1 98.69 92 GLY B N 1
ATOM 2708 C CA . GLY B 1 92 ? 10.766 11.727 15.273 1 98.69 92 GLY B CA 1
ATOM 2709 C C . GLY B 1 92 ? 12.281 11.742 15.266 1 98.69 92 GLY B C 1
ATOM 2710 O O . GLY B 1 92 ? 12.898 12.477 14.5 1 98.69 92 GLY B O 1
ATOM 2711 N N . GLU B 1 93 ? 12.859 10.969 16.109 1 98.69 93 GLU B N 1
ATOM 2712 C CA . GLU B 1 93 ? 14.312 10.883 16.203 1 98.69 93 GLU B CA 1
ATOM 2713 C C . GLU B 1 93 ? 14.914 10.32 14.914 1 98.69 93 GLU B C 1
ATOM 2715 O O . GLU B 1 93 ? 15.961 10.781 14.453 1 98.69 93 GLU B O 1
ATOM 2720 N N . ALA B 1 94 ? 14.25 9.312 14.383 1 98.75 94 ALA B N 1
ATOM 2721 C CA . ALA B 1 94 ? 14.727 8.727 13.133 1 98.75 94 ALA B CA 1
ATOM 2722 C C . ALA B 1 94 ? 14.664 9.742 11.992 1 98.75 94 ALA B C 1
ATOM 2724 O O . ALA B 1 94 ? 15.586 9.82 11.172 1 98.75 94 ALA B O 1
ATOM 2725 N N . ILE B 1 95 ? 13.602 10.5 11.93 1 98.81 95 ILE B N 1
ATOM 2726 C CA . ILE B 1 95 ? 13.438 11.523 10.898 1 98.81 95 ILE B CA 1
ATOM 2727 C C . ILE B 1 95 ? 14.547 12.562 11.039 1 98.81 95 ILE B C 1
ATOM 2729 O O . ILE B 1 95 ? 15.203 12.906 10.055 1 98.81 95 ILE B O 1
ATOM 2733 N N . SER B 1 96 ? 14.695 13.031 12.234 1 98.38 96 SER B N 1
ATOM 2734 C CA . SER B 1 96 ? 15.719 14.031 12.484 1 98.38 96 SER B CA 1
ATOM 2735 C C . SER B 1 96 ? 17.109 13.531 12.078 1 98.38 96 SER B C 1
ATOM 2737 O O . SER B 1 96 ? 17.875 14.266 11.453 1 98.38 96 SER B O 1
ATOM 2739 N N . ALA B 1 97 ? 17.422 12.328 12.344 1 98.19 97 ALA B N 1
ATOM 2740 C CA . ALA B 1 97 ? 18.734 11.742 12.062 1 98.19 97 ALA B CA 1
ATOM 2741 C C . ALA B 1 97 ? 18.922 11.5 10.57 1 98.19 97 ALA B C 1
ATOM 2743 O O . ALA B 1 97 ? 20.047 11.5 10.07 1 98.19 97 ALA B O 1
ATOM 2744 N N . SER B 1 98 ? 17.859 11.312 9.836 1 97.81 98 SER B N 1
ATOM 2745 C CA . SER B 1 98 ? 17.922 10.961 8.414 1 97.81 98 SER B CA 1
ATOM 2746 C C . SER B 1 98 ? 18.375 12.148 7.574 1 97.81 98 SER B C 1
ATOM 2748 O O . SER B 1 98 ? 18.922 11.977 6.484 1 97.81 98 SER B O 1
ATOM 2750 N N . GLY B 1 99 ? 17.984 13.359 8.039 1 97.38 99 GLY B N 1
ATOM 2751 C CA . GLY B 1 99 ? 18.312 14.57 7.293 1 97.38 99 GLY B CA 1
ATOM 2752 C C . GLY B 1 99 ? 17.312 14.891 6.207 1 97.38 99 GLY B C 1
ATOM 2753 O O . GLY B 1 99 ? 17.469 15.859 5.465 1 97.38 99 GLY B O 1
ATOM 2754 N N . VAL B 1 100 ? 16.297 14.078 6.082 1 98.44 100 VAL B N 1
ATOM 2755 C CA . VAL B 1 100 ? 15.258 14.375 5.098 1 98.44 100 VAL B CA 1
ATOM 2756 C C . VAL B 1 100 ? 14.617 15.719 5.422 1 98.44 100 VAL B C 1
ATOM 2758 O O . VAL B 1 100 ? 14.211 15.961 6.562 1 98.44 100 VAL B O 1
ATOM 2761 N N . GLU B 1 101 ? 14.508 16.578 4.461 1 98.31 101 GLU B N 1
ATOM 2762 C CA . GLU B 1 101 ? 14 17.922 4.684 1 98.31 101 GLU B CA 1
ATOM 2763 C C . GLU B 1 101 ? 12.508 18.016 4.367 1 98.31 101 GLU B C 1
ATOM 2765 O O . GLU B 1 101 ? 11.781 18.797 4.992 1 98.31 101 GLU B O 1
ATOM 2770 N N . LYS B 1 102 ? 12.094 17.297 3.334 1 98.94 102 LYS B N 1
ATOM 2771 C CA . LYS B 1 102 ? 10.695 17.344 2.914 1 98.94 102 LYS B CA 1
ATOM 2772 C C . LYS B 1 102 ? 9.844 16.375 3.729 1 98.94 102 LYS B C 1
ATOM 2774 O O . LYS B 1 102 ? 9.508 15.281 3.254 1 98.94 102 LYS B O 1
ATOM 2779 N N . VAL B 1 103 ? 9.484 16.828 4.934 1 98.94 103 VAL B N 1
ATOM 2780 C CA . VAL B 1 103 ? 8.75 16.031 5.906 1 98.94 103 VAL B CA 1
ATOM 2781 C C . VAL B 1 103 ? 7.34 16.578 6.074 1 98.94 103 VAL B C 1
ATOM 2783 O O . VAL B 1 103 ? 7.164 17.766 6.41 1 98.94 103 VAL B O 1
ATOM 2786 N N . VAL B 1 104 ? 6.359 15.758 5.816 1 99 104 VAL B N 1
ATOM 2787 C CA . VAL B 1 104 ? 4.957 16.094 6.035 1 99 104 VAL B CA 1
ATOM 2788 C C . VAL B 1 104 ? 4.434 15.367 7.266 1 99 104 VAL B C 1
ATOM 2790 O O . VAL B 1 104 ? 4.496 14.133 7.336 1 99 104 VAL B O 1
ATOM 2793 N N . ILE B 1 105 ? 3.939 16.094 8.266 1 98.88 105 ILE B N 1
ATOM 2794 C CA . ILE B 1 105 ? 3.389 15.492 9.477 1 98.88 105 ILE B CA 1
ATOM 2795 C C . ILE B 1 105 ? 1.863 15.562 9.438 1 98.88 105 ILE B C 1
ATOM 2797 O O . ILE B 1 105 ? 1.277 16.641 9.562 1 98.88 105 ILE B O 1
ATOM 2801 N N . ASP B 1 106 ? 1.253 14.461 9.172 1 98.38 106 ASP B N 1
ATOM 2802 C CA . ASP B 1 106 ? -0.177 14.281 9.398 1 98.38 106 ASP B CA 1
ATOM 2803 C C . ASP B 1 106 ? -0.448 13.828 10.836 1 98.38 106 ASP B C 1
ATOM 2805 O O . ASP B 1 106 ? -0.307 12.641 11.148 1 98.38 106 ASP B O 1
ATOM 2809 N N . PRO B 1 107 ? -0.831 14.734 11.672 1 96.56 107 PRO B N 1
ATOM 2810 C CA . PRO B 1 107 ? -0.903 14.445 13.102 1 96.56 107 PRO B CA 1
ATOM 2811 C C . PRO B 1 107 ? -2.174 13.695 13.492 1 96.56 107 PRO B C 1
ATOM 2813 O O . PRO B 1 107 ? -2.957 14.172 14.312 1 96.56 107 PRO B O 1
ATOM 2816 N N . VAL B 1 108 ? -2.305 12.477 13.062 1 92.75 108 VAL B N 1
ATOM 2817 C CA . VAL B 1 108 ? -3.479 11.641 13.297 1 92.75 108 VAL B CA 1
ATOM 2818 C C . VAL B 1 108 ? -3.607 11.328 14.781 1 92.75 108 VAL B C 1
ATOM 2820 O O . VAL B 1 108 ? -2.727 10.695 15.367 1 92.75 108 VAL B O 1
ATOM 2823 N N . MET B 1 109 ? -4.734 11.766 15.391 1 87.81 109 MET B N 1
ATOM 2824 C CA . MET B 1 109 ? -4.902 11.594 16.828 1 87.81 109 MET B CA 1
ATOM 2825 C C . MET B 1 109 ? -6.059 10.641 17.141 1 87.81 109 MET B C 1
ATOM 2827 O O . MET B 1 109 ? -6.145 10.094 18.234 1 87.81 109 MET B O 1
ATOM 2831 N N . VAL B 1 110 ? -7.004 10.531 16.234 1 76.88 110 VAL B N 1
ATOM 2832 C CA . VAL B 1 110 ? -8.188 9.703 16.469 1 76.88 110 VAL B CA 1
ATOM 2833 C C . VAL B 1 110 ? -8.438 8.805 15.258 1 76.88 110 VAL B C 1
ATOM 2835 O O . VAL B 1 110 ? -8.125 9.18 14.125 1 76.88 110 VAL B O 1
ATOM 2838 N N . CYS B 1 111 ? -8.836 7.59 15.68 1 65.44 111 CYS B N 1
ATOM 2839 C CA . CYS B 1 111 ? -9.352 6.77 14.586 1 65.44 111 CYS B CA 1
ATOM 2840 C C . CYS B 1 111 ? -10.75 7.219 14.188 1 65.44 111 CYS B C 1
ATOM 2842 O O . CYS B 1 111 ? -11.547 7.625 15.039 1 65.44 111 CYS B O 1
ATOM 2844 N N . LYS B 1 112 ? -10.852 7.328 12.93 1 58.22 112 LYS B N 1
ATOM 2845 C CA . LYS B 1 112 ? -12.164 7.758 12.469 1 58.22 112 LYS B CA 1
ATOM 2846 C C . LYS B 1 112 ? -13.273 6.926 13.117 1 58.22 112 LYS B C 1
ATOM 2848 O O . LYS B 1 112 ? -13.203 5.695 13.133 1 58.22 112 LYS B O 1
ATOM 2853 N N . GLY B 1 113 ? -14.211 7.551 13.594 1 55.25 113 GLY B N 1
ATOM 2854 C CA . GLY B 1 113 ? -15.359 6.949 14.25 1 55.25 113 GLY B CA 1
ATOM 2855 C C . GLY B 1 113 ? -15.195 6.836 15.75 1 55.25 113 GLY B C 1
ATOM 2856 O O . GLY B 1 113 ? -16.125 6.422 16.453 1 55.25 113 GLY B O 1
ATOM 2857 N N . GLU B 1 114 ? -13.969 7.109 16.141 1 58.56 114 GLU B N 1
ATOM 2858 C CA . GLU B 1 114 ? -13.758 7.117 17.578 1 58.56 114 GLU B CA 1
ATOM 2859 C C . GLU B 1 114 ? -13.578 8.539 18.109 1 58.56 114 GLU B C 1
ATOM 2861 O O . GLU B 1 114 ? -13.156 9.43 17.375 1 58.56 114 GLU B O 1
ATOM 2866 N N . ASP B 1 115 ? -14.102 8.758 19.266 1 54.19 115 ASP B N 1
ATOM 2867 C CA . ASP B 1 115 ? -14.039 10.102 19.844 1 54.19 115 ASP B CA 1
ATOM 2868 C C . ASP B 1 115 ? -12.867 10.219 20.812 1 54.19 115 ASP B C 1
ATOM 2870 O O . ASP B 1 115 ? -12.523 11.32 21.25 1 54.19 115 ASP B O 1
ATOM 2874 N N . GLU B 1 116 ? -12.414 9.156 21.094 1 56.69 116 GLU B N 1
ATOM 2875 C CA . GLU B 1 116 ? -11.391 9.242 22.125 1 56.69 116 GLU B CA 1
ATOM 2876 C C . GLU B 1 116 ? -10 9.391 21.516 1 56.69 116 GLU B C 1
ATOM 2878 O O . GLU B 1 116 ? -9.633 8.641 20.609 1 56.69 116 GLU B O 1
ATOM 2883 N N . VAL B 1 117 ? -9.5 10.523 22 1 60.59 117 VAL B N 1
ATOM 2884 C CA . VAL B 1 117 ? -8.102 10.734 21.641 1 60.59 117 VAL B CA 1
ATOM 2885 C C . VAL B 1 117 ? -7.262 9.539 22.078 1 60.59 117 VAL B C 1
ATOM 2887 O O . VAL B 1 117 ? -7.562 8.906 23.094 1 60.59 117 VAL B O 1
ATOM 2890 N N . LEU B 1 118 ? -6.426 9.039 21.281 1 65.44 118 LEU B N 1
ATOM 2891 C CA . LEU B 1 118 ? -5.586 7.902 21.656 1 65.44 118 LEU B CA 1
ATOM 2892 C C . LEU B 1 118 ? -5.086 8.031 23.078 1 65.44 118 LEU B C 1
ATOM 2894 O O . LEU B 1 118 ? -5.348 7.168 23.922 1 65.44 118 LEU B O 1
ATOM 2898 N N . ASN B 1 119 ? -3.994 8.812 23.469 1 68.12 119 ASN B N 1
ATOM 2899 C CA . ASN B 1 119 ? -3.416 9.062 24.781 1 68.12 119 ASN B CA 1
ATOM 2900 C C . ASN B 1 119 ? -2.938 10.508 24.922 1 68.12 119 ASN B C 1
ATOM 2902 O O . ASN B 1 119 ? -2.336 11.055 23.984 1 68.12 119 ASN B O 1
ATOM 2906 N N . PRO B 1 120 ? -3.461 11.219 25.953 1 72 120 PRO B N 1
ATOM 2907 C CA . PRO B 1 120 ? -2.998 12.594 26.156 1 72 120 PRO B CA 1
ATOM 2908 C C . PRO B 1 120 ? -1.492 12.742 25.953 1 72 120 PRO B C 1
ATOM 2910 O O . PRO B 1 120 ? -1.033 13.758 25.422 1 72 120 PRO B O 1
ATOM 2913 N N . GLY B 1 121 ? -0.778 11.867 26.297 1 88.94 121 GLY B N 1
ATOM 2914 C CA . GLY B 1 121 ? 0.668 11.914 26.156 1 88.94 121 GLY B CA 1
ATOM 2915 C C . GLY B 1 121 ? 1.122 11.922 24.719 1 88.94 121 GLY B C 1
ATOM 2916 O O . GLY B 1 121 ? 2.227 12.375 24.406 1 88.94 121 GLY B O 1
ATOM 2917 N N . THR B 1 122 ? 0.242 11.656 23.828 1 91.5 122 THR B N 1
ATOM 2918 C CA . THR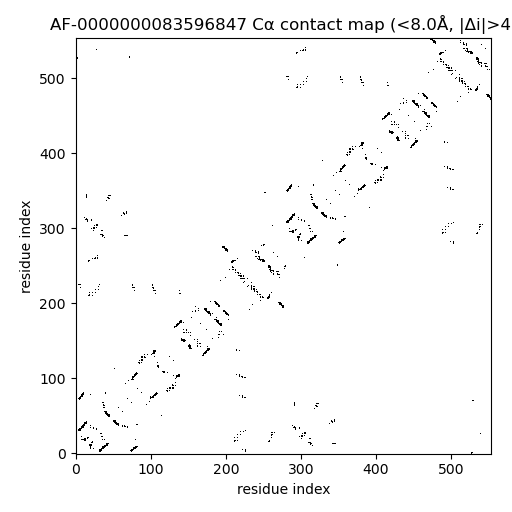 B 1 122 ? 0.611 11.562 22.422 1 91.5 122 THR B CA 1
ATOM 2919 C C . THR B 1 122 ? 0.708 12.953 21.781 1 91.5 122 THR B C 1
ATOM 2921 O O . THR B 1 122 ? 1.562 13.188 20.922 1 91.5 122 THR B O 1
ATOM 2924 N N . VAL B 1 123 ? -0.108 13.859 22.219 1 94 123 VAL B N 1
ATOM 2925 C CA . VAL B 1 123 ? -0.084 15.211 21.672 1 94 123 VAL B CA 1
ATOM 2926 C C . VAL B 1 123 ? 1.233 15.891 22.047 1 94 123 VAL B C 1
ATOM 2928 O O . VAL B 1 123 ? 1.898 16.469 21.172 1 94 123 VAL B O 1
ATOM 2931 N N . ASP B 1 124 ? 1.589 15.781 23.297 1 95.5 124 ASP B N 1
ATOM 2932 C CA . ASP B 1 124 ? 2.848 16.359 23.75 1 95.5 124 ASP B CA 1
ATOM 2933 C C . ASP B 1 124 ? 4.035 15.766 23 1 95.5 124 ASP B C 1
ATOM 2935 O O . ASP B 1 124 ? 4.977 16.469 22.656 1 95.5 124 ASP B O 1
ATOM 2939 N N . ALA B 1 125 ? 3.99 14.523 22.828 1 97.12 125 ALA B N 1
ATOM 2940 C CA . ALA B 1 125 ? 5.062 13.844 22.109 1 97.12 125 ALA B CA 1
ATOM 2941 C C . ALA B 1 125 ? 5.148 14.336 20.656 1 97.12 125 ALA B C 1
ATOM 2943 O O . ALA B 1 125 ? 6.242 14.516 20.125 1 97.12 125 ALA B O 1
ATOM 2944 N N . MET B 1 126 ? 4.016 14.5 20.016 1 97.5 126 MET B N 1
ATOM 2945 C CA . MET B 1 126 ? 4.004 15 18.641 1 97.5 126 MET B CA 1
ATOM 2946 C C . MET B 1 126 ? 4.637 16.391 18.562 1 97.5 126 MET B C 1
ATOM 2948 O O . MET B 1 126 ? 5.43 16.656 17.656 1 97.5 126 MET B O 1
ATOM 2952 N N . ILE B 1 127 ? 4.266 17.203 19.484 1 97.56 127 ILE B N 1
ATOM 2953 C CA . ILE B 1 127 ? 4.773 18.578 19.531 1 97.56 127 ILE B CA 1
ATOM 2954 C C . ILE B 1 127 ? 6.289 18.562 19.719 1 97.56 127 ILE B C 1
ATOM 2956 O O . ILE B 1 127 ? 7.012 19.281 19.031 1 97.56 127 ILE B O 1
ATOM 2960 N N . GLN B 1 128 ? 6.75 17.719 20.516 1 97.94 128 GLN B N 1
ATOM 2961 C CA . GLN B 1 128 ? 8.156 17.688 20.891 1 97.94 128 GLN B CA 1
ATOM 2962 C C . GLN B 1 128 ? 9 17.016 19.797 1 97.94 128 GLN B C 1
ATOM 2964 O O . GLN B 1 128 ? 10.086 17.484 19.469 1 97.94 128 GLN B O 1
ATOM 2969 N N . TYR B 1 129 ? 8.477 15.938 19.219 1 98.38 129 TYR B N 1
ATOM 2970 C CA . TYR B 1 129 ? 9.367 15.078 18.438 1 98.38 129 TYR B CA 1
ATOM 2971 C C . TYR B 1 129 ? 9.047 15.172 16.953 1 98.38 129 TYR B C 1
ATOM 2973 O O . TYR B 1 129 ? 9.867 14.812 16.109 1 98.38 129 TYR B O 1
ATOM 2981 N N . LEU B 1 130 ? 7.836 15.625 16.578 1 98.56 130 LEU B N 1
ATOM 2982 C CA . LEU B 1 130 ? 7.453 15.594 15.164 1 98.56 130 LEU B CA 1
ATOM 2983 C C . LEU B 1 130 ? 7.418 17 14.578 1 98.56 130 LEU B C 1
ATOM 2985 O O . LEU B 1 130 ? 7.973 17.25 13.508 1 98.56 130 LEU B O 1
ATOM 2989 N N . LEU B 1 131 ? 6.82 18 15.258 1 98.38 131 LEU B N 1
ATOM 2990 C CA . LEU B 1 131 ? 6.547 19.312 14.695 1 98.38 131 LEU B CA 1
ATOM 2991 C C . LEU B 1 131 ? 7.84 20.016 14.305 1 98.38 131 LEU B C 1
ATOM 2993 O O . LEU B 1 131 ? 7.902 20.672 13.266 1 98.38 131 LEU B O 1
ATOM 2997 N N . PRO B 1 132 ? 8.93 19.891 15.07 1 98.31 132 PRO B N 1
ATOM 2998 C CA . PRO B 1 132 ? 10.172 20.578 14.695 1 98.31 132 PRO B CA 1
ATOM 2999 C C . PRO B 1 132 ? 10.734 20.078 13.359 1 98.31 132 PRO B C 1
ATOM 3001 O O . PRO B 1 132 ? 11.523 20.781 12.727 1 98.31 132 PRO B O 1
ATOM 3004 N N . ASN B 1 133 ? 10.344 18.859 12.914 1 98.44 133 ASN B N 1
ATOM 3005 C CA . ASN B 1 133 ? 10.812 18.297 11.656 1 98.44 133 ASN B CA 1
ATOM 3006 C C . ASN B 1 133 ? 9.883 18.625 10.5 1 98.44 133 ASN B C 1
ATOM 3008 O O . ASN B 1 133 ? 10.203 18.344 9.344 1 98.44 133 ASN B O 1
ATOM 3012 N N . ALA B 1 134 ? 8.75 19.281 10.742 1 98.81 134 ALA B N 1
ATOM 3013 C CA . ALA B 1 134 ? 7.66 19.375 9.773 1 98.81 134 ALA B CA 1
ATOM 3014 C C . ALA B 1 134 ? 7.898 20.531 8.805 1 98.81 134 ALA B C 1
ATOM 3016 O O . ALA B 1 134 ? 7.812 21.703 9.188 1 98.81 134 ALA B O 1
ATOM 3017 N N . LEU B 1 135 ? 8.219 20.141 7.551 1 98.94 135 LEU B N 1
ATOM 3018 C CA . LEU B 1 135 ? 8.094 21.156 6.512 1 98.94 135 LEU B CA 1
ATOM 3019 C C . LEU B 1 135 ? 6.645 21.594 6.34 1 98.94 135 LEU B C 1
ATOM 3021 O O . LEU B 1 135 ? 6.359 22.781 6.184 1 98.94 135 LEU B O 1
ATOM 3025 N N . VAL B 1 136 ? 5.766 20.641 6.371 1 98.94 136 VAL B N 1
ATOM 3026 C CA . VAL B 1 136 ? 4.328 20.859 6.32 1 98.94 136 VAL B CA 1
ATOM 3027 C C . VAL B 1 136 ? 3.635 20 7.379 1 98.94 136 VAL B C 1
ATOM 3029 O O . VAL B 1 136 ? 3.992 18.844 7.578 1 98.94 136 VAL B O 1
ATOM 3032 N N . THR B 1 137 ? 2.721 20.5 8.109 1 98.94 137 THR B N 1
ATOM 3033 C CA . THR B 1 137 ? 1.805 19.719 8.93 1 98.94 137 THR B CA 1
ATOM 3034 C C . THR B 1 137 ? 0.36 19.938 8.492 1 98.94 137 THR B C 1
ATOM 3036 O O . THR B 1 137 ? -0.005 21.031 8.07 1 98.94 137 THR B O 1
ATOM 3039 N N . THR B 1 138 ? -0.465 18.859 8.609 1 98.81 138 THR B N 1
ATOM 3040 C CA . THR B 1 138 ? -1.774 18.906 7.973 1 98.81 138 THR B CA 1
ATOM 3041 C C . THR B 1 138 ? -2.873 18.531 8.961 1 98.81 138 THR B C 1
ATOM 3043 O O . THR B 1 138 ? -3.699 17.656 8.672 1 98.81 138 THR B O 1
ATOM 3046 N N . PRO B 1 139 ? -3.025 19.172 10.031 1 98.12 139 PRO B N 1
ATOM 3047 C CA . PRO B 1 139 ? -4.066 18.844 11.008 1 98.12 139 PRO B CA 1
ATOM 3048 C C . PRO B 1 139 ? -5.469 19.188 10.516 1 98.12 139 PRO B C 1
ATOM 3050 O O . PRO B 1 139 ? -5.641 20.125 9.727 1 98.12 139 PRO B O 1
ATOM 3053 N N . ASN B 1 140 ? -6.457 18.375 10.953 1 95.94 140 ASN B N 1
ATOM 3054 C CA . ASN B 1 140 ? -7.836 18.844 10.867 1 95.94 140 ASN B CA 1
ATOM 3055 C C . ASN B 1 140 ? -8.156 19.844 11.977 1 95.94 140 ASN B C 1
ATOM 3057 O O . ASN B 1 140 ? -7.277 20.234 12.742 1 95.94 140 ASN B O 1
ATOM 3061 N N . LEU B 1 141 ? -9.383 20.281 12.062 1 96.06 141 LEU B N 1
ATOM 3062 C CA . LEU B 1 141 ? -9.766 21.312 13.016 1 96.06 141 LEU B CA 1
ATOM 3063 C C . LEU B 1 141 ? -9.508 20.859 14.445 1 96.06 141 LEU B C 1
ATOM 3065 O O . LEU B 1 141 ? -8.922 21.594 15.242 1 96.06 141 LEU B O 1
ATOM 3069 N N . PHE B 1 142 ? -9.93 19.641 14.781 1 94.31 142 PHE B N 1
ATOM 3070 C CA . PHE B 1 142 ? -9.75 19.078 16.109 1 94.31 142 PHE B CA 1
ATOM 3071 C C . PHE B 1 142 ? -8.266 18.953 16.453 1 94.31 142 PHE B C 1
ATOM 3073 O O . PHE B 1 142 ? -7.828 19.391 17.516 1 94.31 142 PHE B O 1
ATOM 3080 N N . GLU B 1 143 ? -7.504 18.391 15.539 1 95.75 143 GLU B N 1
ATOM 3081 C CA . GLU B 1 143 ? -6.066 18.203 15.711 1 95.75 143 GLU B CA 1
ATOM 3082 C C . GLU B 1 143 ? -5.344 19.531 15.844 1 95.75 143 GLU B C 1
ATOM 3084 O O . GLU B 1 143 ? -4.414 19.672 16.641 1 95.75 143 GLU B O 1
ATOM 3089 N N . ALA B 1 144 ? -5.781 20.531 15.047 1 97.19 144 ALA B N 1
ATOM 3090 C CA . ALA B 1 144 ? -5.188 21.859 15.125 1 97.19 144 ALA B CA 1
ATOM 3091 C C . ALA B 1 144 ? -5.379 22.469 16.516 1 97.19 144 ALA B C 1
ATOM 3093 O O . ALA B 1 144 ? -4.449 23.047 17.078 1 97.19 144 ALA B O 1
ATOM 3094 N N . GLY B 1 145 ? -6.57 22.312 17 1 96.31 145 GLY B N 1
ATOM 3095 C CA . GLY B 1 145 ? -6.84 22.797 18.344 1 96.31 145 GLY B CA 1
ATOM 3096 C C . GLY B 1 145 ? -5.98 22.141 19.406 1 96.31 145 GLY B C 1
ATOM 3097 O O . GLY B 1 145 ? -5.492 22.797 20.312 1 96.31 145 GLY B O 1
ATOM 3098 N N . GLN B 1 146 ? -5.773 20.812 19.281 1 95.06 146 GLN B N 1
ATOM 3099 C CA . GLN B 1 146 ? -4.965 20.047 20.219 1 95.06 146 GLN B CA 1
ATOM 3100 C C . GLN B 1 146 ? -3.502 20.484 20.172 1 95.06 146 GLN B C 1
ATOM 3102 O O . GLN B 1 146 ? -2.869 20.688 21.203 1 95.06 146 GLN B O 1
ATOM 3107 N N . LEU B 1 147 ? -2.979 20.609 18.969 1 97 147 LEU B N 1
ATOM 3108 C CA . LEU B 1 147 ? -1.578 20.984 18.812 1 97 147 LEU B CA 1
ATOM 3109 C C . LEU B 1 147 ? -1.334 22.406 19.312 1 97 147 LEU B C 1
ATOM 3111 O O . LEU B 1 147 ? -0.322 22.672 19.953 1 97 147 LEU B O 1
ATOM 3115 N N . ALA B 1 148 ? -2.281 23.266 19.031 1 97.56 148 ALA B N 1
ATOM 3116 C CA . ALA B 1 148 ? -2.123 24.688 19.328 1 97.56 148 ALA B CA 1
ATOM 3117 C C . ALA B 1 148 ? -2.436 24.969 20.797 1 97.56 148 ALA B C 1
ATOM 3119 O O . ALA B 1 148 ? -2.094 26.031 21.312 1 97.56 148 ALA B O 1
ATOM 3120 N N . GLY B 1 149 ? -2.982 23.922 21.453 1 94.81 149 GLY B N 1
ATOM 3121 C CA . GLY B 1 149 ? -3.418 24.141 22.812 1 94.81 149 GLY B CA 1
ATOM 3122 C C . GLY B 1 149 ? -4.57 25.125 22.922 1 94.81 149 GLY B C 1
ATOM 3123 O O . GLY B 1 149 ? -4.613 25.953 23.844 1 94.81 149 GLY B O 1
ATOM 3124 N N . THR B 1 150 ? -5.309 25.047 21.875 1 93.62 150 THR B N 1
ATOM 3125 C CA . THR B 1 150 ? -6.504 25.875 21.828 1 93.62 150 THR B CA 1
ATOM 3126 C C . THR B 1 150 ? -7.758 25.016 21.703 1 93.62 150 THR B C 1
ATOM 3128 O O . THR B 1 150 ? -7.668 23.797 21.562 1 93.62 150 THR B O 1
ATOM 3131 N N . GLY B 1 151 ? -8.938 25.453 21.875 1 92.25 151 GLY B N 1
ATOM 3132 C CA . GLY B 1 151 ? -10.148 24.766 21.469 1 92.25 151 GLY B CA 1
ATOM 3133 C C . GLY B 1 151 ? -10.242 24.531 19.984 1 92.25 151 GLY B C 1
ATOM 3134 O O . GLY B 1 151 ? -9.492 25.141 19.203 1 92.25 151 GLY B O 1
ATOM 3135 N N . THR B 1 152 ? -11.047 23.594 19.578 1 94.94 152 THR B N 1
ATOM 3136 C CA . THR B 1 152 ? -11.258 23.359 18.156 1 94.94 152 THR B CA 1
ATOM 3137 C C . THR B 1 152 ? -11.703 24.625 17.438 1 94.94 152 THR B C 1
ATOM 3139 O O . THR B 1 152 ? -12.727 25.219 17.797 1 94.94 152 THR B O 1
ATOM 3142 N N . PRO B 1 153 ? -10.898 25.141 16.484 1 96.69 153 PRO B N 1
ATOM 3143 C CA . PRO B 1 153 ? -11.289 26.359 15.758 1 96.69 153 PRO B CA 1
ATOM 3144 C C . PRO B 1 153 ? -12.648 26.234 15.078 1 96.69 153 PRO B C 1
ATOM 3146 O O . PRO B 1 153 ? -12.984 25.172 14.547 1 96.69 153 PRO B O 1
ATOM 3149 N N . LYS B 1 154 ? -13.375 27.297 15.078 1 94.75 154 LYS B N 1
ATOM 3150 C CA . LYS B 1 154 ? -14.703 27.312 14.469 1 94.75 154 LYS B CA 1
ATOM 3151 C C . LYS B 1 154 ? -14.805 28.422 13.422 1 94.75 154 LYS B C 1
ATOM 3153 O O . LYS B 1 154 ? -15.773 28.484 12.664 1 94.75 154 LYS B O 1
ATOM 3158 N N . THR B 1 155 ? -13.844 29.297 13.398 1 94.88 155 THR B N 1
ATOM 3159 C CA . THR B 1 155 ? -13.82 30.406 12.461 1 94.88 155 THR B CA 1
ATOM 3160 C C . THR B 1 155 ? -12.453 30.516 11.781 1 94.88 155 THR B C 1
ATOM 3162 O O . THR B 1 155 ? -11.477 29.922 12.242 1 94.88 155 THR B O 1
ATOM 3165 N N . ILE B 1 156 ? -12.391 31.266 10.727 1 96.31 156 ILE B N 1
ATOM 3166 C CA . ILE B 1 156 ? -11.141 31.484 10.008 1 96.31 156 ILE B CA 1
ATOM 3167 C C . ILE B 1 156 ? -10.125 32.156 10.93 1 96.31 156 ILE B C 1
ATOM 3169 O O . ILE B 1 156 ? -8.945 31.812 10.914 1 96.31 156 ILE B O 1
ATOM 3173 N N . GLU B 1 157 ? -10.609 33.094 11.742 1 97.19 157 GLU B N 1
ATOM 3174 C CA . GLU B 1 157 ? -9.719 33.812 12.664 1 97.19 157 GLU B CA 1
ATOM 3175 C C . GLU B 1 157 ? -9.125 32.844 13.695 1 97.19 157 GLU B C 1
ATOM 3177 O O . GLU B 1 157 ? -7.938 32.938 14.023 1 97.19 157 GLU B O 1
ATOM 3182 N N . GLU B 1 158 ? -9.953 31.969 14.18 1 97.62 158 GLU B N 1
ATOM 3183 C CA . GLU B 1 158 ? -9.461 30.984 15.133 1 97.62 158 GLU B CA 1
ATOM 3184 C C . GLU B 1 158 ? -8.469 30.031 14.469 1 97.62 158 GLU B C 1
ATOM 3186 O O . GLU B 1 158 ? -7.504 29.594 15.102 1 97.62 158 GLU B O 1
ATOM 3191 N N . MET B 1 159 ? -8.68 29.656 13.211 1 98.06 159 MET B N 1
ATOM 3192 C CA . MET B 1 159 ? -7.742 28.828 12.453 1 98.06 159 MET B CA 1
ATOM 3193 C C . MET B 1 159 ? -6.395 29.531 12.312 1 98.06 159 MET B C 1
ATOM 3195 O O . MET B 1 159 ? -5.344 28.891 12.438 1 98.06 159 MET B O 1
ATOM 3199 N N . LYS B 1 160 ? -6.438 30.859 12.047 1 98.56 160 LYS B N 1
ATOM 3200 C CA . LYS B 1 160 ? -5.203 31.625 11.906 1 98.56 160 LYS B CA 1
ATOM 3201 C C . LYS B 1 160 ? -4.383 31.578 13.195 1 98.56 160 LYS B C 1
ATOM 3203 O O . LYS B 1 160 ? -3.166 31.375 13.156 1 98.56 160 LYS B O 1
ATOM 3208 N N . VAL B 1 161 ? -5.098 31.75 14.289 1 98.56 161 VAL B N 1
ATOM 3209 C CA . VAL B 1 161 ? -4.434 31.734 15.586 1 98.56 161 VAL B CA 1
ATOM 3210 C C . VAL B 1 161 ? -3.789 30.359 15.82 1 98.56 161 VAL B C 1
ATOM 3212 O O . VAL B 1 161 ? -2.631 30.281 16.234 1 98.56 161 VAL B O 1
ATOM 3215 N N . ALA B 1 162 ? -4.566 29.344 15.555 1 98.56 162 ALA B N 1
ATOM 3216 C CA . ALA B 1 162 ? -4.051 27.984 15.727 1 98.56 162 ALA B CA 1
ATOM 3217 C C . ALA B 1 162 ? -2.826 27.75 14.844 1 98.56 162 ALA B C 1
ATOM 3219 O O . ALA B 1 162 ? -1.832 27.172 15.289 1 98.56 162 ALA B O 1
ATOM 3220 N N . ALA B 1 163 ? -2.881 28.203 13.617 1 98.81 163 ALA B N 1
ATOM 3221 C CA . ALA B 1 163 ? -1.788 28.016 12.664 1 98.81 163 ALA B CA 1
ATOM 3222 C C . ALA B 1 163 ? -0.513 28.703 13.148 1 98.81 163 ALA B C 1
ATOM 3224 O O . ALA B 1 163 ? 0.575 28.125 13.07 1 98.81 163 ALA B O 1
ATOM 3225 N N . GLN B 1 164 ? -0.664 29.891 13.633 1 98.75 164 GLN B N 1
ATOM 3226 C CA . GLN B 1 164 ? 0.49 30.641 14.117 1 98.75 164 GLN B CA 1
ATOM 3227 C C . GLN B 1 164 ? 1.12 29.953 15.328 1 98.75 164 GLN B C 1
ATOM 3229 O O . GLN B 1 164 ? 2.346 29.922 15.461 1 98.75 164 GLN B O 1
ATOM 3234 N N . LYS B 1 165 ? 0.269 29.5 16.203 1 98.69 165 LYS B N 1
ATOM 3235 C CA . LYS B 1 165 ? 0.777 28.812 17.375 1 98.69 165 LYS B CA 1
ATOM 3236 C C . LYS B 1 165 ? 1.529 27.531 16.984 1 98.69 165 LYS B C 1
ATOM 3238 O O . LYS B 1 165 ? 2.586 27.234 17.547 1 98.69 165 LYS B O 1
ATOM 3243 N N . ILE B 1 166 ? 0.959 26.766 16.047 1 98.81 166 ILE B N 1
ATOM 3244 C CA . ILE B 1 166 ? 1.602 25.547 15.578 1 98.81 166 ILE B CA 1
ATOM 3245 C C . ILE B 1 166 ? 2.924 25.875 14.891 1 98.81 166 ILE B C 1
ATOM 3247 O O . ILE B 1 166 ? 3.914 25.156 15.047 1 98.81 166 ILE B O 1
ATOM 3251 N N . ASN B 1 167 ? 2.939 26.969 14.117 1 98.81 167 ASN B N 1
ATOM 3252 C CA . ASN B 1 167 ? 4.172 27.453 13.5 1 98.81 167 ASN B CA 1
ATOM 3253 C C . ASN B 1 167 ? 5.238 27.75 14.555 1 98.81 167 ASN B C 1
ATOM 3255 O O . ASN B 1 167 ? 6.406 27.406 14.375 1 98.81 167 ASN B O 1
ATOM 3259 N N . ALA B 1 168 ? 4.848 28.375 15.594 1 98.44 168 ALA B N 1
ATOM 3260 C CA . ALA B 1 168 ? 5.766 28.75 16.672 1 98.44 168 ALA B CA 1
ATOM 3261 C C . ALA B 1 168 ? 6.344 27.516 17.359 1 98.44 168 ALA B C 1
ATOM 3263 O O . ALA B 1 168 ? 7.41 27.578 17.969 1 98.44 168 ALA B O 1
ATOM 3264 N N . LEU B 1 169 ? 5.641 26.406 17.234 1 98.12 169 LEU B N 1
ATOM 3265 C CA . LEU B 1 169 ? 6.082 25.156 17.859 1 98.12 169 LEU B CA 1
ATOM 3266 C C . LEU B 1 169 ? 7.086 24.438 16.969 1 98.12 169 LEU B C 1
ATOM 3268 O O . LEU B 1 169 ? 7.664 23.438 17.375 1 98.12 169 LEU B O 1
ATOM 3272 N N . GLY B 1 170 ? 7.258 24.906 15.68 1 98.06 170 GLY B N 1
ATOM 3273 C CA . GLY B 1 170 ? 8.359 24.375 14.898 1 98.06 170 GLY B CA 1
ATOM 3274 C C . GLY B 1 170 ? 7.973 24.047 13.477 1 98.06 170 GLY B C 1
ATOM 3275 O O . GLY B 1 170 ? 8.836 23.938 12.602 1 98.06 170 GLY B O 1
ATOM 3276 N N . ALA B 1 171 ? 6.68 23.812 13.203 1 98.62 171 ALA B N 1
ATOM 3277 C CA . ALA B 1 171 ? 6.246 23.5 11.844 1 98.62 171 ALA B CA 1
ATOM 3278 C C . ALA B 1 171 ? 6.395 24.703 10.93 1 98.62 171 ALA B C 1
ATOM 3280 O O . ALA B 1 171 ? 6.012 25.828 11.289 1 98.62 171 ALA B O 1
ATOM 3281 N N . LYS B 1 172 ? 6.906 24.516 9.742 1 98.75 172 LYS B N 1
ATOM 3282 C CA . LYS B 1 172 ? 7.215 25.641 8.867 1 98.75 172 LYS B CA 1
ATOM 3283 C C . LYS B 1 172 ? 5.977 26.094 8.102 1 98.75 172 LYS B C 1
ATOM 3285 O O . LYS B 1 172 ? 5.773 27.297 7.887 1 98.75 172 LYS B O 1
ATOM 3290 N N . ASN B 1 173 ? 5.227 25.156 7.582 1 98.94 173 ASN B N 1
ATOM 3291 C CA . ASN B 1 173 ? 3.977 25.375 6.863 1 98.94 173 ASN B CA 1
ATOM 3292 C C . ASN B 1 173 ? 2.822 24.609 7.5 1 98.94 173 ASN B C 1
ATOM 3294 O O . ASN B 1 173 ? 2.992 23.469 7.914 1 98.94 173 ASN B O 1
ATOM 3298 N N . ILE B 1 174 ? 1.653 25.234 7.652 1 98.94 174 ILE B N 1
ATOM 3299 C CA . ILE B 1 174 ? 0.509 24.625 8.312 1 98.94 174 ILE B CA 1
ATOM 3300 C C . ILE B 1 174 ? -0.696 24.641 7.379 1 98.94 174 ILE B C 1
ATOM 3302 O O . ILE B 1 174 ? -1.068 25.688 6.848 1 98.94 174 ILE B O 1
ATOM 3306 N N . VAL B 1 175 ? -1.224 23.484 7.121 1 98.94 175 VAL B N 1
ATOM 3307 C CA . VAL B 1 175 ? -2.5 23.375 6.426 1 98.94 175 VAL B CA 1
ATOM 3308 C C . VAL B 1 175 ? -3.564 22.828 7.375 1 98.94 175 VAL B C 1
ATOM 3310 O O . VAL B 1 175 ? -3.559 21.641 7.715 1 98.94 175 VAL B O 1
ATOM 3313 N N . ILE B 1 176 ? -4.465 23.656 7.824 1 98.62 176 ILE B N 1
ATOM 3314 C CA . ILE B 1 176 ? -5.582 23.203 8.648 1 98.62 176 ILE B CA 1
ATOM 3315 C C . ILE B 1 176 ? -6.766 22.844 7.758 1 98.62 176 ILE B C 1
ATOM 3317 O O . ILE B 1 176 ? -7.348 23.703 7.102 1 98.62 176 ILE B O 1
ATOM 3321 N N . LYS B 1 177 ? -7.117 21.594 7.777 1 96.81 177 LYS B N 1
ATOM 3322 C CA . LYS B 1 177 ? -8.195 21.062 6.949 1 96.81 177 LYS B CA 1
ATOM 3323 C C . LYS B 1 177 ? -9.555 21.266 7.613 1 96.81 177 LYS B C 1
ATOM 3325 O O . LYS B 1 177 ? -9.922 20.531 8.523 1 96.81 177 LYS B O 1
ATOM 3330 N N . GLY B 1 178 ? -10.234 22.188 7.148 1 92.25 178 GLY B N 1
ATOM 3331 C CA . GLY B 1 178 ? -11.555 22.484 7.68 1 92.25 178 GLY B CA 1
ATOM 3332 C C . GLY B 1 178 ? -12.656 21.672 7.012 1 92.25 178 GLY B C 1
ATOM 3333 O O . GLY B 1 178 ? -13.633 21.297 7.66 1 92.25 178 GLY B O 1
ATOM 3334 N N . GLY B 1 179 ? -12.453 21.469 5.766 1 86.94 179 GLY B N 1
ATOM 3335 C CA . GLY B 1 179 ? -13.484 20.75 5.027 1 86.94 179 GLY B CA 1
ATOM 3336 C C . GLY B 1 179 ? -14.82 21.469 5.02 1 86.94 179 GLY B C 1
ATOM 3337 O O . GLY B 1 179 ? -14.891 22.656 4.73 1 86.94 179 GLY B O 1
ATOM 3338 N N . ARG B 1 180 ? -15.906 20.672 5.402 1 80.62 180 ARG B N 1
ATOM 3339 C CA . ARG B 1 180 ? -17.266 21.203 5.363 1 80.62 180 ARG B CA 1
ATOM 3340 C C . ARG B 1 180 ? -17.703 21.719 6.73 1 80.62 180 ARG B C 1
ATOM 3342 O O . ARG B 1 180 ? -18.859 22.109 6.918 1 80.62 180 ARG B O 1
ATOM 3349 N N . ALA B 1 181 ? -16.75 21.75 7.578 1 77.81 181 ALA B N 1
ATOM 3350 C CA . ALA B 1 181 ? -17.125 21.953 8.977 1 77.81 181 ALA B CA 1
ATOM 3351 C C . ALA B 1 181 ? -17.406 23.422 9.266 1 77.81 181 ALA B C 1
ATOM 3353 O O . ALA B 1 181 ? -18.078 23.75 10.234 1 77.81 181 ALA B O 1
ATOM 3354 N N . LEU B 1 182 ? -16.844 24.25 8.438 1 78.69 182 LEU B N 1
ATOM 3355 C CA . LEU B 1 182 ? -17.031 25.688 8.656 1 78.69 182 LEU B CA 1
ATOM 3356 C C . LEU B 1 182 ? -18.344 26.156 8.047 1 78.69 182 LEU B C 1
ATOM 3358 O O . LEU B 1 182 ? -18.859 25.547 7.105 1 78.69 182 LEU B O 1
ATOM 3362 N N . ASN B 1 183 ? -18.938 27.016 8.641 1 76.38 183 ASN B N 1
ATOM 3363 C CA . ASN B 1 183 ? -20.188 27.578 8.141 1 76.38 183 ASN B CA 1
ATOM 3364 C C . ASN B 1 183 ? -20 28.312 6.82 1 76.38 183 ASN B C 1
ATOM 3366 O O . ASN B 1 183 ? -19.984 29.547 6.781 1 76.38 183 ASN B O 1
ATOM 3370 N N . SER B 1 184 ? -19.734 27.562 5.848 1 77.81 184 SER B N 1
ATOM 3371 C CA . SER B 1 184 ? -19.578 28.094 4.5 1 77.81 184 SER B CA 1
ATOM 3372 C C . SER B 1 184 ? -20.172 27.156 3.455 1 77.81 184 SER B C 1
ATOM 3374 O O . SER B 1 184 ? -20.469 26 3.748 1 77.81 184 SER B O 1
ATOM 3376 N N . ASP B 1 185 ? -20.422 27.719 2.301 1 85.31 185 ASP B N 1
ATOM 3377 C CA . ASP B 1 185 ? -20.953 26.938 1.191 1 85.31 185 ASP B CA 1
ATOM 3378 C C . ASP B 1 185 ? -19.844 26.203 0.445 1 85.31 185 ASP B C 1
ATOM 3380 O O . ASP B 1 185 ? -20.094 25.531 -0.563 1 85.31 185 ASP B O 1
ATOM 3384 N N . LYS B 1 186 ? -18.641 26.344 0.956 1 90.81 186 LYS B N 1
ATOM 3385 C CA . LYS B 1 186 ? -17.484 25.734 0.33 1 90.81 186 LYS B CA 1
ATOM 3386 C C . LYS B 1 186 ? -16.734 24.828 1.316 1 90.81 186 LYS B C 1
ATOM 3388 O O . LYS B 1 186 ? -16.938 24.922 2.527 1 90.81 186 LYS B O 1
ATOM 3393 N N . ALA B 1 187 ? -16.047 23.859 0.821 1 92.75 187 ALA B N 1
ATOM 3394 C CA . ALA B 1 187 ? -15.039 23.172 1.619 1 92.75 187 ALA B CA 1
ATOM 3395 C C . ALA B 1 187 ? -13.766 24.016 1.729 1 92.75 187 ALA B C 1
ATOM 3397 O O . ALA B 1 187 ? -13.164 24.375 0.717 1 92.75 187 ALA B O 1
ATOM 3398 N N . VAL B 1 188 ? -13.336 24.328 2.951 1 94.69 188 VAL B N 1
ATOM 3399 C CA . VAL B 1 188 ? -12.305 25.344 3.146 1 94.69 188 VAL B CA 1
ATOM 3400 C C . VAL B 1 188 ? -11.141 24.75 3.939 1 94.69 188 VAL B C 1
ATOM 3402 O O . VAL B 1 188 ? -11.352 24.109 4.969 1 94.69 188 VAL B O 1
ATOM 3405 N N . ASP B 1 189 ? -9.977 24.969 3.465 1 97.56 189 ASP B N 1
ATOM 3406 C CA . ASP B 1 189 ? -8.734 24.734 4.199 1 97.56 189 ASP B CA 1
ATOM 3407 C C . ASP B 1 189 ? -7.938 26.031 4.344 1 97.56 189 ASP B C 1
ATOM 3409 O O . ASP B 1 189 ? -8.008 26.906 3.482 1 97.56 189 ASP B O 1
ATOM 3413 N N . LEU B 1 190 ? -7.273 26.188 5.422 1 98.56 190 LEU B N 1
ATOM 3414 C CA . LEU B 1 190 ? -6.367 27.312 5.633 1 98.56 190 LEU B CA 1
ATOM 3415 C C . LEU B 1 190 ? -4.914 26.859 5.492 1 98.56 190 LEU B C 1
ATOM 3417 O O . LEU B 1 190 ? -4.488 25.891 6.129 1 98.56 190 LEU B O 1
ATOM 3421 N N . PHE B 1 191 ? -4.234 27.547 4.586 1 98.81 191 PHE B N 1
ATOM 3422 C CA . PHE B 1 191 ? -2.805 27.312 4.395 1 98.81 191 PHE B CA 1
ATOM 3423 C C . PHE B 1 191 ? -2.002 28.516 4.895 1 98.81 191 PHE B C 1
ATOM 3425 O O . PHE B 1 191 ? -2.223 29.641 4.457 1 98.81 191 PHE B O 1
ATOM 3432 N N . TYR B 1 192 ? -1.137 28.297 5.902 1 98.88 192 TYR B N 1
ATOM 3433 C CA . TYR B 1 192 ? -0.207 29.297 6.422 1 98.88 192 TYR B CA 1
ATOM 3434 C C . TYR B 1 192 ? 1.235 28.906 6.121 1 98.88 192 TYR B C 1
ATOM 3436 O O . TYR B 1 192 ? 1.722 27.891 6.602 1 98.88 192 TYR B O 1
ATOM 3444 N N . ASP B 1 193 ? 1.938 29.75 5.355 1 98.56 193 ASP B N 1
ATOM 3445 C CA . ASP B 1 193 ? 3.289 29.391 4.938 1 98.56 193 ASP B CA 1
ATOM 3446 C C . ASP B 1 193 ? 4.336 30.031 5.848 1 98.56 193 ASP B C 1
ATOM 3448 O O . ASP B 1 193 ? 5.512 30.109 5.488 1 98.56 193 ASP B O 1
ATOM 3452 N N . GLY B 1 194 ? 3.908 30.469 7.039 1 97.81 194 GLY B N 1
ATOM 3453 C CA . GLY B 1 194 ? 4.797 31.125 7.98 1 97.81 194 GLY B CA 1
ATOM 3454 C C . GLY B 1 194 ? 4.766 32.656 7.863 1 97.81 194 GLY B C 1
ATOM 3455 O O . GLY B 1 194 ? 5.23 33.344 8.758 1 97.81 194 GLY B O 1
ATOM 3456 N N . GLN B 1 195 ? 4.184 33.156 6.777 1 98 195 GLN B N 1
ATOM 3457 C CA . GLN B 1 195 ? 4.121 34.594 6.539 1 98 195 GLN B CA 1
ATOM 3458 C C . GLN B 1 195 ? 2.727 35.031 6.086 1 98 195 GLN B C 1
ATOM 3460 O O . GLN B 1 195 ? 2.193 36.031 6.559 1 98 195 GLN B O 1
ATOM 3465 N N . THR B 1 196 ? 2.188 34.25 5.156 1 98.5 196 THR B N 1
ATOM 3466 C CA . THR B 1 196 ? 0.926 34.594 4.512 1 98.5 196 THR B CA 1
ATOM 3467 C C . THR B 1 196 ? -0.108 33.5 4.719 1 98.5 196 THR B C 1
ATOM 3469 O O . THR B 1 196 ? 0.23 32.312 4.707 1 98.5 196 THR B O 1
ATOM 3472 N N . PHE B 1 197 ? -1.331 33.938 4.922 1 98.69 197 PHE B N 1
ATOM 3473 C CA . PHE B 1 197 ? -2.455 33.031 5.012 1 98.69 197 PHE B CA 1
ATOM 3474 C C . PHE B 1 197 ? -3.172 32.906 3.672 1 98.69 197 PHE B C 1
ATOM 3476 O O . PHE B 1 197 ? -3.396 33.906 2.996 1 98.69 197 PHE B O 1
ATOM 3483 N N . TYR B 1 198 ? -3.496 31.688 3.287 1 98.69 198 TYR B N 1
ATOM 3484 C CA . TYR B 1 198 ? -4.281 31.406 2.088 1 98.69 198 TYR B CA 1
ATOM 3485 C C . TYR B 1 198 ? -5.512 30.578 2.42 1 98.69 198 TYR B C 1
ATOM 3487 O O . TYR B 1 198 ? -5.43 29.625 3.213 1 98.69 198 TYR B O 1
ATOM 3495 N N . LEU B 1 199 ? -6.578 30.984 1.867 1 97.56 199 LEU B N 1
ATOM 3496 C CA . LEU B 1 199 ? -7.766 30.141 1.875 1 97.56 199 LEU B CA 1
ATOM 3497 C C . LEU B 1 199 ? -7.824 29.281 0.619 1 97.56 199 LEU B C 1
ATOM 3499 O O . LEU B 1 199 ? -7.707 29.781 -0.497 1 97.56 199 LEU B O 1
ATOM 3503 N N . LEU B 1 200 ? -7.918 28 0.804 1 97.94 200 LEU B N 1
ATOM 3504 C CA . LEU B 1 200 ? -8.133 27.062 -0.287 1 97.94 200 LEU B CA 1
ATOM 3505 C C . LEU B 1 200 ? -9.57 26.547 -0.285 1 97.94 200 LEU B C 1
ATOM 3507 O O . LEU B 1 200 ? -10.008 25.922 0.679 1 97.94 200 LEU B O 1
ATOM 3511 N N . GLU B 1 201 ? -10.266 26.797 -1.381 1 96.38 201 GLU B N 1
ATOM 3512 C CA . GLU B 1 201 ? -11.688 26.484 -1.402 1 96.38 201 GLU B CA 1
ATOM 3513 C C . GLU B 1 201 ? -12.047 25.609 -2.598 1 96.38 201 GLU B C 1
ATOM 3515 O O . GLU B 1 201 ? -11.5 25.781 -3.689 1 96.38 201 GLU B O 1
ATOM 3520 N N . THR B 1 202 ? -12.82 24.656 -2.393 1 95.44 202 THR B N 1
ATOM 3521 C CA . THR B 1 202 ? -13.477 23.844 -3.416 1 95.44 202 THR B CA 1
ATOM 3522 C C . THR B 1 202 ? -14.977 23.75 -3.156 1 95.44 202 THR B C 1
ATOM 3524 O O . THR B 1 202 ? -15.438 24.016 -2.047 1 95.44 202 THR B O 1
ATOM 3527 N N . PRO B 1 203 ? -15.766 23.453 -4.199 1 92.12 203 PRO B N 1
ATOM 3528 C CA . PRO B 1 203 ? -17.188 23.203 -3.939 1 92.12 203 PRO B CA 1
ATOM 3529 C C . PRO B 1 203 ? -17.406 22.078 -2.928 1 92.12 203 PRO B C 1
ATOM 3531 O O . PRO B 1 203 ? -16.656 21.109 -2.9 1 92.12 203 PRO B O 1
ATOM 3534 N N . LYS B 1 204 ? -18.438 22.25 -2.16 1 90.81 204 LYS B N 1
ATOM 3535 C CA . LYS B 1 204 ? -18.797 21.188 -1.229 1 90.81 204 LYS B CA 1
ATOM 3536 C C . LYS B 1 204 ? -19.391 19.984 -1.965 1 90.81 204 LYS B C 1
ATOM 3538 O O . LYS B 1 204 ? -20.109 20.141 -2.945 1 90.81 204 LYS B O 1
ATOM 3543 N N . VAL B 1 205 ? -18.969 18.906 -1.528 1 88.44 205 VAL B N 1
ATOM 3544 C CA . VAL B 1 205 ? -19.547 17.672 -2.021 1 88.44 205 VAL B CA 1
ATOM 3545 C C . VAL B 1 205 ? -20.406 17.031 -0.927 1 88.44 205 VAL B C 1
ATOM 3547 O O . VAL B 1 205 ? -19.938 16.844 0.198 1 88.44 205 VAL B O 1
ATOM 3550 N N . ASP B 1 206 ? -21.641 16.797 -1.167 1 87.94 206 ASP B N 1
ATOM 3551 C CA . ASP B 1 206 ? -22.547 16.172 -0.195 1 87.94 206 ASP B CA 1
ATOM 3552 C C . ASP B 1 206 ? -22.359 14.656 -0.16 1 87.94 206 ASP B C 1
ATOM 3554 O O . ASP B 1 206 ? -23.141 13.922 -0.767 1 87.94 206 ASP B O 1
ATOM 3558 N N . THR B 1 207 ? -21.359 14.266 0.516 1 89.5 207 THR B N 1
ATOM 3559 C CA . THR B 1 207 ? -21.094 12.836 0.635 1 89.5 207 THR B CA 1
ATOM 3560 C C . THR B 1 207 ? -20.469 12.516 1.993 1 89.5 207 THR B C 1
ATOM 3562 O O . THR B 1 207 ? -19.891 13.398 2.641 1 89.5 207 THR B O 1
ATOM 3565 N N . THR B 1 208 ? -20.656 11.289 2.41 1 89.25 208 THR B N 1
ATOM 3566 C CA . THR B 1 208 ? -20 10.797 3.615 1 89.25 208 THR B CA 1
ATOM 3567 C C . THR B 1 208 ? -18.859 9.852 3.262 1 89.25 208 THR B C 1
ATOM 3569 O O . THR B 1 208 ? -18.203 9.289 4.148 1 89.25 208 THR B O 1
ATOM 3572 N N . TYR B 1 209 ? -18.688 9.703 1.986 1 92.44 209 TYR B N 1
ATOM 3573 C CA . TYR B 1 209 ? -17.641 8.797 1.511 1 92.44 209 TYR B CA 1
ATOM 3574 C C . TYR B 1 209 ? -16.312 9.516 1.393 1 92.44 209 TYR B C 1
ATOM 3576 O O . TYR B 1 209 ? -15.82 9.758 0.285 1 92.44 209 TYR B O 1
ATOM 3584 N N . ASN B 1 210 ? -15.688 9.773 2.557 1 93.25 210 ASN B N 1
ATOM 3585 C CA . ASN B 1 210 ? -14.453 10.547 2.6 1 93.25 210 ASN B CA 1
ATOM 3586 C C . ASN B 1 210 ? -13.391 9.852 3.447 1 93.25 210 ASN B C 1
ATOM 3588 O O . ASN B 1 210 ? -12.406 10.477 3.85 1 93.25 210 ASN B O 1
ATOM 3592 N N . HIS B 1 211 ? -13.586 8.539 3.688 1 95.19 211 HIS B N 1
ATOM 3593 C CA . HIS B 1 211 ? -12.594 7.785 4.445 1 95.19 211 HIS B CA 1
ATOM 3594 C C . HIS B 1 211 ? -11.227 7.844 3.768 1 95.19 211 HIS B C 1
ATOM 3596 O O . HIS B 1 211 ? -11.109 7.559 2.572 1 95.19 211 HIS B O 1
ATOM 3602 N N . GLY B 1 212 ? -10.281 8.305 4.492 1 96.06 212 GLY B N 1
ATOM 3603 C CA . GLY B 1 212 ? -8.914 8.359 3.998 1 96.06 212 GLY B CA 1
ATOM 3604 C C . GLY B 1 212 ? -8.562 9.695 3.365 1 96.06 212 GLY B C 1
ATOM 3605 O O . GLY B 1 212 ? -7.449 9.883 2.873 1 96.06 212 GLY B O 1
ATOM 3606 N N . ALA B 1 213 ? -9.477 10.672 3.393 1 96.56 213 ALA B N 1
ATOM 3607 C CA . ALA B 1 213 ? -9.258 11.969 2.754 1 96.56 213 ALA B CA 1
ATOM 3608 C C . ALA B 1 213 ? -8.023 12.656 3.33 1 96.56 213 ALA B C 1
ATOM 3610 O O . ALA B 1 213 ? -7.195 13.195 2.584 1 96.56 213 ALA B O 1
ATOM 3611 N N . GLY B 1 214 ? -7.863 12.672 4.652 1 96.88 214 GLY B N 1
ATOM 3612 C CA . GLY B 1 214 ? -6.715 13.297 5.293 1 96.88 214 GLY B CA 1
ATOM 3613 C C . GLY B 1 214 ? -5.398 12.625 4.945 1 96.88 214 GLY B C 1
ATOM 3614 O O . GLY B 1 214 ? -4.422 13.297 4.613 1 96.88 214 GLY B O 1
ATOM 3615 N N . CYS B 1 215 ? -5.352 11.266 5.008 1 98.12 215 CYS B N 1
ATOM 3616 C CA . CYS B 1 215 ? -4.168 10.508 4.629 1 98.12 215 CYS B CA 1
ATOM 3617 C C . CYS B 1 215 ? -3.781 10.781 3.18 1 98.12 215 CYS B C 1
ATOM 3619 O O . CYS B 1 215 ? -2.605 10.977 2.871 1 98.12 215 CYS B O 1
ATOM 3621 N N . THR B 1 216 ? -4.766 10.797 2.338 1 98.62 216 THR B N 1
ATOM 3622 C CA . THR B 1 216 ? -4.555 11.008 0.91 1 98.62 216 THR B CA 1
ATOM 3623 C C . THR B 1 216 ? -4.004 12.406 0.647 1 98.62 216 THR B C 1
ATOM 3625 O O . THR B 1 216 ? -3.113 12.586 -0.186 1 98.62 216 THR B O 1
ATOM 3628 N N . PHE B 1 217 ? -4.582 13.414 1.312 1 98.69 217 PHE B N 1
ATOM 3629 C CA . PHE B 1 217 ? -4.102 14.781 1.175 1 98.69 217 PHE B CA 1
ATOM 3630 C C . PHE B 1 217 ? -2.629 14.883 1.555 1 98.69 217 PHE B C 1
ATOM 3632 O O . PHE B 1 217 ? -1.814 15.383 0.778 1 98.69 217 PHE B O 1
ATOM 3639 N N . ALA B 1 218 ? -2.266 14.359 2.758 1 98.88 218 ALA B N 1
ATOM 3640 C CA . ALA B 1 218 ? -0.893 14.422 3.254 1 98.88 218 ALA B CA 1
ATOM 3641 C C . ALA B 1 218 ? 0.059 13.664 2.334 1 98.88 218 ALA B C 1
ATOM 3643 O O . ALA B 1 218 ? 1.166 14.125 2.055 1 98.88 218 ALA B O 1
ATOM 3644 N N . ALA B 1 219 ? -0.373 12.5 1.864 1 98.94 219 ALA B N 1
ATOM 3645 C CA . ALA B 1 219 ? 0.443 11.703 0.955 1 98.94 219 ALA B CA 1
ATOM 3646 C C . ALA B 1 219 ? 0.661 12.43 -0.37 1 98.94 219 ALA B C 1
ATOM 3648 O O . ALA B 1 219 ? 1.749 12.367 -0.946 1 98.94 219 ALA B O 1
ATOM 3649 N N . SER B 1 220 ? -0.373 13.086 -0.863 1 98.94 220 SER B N 1
ATOM 3650 C CA . SER B 1 220 ? -0.269 13.844 -2.107 1 98.94 220 SER B CA 1
ATOM 3651 C C . SER B 1 220 ? 0.707 15.008 -1.969 1 98.94 220 SER B C 1
ATOM 3653 O O . SER B 1 220 ? 1.519 15.25 -2.863 1 98.94 220 SER B O 1
ATOM 3655 N N . VAL B 1 221 ? 0.613 15.75 -0.84 1 98.94 221 VAL B N 1
ATOM 3656 C CA . VAL B 1 221 ? 1.588 16.812 -0.586 1 98.94 221 VAL B CA 1
ATOM 3657 C C . VAL B 1 221 ? 2.998 16.234 -0.617 1 98.94 221 VAL B C 1
ATOM 3659 O O . VAL B 1 221 ? 3.895 16.781 -1.255 1 98.94 221 VAL B O 1
ATOM 3662 N N . THR B 1 222 ? 3.191 15.109 0.016 1 98.94 222 THR B N 1
ATOM 3663 C CA . THR B 1 222 ? 4.484 14.445 0.123 1 98.94 222 THR B CA 1
ATOM 3664 C C . THR B 1 222 ? 5.02 14.078 -1.258 1 98.94 222 THR B C 1
ATOM 3666 O O . THR B 1 222 ? 6.18 14.359 -1.573 1 98.94 222 THR B O 1
ATOM 3669 N N . ALA B 1 223 ? 4.164 13.445 -2.066 1 98.94 223 ALA B N 1
ATOM 3670 C CA . ALA B 1 223 ? 4.57 13.023 -3.406 1 98.94 223 ALA B CA 1
ATOM 3671 C C . ALA B 1 223 ? 4.922 14.234 -4.273 1 98.94 223 ALA B C 1
ATOM 3673 O O . ALA B 1 223 ? 5.898 14.195 -5.027 1 98.94 223 ALA B O 1
ATOM 3674 N N . ASN B 1 224 ? 4.129 15.289 -4.207 1 98.94 224 ASN B N 1
ATOM 3675 C CA . ASN B 1 224 ? 4.383 16.516 -4.969 1 98.94 224 ASN B CA 1
ATOM 3676 C C . ASN B 1 224 ? 5.707 17.156 -4.574 1 98.94 224 ASN B C 1
ATOM 3678 O O . ASN B 1 224 ? 6.469 17.594 -5.434 1 98.94 224 ASN B O 1
ATOM 3682 N N . LEU B 1 225 ? 5.969 17.203 -3.258 1 98.94 225 LEU B N 1
ATOM 3683 C CA . LEU B 1 225 ? 7.25 17.734 -2.785 1 98.94 225 LEU B CA 1
ATOM 3684 C C . LEU B 1 225 ? 8.406 16.906 -3.332 1 98.94 225 LEU B C 1
ATOM 3686 O O . LEU B 1 225 ? 9.414 17.453 -3.785 1 98.94 225 LEU B O 1
ATOM 3690 N N . ALA B 1 226 ? 8.258 15.594 -3.281 1 98.88 226 ALA B N 1
ATOM 3691 C CA . ALA B 1 226 ? 9.289 14.703 -3.818 1 98.88 226 ALA B CA 1
ATOM 3692 C C . ALA B 1 226 ? 9.547 14.984 -5.293 1 98.88 226 ALA B C 1
ATOM 3694 O O . ALA B 1 226 ? 10.688 14.938 -5.754 1 98.88 226 ALA B O 1
ATOM 3695 N N . ASN B 1 227 ? 8.5 15.312 -6.016 1 98.75 227 ASN B N 1
ATOM 3696 C CA . ASN B 1 227 ? 8.57 15.555 -7.453 1 98.75 227 ASN B CA 1
ATOM 3697 C C . ASN B 1 227 ? 9.07 16.953 -7.762 1 98.75 227 ASN B C 1
ATOM 3699 O O . ASN B 1 227 ? 9.156 17.359 -8.922 1 98.75 227 ASN B O 1
ATOM 3703 N N . GLY B 1 228 ? 9.258 17.75 -6.77 1 98.75 228 GLY B N 1
ATOM 3704 C CA . GLY B 1 228 ? 9.984 18.984 -6.977 1 98.75 228 GLY B CA 1
ATOM 3705 C C . GLY B 1 228 ? 9.086 20.219 -6.941 1 98.75 228 GLY B C 1
ATOM 3706 O O . GLY B 1 228 ? 9.547 21.328 -7.148 1 98.75 228 GLY B O 1
ATOM 3707 N N . LEU B 1 229 ? 7.848 20.094 -6.648 1 98.81 229 LEU B N 1
ATOM 3708 C CA . LEU B 1 229 ? 6.961 21.25 -6.531 1 98.81 229 LEU B CA 1
ATOM 3709 C C . LEU B 1 229 ? 7.266 22.047 -5.27 1 98.81 229 LEU B C 1
ATOM 3711 O O . LEU B 1 229 ? 7.742 21.484 -4.277 1 98.81 229 LEU B O 1
ATOM 3715 N N . SER B 1 230 ? 7.016 23.359 -5.312 1 98.81 230 SER B N 1
ATOM 3716 C CA . SER B 1 230 ? 7.094 24.172 -4.102 1 98.81 230 SER B CA 1
ATOM 3717 C C . SER B 1 230 ? 6.043 23.75 -3.082 1 98.81 230 SER B C 1
ATOM 3719 O O . SER B 1 230 ? 5.102 23.016 -3.416 1 98.81 230 SER B O 1
ATOM 3721 N N . VAL B 1 231 ? 6.215 24.172 -1.862 1 98.88 231 VAL B N 1
ATOM 3722 C CA . VAL B 1 231 ? 5.25 23.828 -0.822 1 98.88 231 VAL B CA 1
ATOM 3723 C C . VAL B 1 231 ? 3.859 24.297 -1.232 1 98.88 231 VAL B C 1
ATOM 3725 O O . VAL B 1 231 ? 2.891 23.531 -1.163 1 98.88 231 VAL B O 1
ATOM 3728 N N . LYS B 1 232 ? 3.758 25.531 -1.674 1 98.62 232 LYS B N 1
ATOM 3729 C CA . LYS B 1 232 ? 2.467 26.094 -2.057 1 98.62 232 LYS B CA 1
ATOM 3730 C C . LYS B 1 232 ? 1.834 25.297 -3.195 1 98.62 232 LYS B C 1
ATOM 3732 O O . LYS B 1 232 ? 0.659 24.938 -3.125 1 98.62 232 LYS B O 1
ATOM 3737 N N . GLU B 1 233 ? 2.59 25.031 -4.238 1 98.62 233 GLU B N 1
ATOM 3738 C CA . GLU B 1 233 ? 2.082 24.25 -5.359 1 98.62 233 GLU B CA 1
ATOM 3739 C C . GLU B 1 233 ? 1.658 22.859 -4.91 1 98.62 233 GLU B C 1
ATOM 3741 O O . GLU B 1 233 ? 0.651 22.328 -5.383 1 98.62 233 GLU B O 1
ATOM 3746 N N . SER B 1 234 ? 2.475 22.234 -4.016 1 98.88 234 SER B N 1
ATOM 3747 C CA . SER B 1 234 ? 2.193 20.906 -3.52 1 98.88 234 SER B CA 1
ATOM 3748 C C . SER B 1 234 ? 0.864 20.859 -2.773 1 98.88 234 SER B C 1
ATOM 3750 O O . SER B 1 234 ? 0.078 19.922 -2.947 1 98.88 234 SER B O 1
ATOM 3752 N N . VAL B 1 235 ? 0.632 21.844 -1.974 1 98.81 235 VAL B N 1
ATOM 3753 C CA . VAL B 1 235 ? -0.569 21.906 -1.148 1 98.81 235 VAL B CA 1
ATOM 3754 C C . VAL B 1 235 ? -1.793 22.141 -2.033 1 98.81 235 VAL B C 1
ATOM 3756 O O . VAL B 1 235 ? -2.82 21.469 -1.866 1 98.81 235 VAL B O 1
ATOM 3759 N N . ILE B 1 236 ? -1.704 23.047 -3.004 1 98.38 236 ILE B N 1
ATOM 3760 C CA . ILE B 1 236 ? -2.816 23.359 -3.896 1 98.38 236 ILE B CA 1
ATOM 3761 C C . ILE B 1 236 ? -3.152 22.125 -4.742 1 98.38 236 ILE B C 1
ATOM 3763 O O . ILE B 1 236 ? -4.32 21.75 -4.863 1 98.38 236 ILE B O 1
ATOM 3767 N N . GLU B 1 237 ? -2.121 21.516 -5.289 1 98.31 237 GLU B N 1
ATOM 3768 C CA . GLU B 1 237 ? -2.322 20.297 -6.086 1 98.31 237 GLU B CA 1
ATOM 3769 C C . GLU B 1 237 ? -2.959 19.188 -5.25 1 98.31 237 GLU B C 1
ATOM 3771 O O . GLU B 1 237 ? -3.824 18.469 -5.738 1 98.31 237 GLU B O 1
ATOM 3776 N N . ALA B 1 238 ? -2.508 19.016 -3.988 1 98.69 238 ALA B N 1
ATOM 3777 C CA . ALA B 1 238 ? -3.057 18 -3.1 1 98.69 238 ALA B CA 1
ATOM 3778 C C . ALA B 1 238 ? -4.531 18.25 -2.811 1 98.69 238 ALA B C 1
ATOM 3780 O O . ALA B 1 238 ? -5.328 17.312 -2.715 1 98.69 238 ALA B O 1
ATOM 3781 N N . LYS B 1 239 ? -4.891 19.5 -2.635 1 98.19 239 LYS B N 1
ATOM 3782 C CA . LYS B 1 239 ? -6.293 19.859 -2.428 1 98.19 239 LYS B CA 1
ATOM 3783 C C . LYS B 1 239 ? -7.145 19.453 -3.629 1 98.19 239 LYS B C 1
ATOM 3785 O O . LYS B 1 239 ? -8.242 18.922 -3.469 1 98.19 239 LYS B O 1
ATOM 3790 N N . GLU B 1 240 ? -6.648 19.719 -4.836 1 97.62 240 GLU B N 1
ATOM 3791 C CA . GLU B 1 240 ? -7.34 19.297 -6.051 1 97.62 240 GLU B CA 1
ATOM 3792 C C . GLU B 1 240 ? -7.48 17.781 -6.105 1 97.62 240 GLU B C 1
ATOM 3794 O O . GLU B 1 240 ? -8.547 17.266 -6.449 1 97.62 240 GLU B O 1
ATOM 3799 N N . PHE B 1 241 ? -6.41 17.141 -5.801 1 98.12 241 PHE B N 1
ATOM 3800 C CA . PHE B 1 241 ? -6.344 15.688 -5.848 1 98.12 241 PHE B CA 1
ATOM 3801 C C . PHE B 1 241 ? -7.383 15.07 -4.922 1 98.12 241 PHE B C 1
ATOM 3803 O O . PHE B 1 241 ? -8.164 14.211 -5.344 1 98.12 241 PHE B O 1
ATOM 3810 N N . VAL B 1 242 ? -7.387 15.508 -3.654 1 97.38 242 VAL B N 1
ATOM 3811 C CA . VAL B 1 242 ? -8.289 14.906 -2.676 1 97.38 242 VAL B CA 1
ATOM 3812 C C . VAL B 1 242 ? -9.727 15.32 -2.971 1 97.38 242 VAL B C 1
ATOM 3814 O O . VAL B 1 242 ? -10.656 14.539 -2.771 1 97.38 242 VAL B O 1
ATOM 3817 N N . ALA B 1 243 ? -9.953 16.562 -3.471 1 96.88 243 ALA B N 1
ATOM 3818 C CA . ALA B 1 243 ? -11.297 17 -3.848 1 96.88 243 ALA B CA 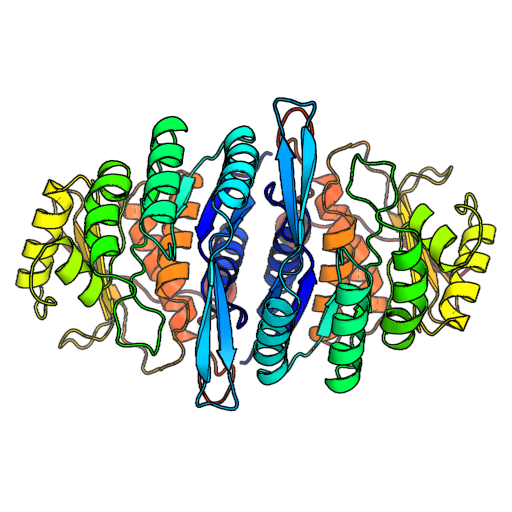1
ATOM 3819 C C . ALA B 1 243 ? -11.875 16.109 -4.934 1 96.88 243 ALA B C 1
ATOM 3821 O O . ALA B 1 243 ? -13.062 15.766 -4.891 1 96.88 243 ALA B O 1
ATOM 3822 N N . ALA B 1 244 ? -11.07 15.781 -5.906 1 97.56 244 ALA B N 1
ATOM 3823 C CA . ALA B 1 244 ? -11.508 14.844 -6.938 1 97.56 244 ALA B CA 1
ATOM 3824 C C . ALA B 1 244 ? -11.867 13.492 -6.328 1 97.56 244 ALA B C 1
ATOM 3826 O O . ALA B 1 244 ? -12.883 12.891 -6.699 1 97.56 244 ALA B O 1
ATOM 3827 N N . GLY B 1 245 ? -10.984 12.984 -5.449 1 97.62 245 GLY B N 1
ATOM 3828 C CA . GLY B 1 245 ? -11.242 11.719 -4.785 1 97.62 245 GLY B CA 1
ATOM 3829 C C . GLY B 1 245 ? -12.539 11.703 -3.994 1 97.62 245 GLY B C 1
ATOM 3830 O O . GLY B 1 245 ? -13.281 10.727 -4.02 1 97.62 245 GLY B O 1
ATOM 3831 N N . ILE B 1 246 ? -12.789 12.812 -3.238 1 96.56 246 ILE B N 1
ATOM 3832 C CA . ILE B 1 246 ? -14 12.914 -2.43 1 96.56 246 ILE B CA 1
ATOM 3833 C C . ILE B 1 246 ? -15.219 12.984 -3.34 1 96.56 246 ILE B C 1
ATOM 3835 O O . ILE B 1 246 ? -16.219 12.312 -3.09 1 96.56 246 ILE B O 1
ATOM 3839 N N . LEU B 1 247 ? -15.188 13.797 -4.379 1 96.12 247 LEU B N 1
ATOM 3840 C CA . LEU B 1 247 ? -16.281 13.961 -5.328 1 96.12 247 LEU B CA 1
ATOM 3841 C C . LEU B 1 247 ? -16.703 12.609 -5.91 1 96.12 247 LEU B C 1
ATOM 3843 O O . LEU B 1 247 ? -17.891 12.391 -6.176 1 96.12 247 LEU B O 1
ATOM 3847 N N . HIS B 1 248 ? -15.781 11.734 -6.055 1 96.81 248 HIS B N 1
ATOM 3848 C CA . HIS B 1 248 ? -16.047 10.453 -6.699 1 96.81 248 HIS B CA 1
ATOM 3849 C C . HIS B 1 248 ? -15.891 9.297 -5.715 1 96.81 248 HIS B C 1
ATOM 3851 O O . HIS B 1 248 ? -15.617 8.164 -6.117 1 96.81 248 HIS B O 1
ATOM 3857 N N . GLY B 1 249 ? -15.914 9.648 -4.379 1 96.44 249 GLY B N 1
ATOM 3858 C CA . GLY B 1 249 ? -15.953 8.594 -3.381 1 96.44 249 GLY B CA 1
ATOM 3859 C C . GLY B 1 249 ? -17.125 7.652 -3.553 1 96.44 249 GLY B C 1
ATOM 3860 O O . GLY B 1 249 ? -18.062 7.949 -4.301 1 96.44 249 GLY B O 1
ATOM 3861 N N . TRP B 1 250 ? -17.109 6.512 -2.945 1 95.56 250 TRP B N 1
ATOM 3862 C CA . TRP B 1 250 ? -18.156 5.508 -3.166 1 95.56 250 TRP B CA 1
ATOM 3863 C C . TRP B 1 250 ? -18.375 4.664 -1.914 1 95.56 250 TRP B C 1
ATOM 3865 O O . TRP B 1 250 ? -17.547 4.672 -1.001 1 95.56 250 TRP B O 1
ATOM 3875 N N . LYS B 1 251 ? -19.469 4.051 -1.896 1 96.25 251 LYS B N 1
ATOM 3876 C CA . LYS B 1 251 ? -19.859 3.229 -0.751 1 96.25 251 LYS B CA 1
ATOM 3877 C C . LYS B 1 251 ? -19.062 1.928 -0.713 1 96.25 251 LYS B C 1
ATOM 3879 O O . LYS B 1 251 ? -19.172 1.096 -1.615 1 96.25 251 LYS B O 1
ATOM 3884 N N . LEU B 1 252 ? -18.219 1.784 0.281 1 96.94 252 LEU B N 1
ATOM 3885 C CA . LEU B 1 252 ? -17.5 0.533 0.463 1 96.94 252 LEU B CA 1
ATOM 3886 C C . LEU B 1 252 ? -18.391 -0.531 1.086 1 96.94 252 LEU B C 1
ATOM 3888 O O . LEU B 1 252 ? -18.422 -1.673 0.622 1 96.94 252 LEU B O 1
ATOM 3892 N N . ASN B 1 253 ? -19.016 -0.198 2.133 1 95.81 253 ASN B N 1
ATOM 3893 C CA . ASN B 1 253 ? -20.016 -0.996 2.83 1 95.81 253 ASN B CA 1
ATOM 3894 C C . ASN B 1 253 ? -21 -0.116 3.594 1 95.81 253 ASN B C 1
ATOM 3896 O O . ASN B 1 253 ? -21.125 1.078 3.312 1 95.81 253 ASN B O 1
ATOM 3900 N N . GLU B 1 254 ? -21.812 -0.66 4.52 1 95.06 254 GLU B N 1
ATOM 3901 C CA . GLU B 1 254 ? -22.859 0.096 5.191 1 95.06 254 GLU B CA 1
ATOM 3902 C C . GLU B 1 254 ? -22.281 1.076 6.203 1 95.06 254 GLU B C 1
ATOM 3904 O O . GLU B 1 254 ? -22.969 1.982 6.668 1 95.06 254 GLU B O 1
ATOM 3909 N N . PHE B 1 255 ? -20.953 0.982 6.484 1 94.06 255 PHE B N 1
ATOM 3910 C CA . PHE B 1 255 ? -20.375 1.778 7.555 1 94.06 255 PHE B CA 1
ATOM 3911 C C . PHE B 1 255 ? -19.5 2.889 6.984 1 94.06 255 PHE B C 1
ATOM 3913 O O . PHE B 1 255 ? -19.328 3.939 7.609 1 94.06 255 PHE B O 1
ATOM 3920 N N . VAL B 1 256 ? -18.875 2.633 5.801 1 94.69 256 VAL B N 1
ATOM 3921 C CA . VAL B 1 256 ? -17.828 3.543 5.379 1 94.69 256 VAL B CA 1
ATOM 3922 C C . VAL B 1 256 ? -17.75 3.59 3.855 1 94.69 256 VAL B C 1
ATOM 3924 O O . VAL B 1 256 ? -18.203 2.658 3.18 1 94.69 256 VAL B O 1
ATOM 3927 N N . GLY B 1 257 ? -17.25 4.707 3.307 1 96.56 257 GLY B N 1
ATOM 3928 C CA . GLY B 1 257 ? -16.922 4.898 1.904 1 96.56 257 GLY B CA 1
ATOM 3929 C C . GLY B 1 257 ? -15.625 5.672 1.7 1 96.56 257 GLY B C 1
ATOM 3930 O O . GLY B 1 257 ? -15.477 6.781 2.215 1 96.56 257 GLY B O 1
ATOM 3931 N N . PRO B 1 258 ? -14.664 5.074 1.001 1 97.44 258 PRO B N 1
ATOM 3932 C CA . PRO B 1 258 ? -13.375 5.738 0.785 1 97.44 258 PRO B CA 1
ATOM 3933 C C . PRO B 1 258 ? -13.422 6.762 -0.348 1 97.44 258 PRO B C 1
ATOM 3935 O O . PRO B 1 258 ? -14.352 6.75 -1.156 1 97.44 258 PRO B O 1
ATOM 3938 N N . VAL B 1 259 ? -12.383 7.637 -0.351 1 97.5 259 VAL B N 1
ATOM 3939 C CA . VAL B 1 259 ? -12.148 8.492 -1.513 1 97.5 259 VAL B CA 1
ATOM 3940 C C . VAL B 1 259 ? -11.672 7.641 -2.689 1 97.5 259 VAL B C 1
ATOM 3942 O O . VAL B 1 259 ? -11.188 6.523 -2.5 1 97.5 259 VAL B O 1
ATOM 3945 N N . TYR B 1 260 ? -11.914 8.125 -3.916 1 98.06 260 TYR B N 1
ATOM 3946 C CA . TYR B 1 260 ? -11.391 7.492 -5.121 1 98.06 260 TYR B CA 1
ATOM 3947 C C . TYR B 1 260 ? -10 8.023 -5.457 1 98.06 260 TYR B C 1
ATOM 3949 O O . TYR B 1 260 ? -9.867 9.078 -6.082 1 98.06 260 TYR B O 1
ATOM 3957 N N . HIS B 1 261 ? -8.938 7.266 -5.164 1 98 261 HIS B N 1
ATOM 3958 C CA . HIS B 1 261 ? -7.559 7.727 -5.254 1 98 261 HIS B CA 1
ATOM 3959 C C . HIS B 1 261 ? -7.16 8 -6.699 1 98 261 HIS B C 1
ATOM 3961 O O . HIS B 1 261 ? -6.316 8.859 -6.965 1 98 261 HIS B O 1
ATOM 3967 N N . GLY B 1 262 ? -7.816 7.316 -7.688 1 97.25 262 GLY B N 1
ATOM 3968 C CA . GLY B 1 262 ? -7.457 7.488 -9.086 1 97.25 262 GLY B CA 1
ATOM 3969 C C . GLY B 1 262 ? -8.328 8.5 -9.805 1 97.25 262 GLY B C 1
ATOM 3970 O O . GLY B 1 262 ? -8.305 8.586 -11.031 1 97.25 262 GLY B O 1
ATOM 3971 N N . ALA B 1 263 ? -9.023 9.352 -9.117 1 97.81 263 ALA B N 1
ATOM 3972 C CA . ALA B 1 263 ? -10.078 10.18 -9.688 1 97.81 263 ALA B CA 1
ATOM 3973 C C . ALA B 1 263 ? -9.5 11.289 -10.562 1 97.81 263 ALA B C 1
ATOM 3975 O O . ALA B 1 263 ? -9.945 11.484 -11.695 1 97.81 263 ALA B O 1
ATOM 3976 N N . LYS B 1 264 ? -8.461 11.977 -10.07 1 97.31 264 LYS B N 1
ATOM 3977 C CA . LYS B 1 264 ? -8.016 13.203 -10.734 1 97.31 264 LYS B CA 1
ATOM 3978 C C . LYS B 1 264 ? -7.5 12.906 -12.141 1 97.31 264 LYS B C 1
ATOM 3980 O O . LYS B 1 264 ? -7.941 13.523 -13.117 1 97.31 264 LYS B O 1
ATOM 3985 N N . PRO B 1 265 ? -6.609 11.945 -12.25 1 94.62 265 PRO B N 1
ATOM 3986 C CA . PRO B 1 265 ? -6.102 11.719 -13.602 1 94.62 265 PRO B CA 1
ATOM 3987 C C . PRO B 1 265 ? -7.148 11.117 -14.531 1 94.62 265 PRO B C 1
ATOM 3989 O O . PRO B 1 265 ? -7.043 11.258 -15.758 1 94.62 265 PRO B O 1
ATOM 3992 N N . ARG B 1 266 ? -8.188 10.461 -14.023 1 95.19 266 ARG B N 1
ATOM 3993 C CA . ARG B 1 266 ? -9.133 9.719 -14.852 1 95.19 266 ARG B CA 1
ATOM 3994 C C . ARG B 1 266 ? -10.391 10.547 -15.117 1 95.19 266 ARG B C 1
ATOM 3996 O O . ARG B 1 266 ? -11.031 10.391 -16.156 1 95.19 266 ARG B O 1
ATOM 4003 N N . LEU B 1 267 ? -10.734 11.461 -14.172 1 96.5 267 LEU B N 1
ATOM 4004 C CA . LEU B 1 267 ? -12.039 12.102 -14.242 1 96.5 267 LEU B CA 1
ATOM 4005 C C . LEU B 1 267 ? -11.906 13.617 -14.102 1 96.5 267 LEU B C 1
ATOM 4007 O O . LEU B 1 267 ? -12.891 14.344 -14.242 1 96.5 267 LEU B O 1
ATOM 4011 N N . GLY B 1 268 ? -10.695 14.117 -13.875 1 95.5 268 GLY B N 1
ATOM 4012 C CA . GLY B 1 268 ? -10.484 15.539 -13.625 1 95.5 268 GLY B CA 1
ATOM 4013 C C . GLY B 1 268 ? -10.734 15.93 -12.188 1 95.5 268 GLY B C 1
ATOM 4014 O O . GLY B 1 268 ? -11.086 15.086 -11.359 1 95.5 268 GLY B O 1
ATOM 4015 N N . ALA B 1 269 ? -10.422 17.172 -11.836 1 95.25 269 ALA B N 1
ATOM 4016 C CA . ALA B 1 269 ? -10.586 17.688 -10.484 1 95.25 269 ALA B CA 1
ATOM 4017 C C . ALA B 1 269 ? -11.344 19.016 -10.484 1 95.25 269 ALA B C 1
ATOM 4019 O O . ALA B 1 269 ? -11.281 19.766 -11.453 1 95.25 269 ALA B O 1
ATOM 4020 N N . PRO B 1 270 ? -12.109 19.203 -9.398 1 93.62 270 PRO B N 1
ATOM 4021 C CA . PRO B 1 270 ? -12.695 20.547 -9.273 1 93.62 270 PRO B CA 1
ATOM 4022 C C . PRO B 1 270 ? -11.641 21.641 -9.141 1 93.62 270 PRO B C 1
ATOM 4024 O O . PRO B 1 270 ? -10.516 21.375 -8.719 1 93.62 270 PRO B O 1
ATOM 4027 N N . GLU B 1 271 ? -12.07 22.766 -9.438 1 91.25 271 GLU B N 1
ATOM 4028 C CA . GLU B 1 271 ? -11.172 23.922 -9.32 1 91.25 271 GLU B CA 1
ATOM 4029 C C . GLU B 1 271 ? -10.969 24.312 -7.863 1 91.25 271 GLU B C 1
ATOM 4031 O O . GLU B 1 271 ? -11.914 24.312 -7.078 1 91.25 271 GLU B O 1
ATOM 4036 N N . VAL B 1 272 ? -9.727 24.594 -7.523 1 95.75 272 VAL B N 1
ATOM 4037 C CA . VAL B 1 272 ? -9.398 25.125 -6.211 1 95.75 272 VAL B CA 1
ATOM 4038 C C . VAL B 1 272 ? -9.18 26.641 -6.309 1 95.75 272 VAL B C 1
ATOM 4040 O O . VAL B 1 272 ? -8.367 27.094 -7.109 1 95.75 272 VAL B O 1
ATOM 4043 N N . THR B 1 273 ? -9.938 27.391 -5.578 1 96.88 273 THR B N 1
ATOM 4044 C CA . THR B 1 273 ? -9.711 28.828 -5.48 1 96.88 273 THR B CA 1
ATOM 4045 C C . THR B 1 273 ? -8.758 29.141 -4.332 1 96.88 273 THR B C 1
ATOM 4047 O O . THR B 1 273 ? -8.945 28.672 -3.209 1 96.88 273 THR B O 1
ATOM 4050 N N . VAL B 1 274 ? -7.75 29.922 -4.578 1 97.81 274 VAL B N 1
ATOM 4051 C CA . VAL B 1 274 ? -6.754 30.312 -3.586 1 97.81 274 VAL B CA 1
ATOM 4052 C C . VAL B 1 274 ? -6.848 31.828 -3.326 1 97.81 274 VAL B C 1
ATOM 4054 O O . VAL B 1 274 ? -6.703 32.625 -4.246 1 97.81 274 VAL B O 1
ATOM 4057 N N . THR B 1 275 ? -7.125 32.219 -2.119 1 97.75 275 THR B N 1
ATOM 4058 C CA . THR B 1 275 ? -7.246 33.625 -1.748 1 97.75 275 THR B CA 1
ATOM 4059 C C . THR B 1 275 ? -6.301 33.969 -0.598 1 97.75 275 THR B C 1
ATOM 4061 O O . THR B 1 275 ? -6.332 33.312 0.449 1 97.75 275 THR B O 1
ATOM 4064 N N . GLU B 1 276 ? -5.504 34.938 -0.788 1 97.81 276 GLU B N 1
ATOM 4065 C CA . GLU B 1 276 ? -4.703 35.469 0.317 1 97.81 276 GLU B CA 1
ATOM 4066 C C . GLU B 1 276 ? -5.57 36.25 1.309 1 97.81 276 GLU B C 1
ATOM 4068 O O . GLU B 1 276 ? -6.398 37.062 0.909 1 97.81 276 GLU B O 1
ATOM 4073 N N . ILE B 1 277 ? -5.344 35.969 2.594 1 96.5 277 ILE B N 1
ATOM 4074 C CA . ILE B 1 277 ? -6.184 36.594 3.594 1 96.5 277 ILE B CA 1
ATOM 4075 C C . ILE B 1 277 ? -5.324 37.062 4.77 1 96.5 277 ILE B C 1
ATOM 4077 O O . ILE B 1 277 ? -4.242 36.531 5.008 1 96.5 277 ILE B O 1
#

Solvent-accessible surface area (backbone atoms only — not comparable to full-atom values): 26804 Å² total; per-residu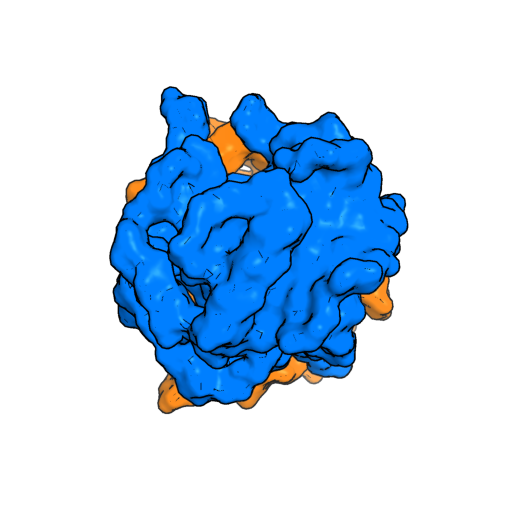e (Å²): 130,76,64,42,27,32,37,37,43,12,15,39,28,14,76,19,34,24,38,44,44,20,26,37,36,28,17,44,72,65,64,31,45,39,25,47,32,66,42,27,44,36,27,37,34,78,90,55,84,54,39,77,46,80,47,73,55,58,68,70,58,40,49,40,18,46,52,25,35,59,72,48,55,55,51,12,27,31,39,37,42,53,87,40,44,66,53,33,42,55,49,21,53,49,46,64,72,67,63,57,62,48,25,29,36,28,64,51,53,51,56,88,94,48,84,58,65,70,50,81,61,37,59,60,30,39,50,70,34,41,28,60,58,12,44,31,31,51,24,37,38,62,44,35,8,60,72,38,73,46,69,59,45,76,45,72,68,46,42,50,54,31,43,52,45,37,36,73,56,38,19,46,21,34,34,40,45,41,40,71,73,40,96,57,85,36,22,37,29,42,37,33,64,77,84,53,38,31,39,41,34,31,78,60,63,98,69,81,20,45,40,27,41,68,42,28,29,47,26,28,26,26,38,32,41,36,72,64,43,52,71,68,55,11,47,54,52,14,51,25,42,36,48,14,7,41,69,53,27,35,76,51,50,100,84,48,10,28,38,27,75,68,26,32,91,74,71,45,52,61,69,68,48,76,41,80,100,129,78,64,43,27,32,36,37,43,12,16,36,27,15,75,19,34,23,38,44,44,20,26,37,36,28,16,42,72,66,64,31,46,40,27,47,31,64,40,27,44,35,27,36,34,77,90,55,82,54,38,77,44,78,46,72,56,57,69,68,58,41,50,39,19,46,54,26,36,58,71,47,53,56,52,12,27,31,39,38,43,53,87,41,45,67,53,34,42,53,49,22,53,51,46,63,70,67,64,59,62,48,25,29,37,29,63,51,53,53,56,90,95,49,86,56,66,71,50,80,62,38,58,58,31,37,51,69,34,40,28,60,57,14,44,32,30,51,25,37,39,62,45,33,9,61,72,37,73,47,69,59,46,76,46,72,69,45,44,50,52,30,42,51,46,37,36,74,54,37,18,46,21,34,35,39,45,40,40,71,73,39,97,55,86,36,22,37,31,42,38,33,65,77,83,52,38,30,39,41,32,32,77,60,65,97,69,81,20,44,40,27,42,67,41,29,27,46,26,28,27,23,38,31,42,35,72,64,43,51,70,68,57,12,49,55,51,15,51,26,42,37,49,14,6,40,70,53,26,37,76,52,49,99,85,48,11,28,39,28,73,67,25,32,90,74,72,44,52,60,69,67,49,78,42,80,100